Protein AF-A0A0G4KS49-F1 (afdb_monomer_lite)

Foldseek 3Di:
DDQDQLLVLLVVLLCVLVDDDDPPAAAEEEFEDLVQAQVRQVQQSVVQSCQCRPPVHVHRYHYEYNDDLVCLVVHVVNQVVQVVSVHGSVSHHYPVSHDPPDALSRHAYEYEQDQADDDPCVVRVNLVRHQYYAHLDDHPVSHDPHRDPYYHHHHVCPLDDDDPDDDDLDFADFLLVLLVVLLCVQQDDDDPPAAAAEEFEALLLALQRQLLLSLLQRLQCRQPVHNHHYRYERNDDLVLLVLQVLNQLLLVQLVHGSVSHHYPVSHDPPDALVRYAYEYFQDQADDDPCVVRVNLVRYQEYQHQDDHPVSHDPHNDPYYHHYHHALGSLLRSCVVSVVSVVVLVVPDDLSNLSRLLSSLSSSLSGLCQSCVLVVNPVHHDVSSVVSNVVSVCSNCVNVCVVVDDSNVSNVVSLVSNQDCLPPALLSQQPSRKDWDDQPNAIEIEREHAADPVCCCCRNVVVDPVSNVVSQVVNCVVVVHQKYKYKYWDQVVHNIWIKIKIKGDALLLQQLVVVLCVVCCVVQVWDFDPVFPFADCPPRMGIGMTTGPNRVQDCVRSVVSSSVSSNVGDDD

Secondary structure (DSSP, 8-state):
-PPPPHHHHHHHHHHHHHSPPPTT--EEEEE--TT--HHHHHHHHHHHHHHHT-TT--PPEEEEBSS-TTGGGG-HHHHHHHHHTT--GGGS-BGGGS-TT--GGGEEEEEES-SS--HHHHHTTGGGGEEEEEE-S---S-S-S--TTS-EEE-TTTT-----S----PPPPPHHHHHHHHHHHHHSPPPTT--EEEEE--TT--HHHHHHHHHHHHHHHT-TT--PPEEEEBSS-GGGGGG-HHHHHHHHHTT--GGGS-BGGGS-TT--GGGEEEEEES-SS--HHHHHTTGGGGEEEEEE-S---S-S-S--TTS-EEE---S-HHHHHHHHTHHHHHHHHTT--HHHHHHHHHHHHHHHHHHHHHTTTTT-TTT--HHHHHHHHHHHHHHIIIIITTT--HHHHHHHHHHHHH--TTS-HHHHHHHTEEEEESSS-EEEEEEESS-HHHIIIIISTT-HHHHHHHHHHHHHHHT-SEEEEEEEE-GGG--EEEEEEEE-SHHHHHHHHHHHHHHHHHHTEEESGGGTT-B--TT-EEEEEEES-TT--HHHHHHHHHHHHHHS---

InterPro domains:
  IPR001667 DDH domain [PF01368] (29-143)
  IPR001667 DDH domain [PF01368] (198-341)
  IPR004097 DHHA2 domain [PF02833] (412-564)
  IPR004097 DHHA2 domain [SM01131] (412-565)
  IPR038222 DHHA2 domain superfamily [G3DSA:3.10.310.20] (419-568)
  IPR038763 DHH phosphoesterase superfamily [SSF64182] (28-145)
  IPR038763 DHH phosphoesterase superfamily [SSF64182] (197-500)

pLDDT: mean 87.48, std 12.81, range [31.08, 98.62]

Sequence (571 aa):
MPRPSLAAFLAQARAALTAPRRPNTPLTLVVGNESADLDSLCSAVLYAYLRSTTPAQPTLHIPLSNLPRADLALRPELTAALARARLRPSDLLTLDDIADTLTPDSTRWVLVDHNALTGTLAARGFSSRVVGCVDHHADERSVPAQTGDEPRLIDTQLFHHQHPSGQTNMPRPSLAAFLAQARAALTAPRRPNTPLTLVVGNESADLDSLCSAVLYAYLRSTTPAQPTLHIPLSNLPRADLALRPELTAALARARLRPCDLLTLDDLADTLTPESTRWVLVDHNALTGTLAARGFGSSVVGCVDHHADERSVPAQTGDEPRLIDTCGSCASLVVEWCRPAWDDALQGGRSAQEAADAGAAWLGLAAVLVDTAGLKAADKTTPRDVRAVEFLERLVVGTGQEQAYGRDAYLGELSRVKEDLSGMALRDVWRKDYKQWDEGGRVLGVSAVPQGLRYLIDESANGDQDGLLKALNDWVDERGLDVGVVMTTLHPGGDFQRELLVWAFSEGAAQAVEAFVKTNERELGLETYDDGRFDDVSNGWWRRAWKQRNVAHSRKRVGPMLREALKQSPKL

Organism: Verticillium longisporum (NCBI:txid100787)

Radius of gyration: 29.63 Å; chains: 1; bounding box: 65×55×94 Å

Structure (mmCIF, N/CA/C/O backbone):
data_AF-A0A0G4KS49-F1
#
_entry.id   AF-A0A0G4KS49-F1
#
loop_
_atom_site.group_PDB
_atom_site.id
_atom_site.type_symbol
_atom_site.label_atom_id
_atom_site.label_alt_id
_atom_site.label_comp_id
_atom_site.label_asym_id
_atom_site.label_entity_id
_atom_site.label_seq_id
_atom_site.pdbx_PDB_ins_code
_atom_site.Cartn_x
_atom_site.Cartn_y
_atom_site.Cartn_z
_atom_site.occupancy
_atom_site.B_iso_or_equiv
_atom_site.auth_seq_id
_atom_site.auth_comp_id
_atom_site.auth_asym_id
_atom_site.auth_atom_id
_atom_site.pdbx_PDB_model_num
ATOM 1 N N . MET A 1 1 ? -6.553 0.104 44.919 1.00 53.19 1 MET A N 1
ATOM 2 C CA . MET A 1 1 ? -5.626 -1.045 45.018 1.00 53.19 1 MET A CA 1
ATOM 3 C C . MET A 1 1 ? -5.243 -1.486 43.611 1.00 53.19 1 MET A C 1
ATOM 5 O O . MET A 1 1 ? -6.084 -1.332 42.730 1.00 53.19 1 MET A O 1
ATOM 9 N N . PRO A 1 2 ? -4.016 -1.981 43.374 1.00 68.81 2 PRO A N 1
ATOM 10 C CA . PRO A 1 2 ? -3.650 -2.566 42.084 1.00 68.81 2 PRO A CA 1
ATOM 11 C C . PRO A 1 2 ? -4.569 -3.751 41.755 1.00 68.81 2 PRO A C 1
ATOM 13 O O . PRO A 1 2 ? -4.985 -4.479 42.659 1.00 68.81 2 PRO A O 1
ATOM 16 N N . ARG A 1 3 ? -4.917 -3.926 40.473 1.00 80.31 3 ARG A N 1
ATOM 17 C CA . ARG A 1 3 ? -5.729 -5.071 40.037 1.00 80.31 3 ARG A CA 1
ATOM 18 C C . ARG A 1 3 ? -4.946 -6.376 40.262 1.00 80.31 3 ARG A C 1
ATOM 20 O O . ARG A 1 3 ? -3.741 -6.390 39.997 1.00 80.31 3 ARG A O 1
ATOM 27 N N . PRO A 1 4 ? -5.590 -7.452 40.750 1.00 88.25 4 PRO A N 1
ATOM 28 C CA . PRO A 1 4 ? -4.933 -8.747 40.901 1.00 88.25 4 PRO A CA 1
ATOM 29 C C . PRO A 1 4 ? -4.508 -9.293 39.534 1.00 88.25 4 PRO A C 1
ATOM 31 O O . PRO A 1 4 ? -5.124 -8.979 38.521 1.00 88.25 4 PRO A O 1
ATOM 34 N N . SER A 1 5 ? -3.481 -10.144 39.488 1.00 91.94 5 SER A N 1
ATOM 35 C CA . SER A 1 5 ? -3.194 -10.895 38.262 1.00 91.94 5 SER A CA 1
ATOM 36 C C . SER A 1 5 ? -4.365 -11.820 37.920 1.00 91.94 5 SER A C 1
ATOM 38 O O . SER A 1 5 ? -5.108 -12.245 38.808 1.00 91.94 5 SER A O 1
ATOM 40 N N . LEU A 1 6 ? -4.513 -12.185 36.644 1.00 93.00 6 LEU A N 1
ATOM 41 C CA . LEU A 1 6 ? -5.588 -13.085 36.218 1.00 93.00 6 LEU A CA 1
ATOM 42 C C . LEU A 1 6 ? -5.513 -14.445 36.938 1.00 93.00 6 LEU A C 1
ATOM 44 O O . LEU A 1 6 ? -6.534 -14.977 37.361 1.00 93.00 6 LEU A O 1
ATOM 48 N N . ALA A 1 7 ? -4.301 -14.957 37.175 1.00 93.31 7 ALA A N 1
ATOM 49 C CA . ALA A 1 7 ? -4.078 -16.171 37.960 1.00 93.31 7 ALA A CA 1
ATOM 50 C C . ALA A 1 7 ? -4.530 -16.019 39.425 1.00 93.31 7 ALA A C 1
ATOM 52 O O . ALA A 1 7 ? -5.195 -16.904 39.961 1.00 93.31 7 ALA A O 1
ATOM 53 N N . ALA A 1 8 ? -4.216 -14.887 40.068 1.00 93.31 8 ALA A N 1
ATOM 54 C CA . ALA A 1 8 ? -4.654 -14.611 41.437 1.00 93.31 8 ALA A CA 1
ATOM 55 C C . ALA A 1 8 ? -6.180 -14.461 41.526 1.00 93.31 8 ALA A C 1
ATOM 57 O O . ALA A 1 8 ? -6.797 -14.966 42.462 1.00 93.31 8 ALA A O 1
ATOM 58 N N . PHE A 1 9 ? -6.794 -13.825 40.527 1.00 95.25 9 PHE A N 1
ATOM 59 C CA . PHE A 1 9 ? -8.244 -13.726 40.407 1.00 95.25 9 PHE A CA 1
ATOM 60 C C . PHE A 1 9 ? -8.909 -15.103 40.260 1.00 95.25 9 PHE A C 1
ATOM 62 O O . PHE A 1 9 ? -9.841 -15.403 40.998 1.00 95.25 9 PHE A O 1
ATOM 69 N N . LEU A 1 10 ? -8.419 -15.970 39.367 1.00 95.44 10 LEU A N 1
ATOM 70 C CA . LEU A 1 10 ? -8.979 -17.317 39.190 1.00 95.44 10 LEU A CA 1
ATOM 71 C C . LEU A 1 10 ? -8.811 -18.180 40.449 1.00 95.44 10 LEU A C 1
ATOM 73 O O . LEU A 1 10 ? -9.718 -18.929 40.813 1.00 95.44 10 LEU A O 1
ATOM 77 N N . ALA A 1 11 ? -7.693 -18.035 41.166 1.00 93.62 11 ALA A N 1
ATOM 78 C CA . ALA A 1 11 ? -7.499 -18.679 42.464 1.00 93.62 11 ALA A CA 1
ATOM 79 C C . ALA A 1 11 ? -8.512 -18.179 43.513 1.00 93.62 11 ALA A C 1
ATOM 81 O O . ALA A 1 11 ? -9.095 -18.985 44.240 1.00 93.62 11 ALA A O 1
ATOM 82 N N . GLN A 1 12 ? -8.777 -16.868 43.556 1.00 93.06 12 GLN A N 1
ATOM 83 C CA . GLN A 1 12 ? -9.806 -16.277 44.416 1.00 93.06 12 GLN A CA 1
ATOM 84 C C . GLN A 1 12 ? -11.213 -16.775 44.047 1.00 93.06 12 GLN A C 1
ATOM 86 O O . GLN A 1 12 ? -11.987 -17.137 44.933 1.00 93.06 12 GLN A O 1
ATOM 91 N N . ALA A 1 13 ? -11.533 -16.833 42.753 1.00 93.75 13 ALA A N 1
ATOM 92 C CA . ALA A 1 13 ? -12.805 -17.338 42.245 1.00 93.75 13 ALA A CA 1
ATOM 93 C C . ALA A 1 13 ? -13.025 -18.807 42.645 1.00 93.75 13 ALA A C 1
ATOM 95 O O . ALA A 1 13 ? -14.101 -19.171 43.119 1.00 93.75 13 ALA A O 1
ATOM 96 N N . ARG A 1 14 ? -11.976 -19.636 42.552 1.00 91.94 14 ARG A N 1
ATOM 97 C CA . ARG A 1 14 ? -12.012 -21.045 42.970 1.00 91.94 14 ARG A CA 1
ATOM 98 C C . ARG A 1 14 ? -12.253 -21.190 44.467 1.00 91.94 14 ARG A C 1
ATOM 100 O O . ARG A 1 14 ? -13.109 -21.971 44.871 1.00 91.94 14 ARG A O 1
ATOM 107 N N . ALA A 1 15 ? -11.551 -20.405 45.284 1.00 90.06 15 ALA A N 1
ATOM 108 C CA . ALA A 1 15 ? -11.759 -20.402 46.728 1.00 90.06 15 ALA A CA 1
ATOM 109 C C . ALA A 1 15 ? -13.207 -20.020 47.089 1.00 90.06 15 ALA A C 1
ATOM 111 O O . ALA A 1 15 ? -13.814 -20.658 47.950 1.00 90.06 15 ALA A O 1
ATOM 112 N N . ALA A 1 16 ? -13.783 -19.036 46.390 1.00 88.75 16 ALA A N 1
ATOM 113 C CA . ALA A 1 16 ? -15.157 -18.589 46.607 1.00 88.75 16 ALA A CA 1
ATOM 114 C C . ALA A 1 16 ? -16.214 -19.645 46.246 1.00 88.75 16 ALA A C 1
ATOM 116 O O . ALA A 1 16 ? -17.217 -19.743 46.954 1.00 88.75 16 ALA A O 1
ATOM 117 N N . LEU A 1 17 ? -15.994 -20.463 45.207 1.00 86.62 17 LEU A N 1
ATOM 118 C CA . LEU A 1 17 ? -16.891 -21.586 44.889 1.00 86.62 17 LEU A CA 1
ATOM 119 C C . LEU A 1 17 ? -16.966 -22.612 46.025 1.00 86.62 17 LEU A C 1
ATOM 121 O O . LEU A 1 17 ? -18.039 -23.146 46.295 1.00 86.62 17 LEU A O 1
ATOM 125 N N . THR A 1 18 ? -15.839 -22.865 46.694 1.00 82.31 18 THR A N 1
ATOM 126 C CA . THR A 1 18 ? -15.724 -23.881 47.755 1.00 82.31 18 THR A CA 1
ATOM 127 C C . THR A 1 18 ? -16.033 -23.365 49.164 1.00 82.31 18 THR A C 1
ATOM 129 O O . THR A 1 18 ? -16.106 -24.150 50.107 1.00 82.31 18 THR A O 1
ATOM 132 N N . ALA A 1 19 ? -16.190 -22.050 49.339 1.00 83.00 19 ALA A N 1
ATOM 133 C CA . ALA A 1 19 ? -16.369 -21.443 50.652 1.00 83.00 19 ALA A CA 1
ATOM 134 C C . ALA A 1 19 ? -17.779 -21.701 51.235 1.00 83.00 19 ALA A C 1
ATOM 136 O O . ALA A 1 19 ? -18.764 -21.713 50.487 1.00 83.00 19 ALA A O 1
ATOM 137 N N . PRO A 1 20 ? -17.922 -21.834 52.573 1.00 77.25 20 PRO A N 1
ATOM 138 C CA . PRO A 1 20 ? -19.227 -21.905 53.226 1.00 77.25 20 PRO A CA 1
ATOM 139 C C . PRO A 1 20 ? -20.074 -20.676 52.884 1.00 77.25 20 PRO A C 1
ATOM 141 O O . PRO A 1 20 ? -19.632 -19.534 53.043 1.00 77.25 20 PRO A O 1
ATOM 144 N N . ARG A 1 21 ? -21.303 -20.900 52.415 1.00 73.06 21 ARG A N 1
ATOM 145 C CA . ARG A 1 21 ? -22.159 -19.812 51.936 1.00 73.06 21 ARG A CA 1
ATOM 146 C C . ARG A 1 21 ? -22.834 -19.077 53.082 1.00 73.06 21 ARG A C 1
ATOM 148 O O . ARG A 1 21 ? -23.389 -19.684 53.995 1.00 73.06 21 ARG A O 1
ATOM 155 N N . ARG A 1 22 ? -22.831 -17.746 52.993 1.00 71.94 22 ARG A N 1
ATOM 156 C CA . ARG A 1 22 ? -23.669 -16.902 53.846 1.00 71.94 22 ARG A CA 1
ATOM 157 C C . ARG A 1 22 ? -25.116 -16.957 53.341 1.00 71.94 22 ARG A C 1
ATOM 159 O O . ARG A 1 22 ? -25.320 -16.903 52.125 1.00 71.94 22 ARG A O 1
ATOM 166 N N . PRO A 1 23 ? -26.116 -17.028 54.235 1.00 65.69 23 PRO A N 1
ATOM 167 C CA . PRO A 1 23 ? -27.513 -16.883 53.842 1.00 65.69 23 PRO A CA 1
ATOM 168 C C . PRO A 1 23 ? -27.721 -15.568 53.073 1.00 65.69 23 PRO A C 1
ATOM 170 O O . PRO A 1 23 ? -27.167 -14.538 53.455 1.00 65.69 23 PRO A O 1
ATOM 173 N N . ASN A 1 24 ? -28.519 -15.598 52.002 1.00 70.81 24 ASN A N 1
ATOM 174 C CA . ASN A 1 24 ? -28.919 -14.431 51.198 1.00 70.81 24 ASN A CA 1
ATOM 175 C C . ASN A 1 24 ? -27.804 -13.695 50.424 1.00 70.81 24 ASN A C 1
ATOM 177 O O . ASN A 1 24 ? -27.971 -12.529 50.076 1.00 70.81 24 ASN A O 1
ATOM 181 N N . THR A 1 25 ? -26.673 -14.336 50.111 1.00 81.75 25 THR A N 1
ATOM 182 C CA . THR A 1 25 ? -25.671 -13.771 49.182 1.00 81.75 25 THR A CA 1
ATOM 183 C C . THR A 1 25 ? -25.384 -14.764 48.052 1.00 81.75 25 THR A C 1
ATOM 185 O O . THR A 1 25 ? -24.559 -15.661 48.235 1.00 81.75 25 THR A O 1
ATOM 188 N N . PRO A 1 26 ? -26.083 -14.669 46.904 1.00 86.81 26 PRO A N 1
ATOM 189 C CA . PRO A 1 26 ? -25.872 -15.600 45.801 1.00 86.81 26 PRO A CA 1
ATOM 190 C C . PRO A 1 26 ? -24.511 -15.369 45.132 1.00 86.81 26 PRO A C 1
ATOM 192 O O . PRO A 1 26 ? -24.048 -14.231 45.039 1.00 86.81 26 PRO A O 1
ATOM 195 N N . LEU A 1 27 ? -23.885 -16.439 44.630 1.00 90.31 27 LEU A N 1
ATOM 196 C CA . LEU A 1 27 ? -22.702 -16.302 43.772 1.00 90.31 27 LEU A CA 1
ATOM 197 C C . LEU A 1 27 ? -23.122 -15.866 42.369 1.00 90.31 27 LEU A C 1
ATOM 199 O O . LEU A 1 27 ? -24.050 -16.447 41.804 1.00 90.31 27 LEU A O 1
ATOM 203 N N . THR A 1 28 ? -22.401 -14.899 41.803 1.00 92.81 28 THR A N 1
ATOM 204 C CA . THR A 1 28 ? -22.550 -14.516 40.398 1.00 92.81 28 THR A CA 1
ATOM 205 C C . THR A 1 28 ? -21.598 -15.346 39.545 1.00 92.81 28 THR A C 1
ATOM 207 O O . THR A 1 28 ? -20.377 -15.232 39.654 1.00 92.81 28 THR A O 1
ATOM 210 N N . LEU A 1 29 ? -22.172 -16.199 38.710 1.00 94.00 29 LEU A N 1
ATOM 211 C CA . LEU A 1 29 ? -21.481 -17.115 37.818 1.00 94.00 29 LEU A CA 1
ATOM 212 C C . LEU A 1 29 ? -21.579 -16.588 36.387 1.00 94.00 29 LEU A C 1
ATOM 214 O O . LEU A 1 29 ? -22.637 -16.119 35.975 1.00 94.00 29 LEU A O 1
ATOM 218 N N . VAL A 1 30 ? -20.481 -16.650 35.643 1.00 95.38 30 VAL A N 1
ATOM 219 C CA . VAL A 1 30 ? -20.402 -16.196 34.252 1.00 95.38 30 VAL A CA 1
ATOM 220 C C . VAL A 1 30 ? -20.069 -17.400 33.397 1.00 95.38 30 VAL A C 1
ATOM 222 O O . VAL A 1 30 ? -19.043 -18.037 33.627 1.00 95.38 30 VAL A O 1
ATOM 225 N N . VAL A 1 31 ? -20.926 -17.724 32.440 1.00 94.56 31 VAL A N 1
ATOM 226 C CA . VAL A 1 31 ? -20.774 -18.926 31.620 1.00 94.56 31 VAL A CA 1
ATOM 227 C C . VAL A 1 31 ? -20.933 -18.578 30.150 1.00 94.56 31 VAL A C 1
ATOM 229 O O . VAL A 1 31 ? -21.741 -17.721 29.793 1.00 94.56 31 VAL A O 1
ATOM 232 N N . GLY A 1 32 ? -20.115 -19.221 29.326 1.00 91.38 32 GLY A N 1
ATOM 233 C CA . GLY A 1 32 ? -20.196 -19.159 27.875 1.00 91.38 32 GLY A CA 1
ATOM 234 C C . GLY A 1 32 ? -21.153 -20.205 27.292 1.00 91.38 32 GLY A C 1
ATOM 235 O O . GLY A 1 32 ? -21.842 -20.901 28.038 1.00 91.38 32 GLY A O 1
ATOM 236 N N . ASN A 1 33 ? -21.202 -20.326 25.968 1.00 88.56 33 ASN A N 1
ATOM 237 C CA . ASN A 1 33 ? -21.980 -21.348 25.262 1.00 88.56 33 ASN A CA 1
ATOM 238 C C . ASN A 1 33 ? -21.594 -22.799 25.664 1.00 88.56 33 ASN A C 1
ATOM 240 O O . ASN A 1 33 ? -20.580 -23.050 26.325 1.00 88.56 33 ASN A O 1
ATOM 244 N N . GLU A 1 34 ? -22.420 -23.785 25.300 1.00 85.81 34 GLU A N 1
ATOM 245 C CA . GLU A 1 34 ? -22.229 -25.199 25.683 1.00 85.81 34 GLU A CA 1
ATOM 246 C C . GLU A 1 34 ? -21.013 -25.858 25.009 1.00 85.81 34 GLU A C 1
ATOM 248 O O . GLU A 1 34 ? -20.355 -26.700 25.619 1.00 85.81 34 GLU A O 1
ATOM 253 N N . SER A 1 35 ? -20.656 -25.437 23.789 1.00 84.94 35 SER A N 1
ATOM 254 C CA . SER A 1 35 ? -19.452 -25.905 23.081 1.00 84.94 35 SER A CA 1
ATOM 255 C C . SER A 1 35 ? -18.151 -25.496 23.776 1.00 84.94 35 SER A C 1
ATOM 257 O O . SER A 1 35 ? -17.117 -26.146 23.554 1.00 84.94 35 SER A O 1
ATOM 259 N N . ALA A 1 36 ? -18.220 -24.429 24.584 1.00 86.44 36 ALA A N 1
ATOM 260 C CA . ALA A 1 36 ? -17.108 -23.731 25.214 1.00 86.44 36 ALA A CA 1
ATOM 261 C C . ALA A 1 36 ? -15.917 -23.622 24.251 1.00 86.44 36 ALA A C 1
ATOM 263 O O . ALA A 1 36 ? -14.805 -24.095 24.511 1.00 86.44 36 ALA A O 1
ATOM 264 N N . ASP A 1 37 ? -16.191 -23.055 23.076 1.00 88.94 37 ASP A N 1
ATOM 265 C CA . ASP A 1 37 ? -15.134 -22.658 22.159 1.00 88.94 37 ASP A CA 1
ATOM 266 C C . ASP A 1 37 ? -14.257 -21.558 22.782 1.00 88.94 37 ASP A C 1
ATOM 268 O O . ASP A 1 37 ? -14.482 -21.070 23.898 1.00 88.94 37 ASP A O 1
ATOM 272 N N . LEU A 1 38 ? -13.192 -21.207 22.067 1.00 90.12 38 LEU A N 1
ATOM 273 C CA . LEU A 1 38 ? -12.214 -20.252 22.560 1.00 90.12 38 LEU A CA 1
ATOM 274 C C . LEU A 1 38 ? -12.833 -18.884 22.877 1.00 90.12 38 LEU A C 1
ATOM 276 O O . LEU A 1 38 ? -12.448 -18.280 23.879 1.00 90.12 38 LEU A O 1
ATOM 280 N N . ASP A 1 39 ? -13.758 -18.403 22.046 1.00 88.56 39 ASP A N 1
ATOM 281 C CA . ASP A 1 39 ? -14.348 -17.072 22.198 1.00 88.56 39 ASP A CA 1
ATOM 282 C C . ASP A 1 39 ? -15.233 -17.017 23.445 1.00 88.56 39 ASP A C 1
ATOM 284 O O . ASP A 1 39 ? -15.012 -16.208 24.349 1.00 88.56 39 ASP A O 1
ATOM 288 N N . SER A 1 40 ? -16.135 -17.986 23.561 1.00 90.81 40 SER A N 1
ATOM 289 C CA . SER A 1 40 ? -17.006 -18.223 24.708 1.00 90.81 40 SER A CA 1
ATOM 290 C C . SER A 1 40 ? -16.238 -18.301 26.040 1.00 90.81 40 SER A C 1
ATOM 292 O O . SER A 1 40 ? -16.554 -17.595 27.009 1.00 90.81 40 SER A O 1
ATOM 294 N N . LEU A 1 41 ? -15.158 -19.092 26.094 1.00 91.81 41 LEU A N 1
ATOM 295 C CA . LEU A 1 41 ? -14.332 -19.241 27.299 1.00 91.81 41 LEU A CA 1
ATOM 296 C C . LEU A 1 41 ? -13.555 -17.971 27.651 1.00 91.81 41 LEU A C 1
ATOM 298 O O . LEU A 1 41 ? -13.515 -17.565 28.818 1.00 91.81 41 LEU A O 1
ATOM 302 N N . CYS A 1 42 ? -12.924 -17.339 26.661 1.00 92.94 42 CYS A N 1
ATOM 303 C CA . CYS A 1 42 ? -12.191 -16.097 26.872 1.00 92.94 42 CYS A CA 1
ATOM 304 C C . CYS A 1 42 ? -13.125 -14.969 27.318 1.00 92.94 42 CYS A C 1
ATOM 306 O O . CYS A 1 42 ? -12.789 -14.240 28.256 1.00 92.94 42 CYS A O 1
ATOM 308 N N . SER A 1 43 ? -14.306 -14.870 26.710 1.00 93.44 43 SER A N 1
ATOM 309 C CA . SER A 1 43 ? -15.346 -13.908 27.063 1.00 93.44 43 SER A CA 1
ATOM 310 C C . SER A 1 43 ? -15.811 -14.090 28.505 1.00 93.44 43 SER A C 1
ATOM 312 O O . SER A 1 43 ? -15.871 -13.110 29.250 1.00 93.44 43 SER A O 1
ATOM 314 N N . ALA A 1 44 ? -16.037 -15.329 28.957 1.00 94.94 44 ALA A N 1
ATOM 315 C CA . ALA A 1 44 ? -16.468 -15.595 30.331 1.00 94.94 44 ALA A CA 1
ATOM 316 C C . ALA A 1 44 ? -15.398 -15.178 31.350 1.00 94.94 44 ALA A C 1
ATOM 318 O O . ALA A 1 44 ? -15.693 -14.468 32.317 1.00 94.94 44 ALA A O 1
ATOM 319 N N . VAL A 1 45 ? -14.138 -15.562 31.111 1.00 95.00 45 VAL A N 1
ATOM 320 C CA . VAL A 1 45 ? -12.996 -15.204 31.970 1.00 95.00 45 VAL A CA 1
ATOM 321 C C . VAL A 1 45 ? -12.794 -13.691 32.021 1.00 95.00 45 VAL A C 1
ATOM 323 O O . VAL A 1 45 ? -12.626 -13.129 33.107 1.00 95.00 45 VAL A O 1
ATOM 326 N N . LEU A 1 46 ? -12.825 -13.024 30.867 1.00 93.94 46 LEU A N 1
ATOM 327 C CA . LEU A 1 46 ? -12.582 -11.590 30.771 1.00 93.94 46 LEU A CA 1
ATOM 328 C C . LEU A 1 46 ? -13.712 -10.782 31.410 1.00 93.94 46 LEU A C 1
ATOM 330 O O . LEU A 1 46 ? -13.433 -9.876 32.199 1.00 93.94 46 LEU A O 1
ATOM 334 N N . TYR A 1 47 ? -14.968 -11.131 31.120 1.00 93.69 47 TYR A N 1
ATOM 335 C CA . TYR A 1 47 ? -16.135 -10.500 31.728 1.00 93.69 47 TYR A CA 1
ATOM 336 C C . TYR A 1 47 ? -16.059 -10.606 33.252 1.00 93.69 47 TYR A C 1
ATOM 338 O O . TYR A 1 47 ? -16.111 -9.594 33.955 1.00 93.69 47 TYR A O 1
ATOM 346 N N . ALA A 1 48 ? -15.839 -11.817 33.772 1.00 94.19 48 ALA A N 1
ATOM 347 C CA . ALA A 1 48 ? -15.766 -12.050 35.206 1.00 94.19 48 ALA A CA 1
ATOM 348 C C . ALA A 1 48 ? -14.621 -11.266 35.871 1.00 94.19 48 ALA A C 1
ATOM 350 O O . ALA A 1 48 ? -14.818 -10.636 36.914 1.00 94.19 48 ALA A O 1
ATOM 351 N N . TYR A 1 49 ? -13.437 -11.248 35.253 1.00 93.88 49 TYR A N 1
ATOM 352 C CA . TYR A 1 49 ? -12.281 -10.506 35.756 1.00 93.88 49 TYR A CA 1
ATOM 353 C C . TYR A 1 49 ? -12.532 -8.994 35.785 1.00 93.88 49 TYR A C 1
ATOM 355 O O . TYR A 1 49 ? -12.285 -8.338 36.801 1.00 93.88 49 TYR A O 1
ATOM 363 N N . LEU A 1 50 ? -13.047 -8.424 34.694 1.00 90.62 50 LEU A N 1
ATOM 364 C CA . LEU A 1 50 ? -13.292 -6.985 34.597 1.00 90.62 50 LEU A CA 1
ATOM 365 C C . LEU A 1 50 ? -14.374 -6.535 35.573 1.00 90.62 50 LEU A C 1
ATOM 367 O O . LEU A 1 50 ? -14.171 -5.552 36.286 1.00 90.62 50 LEU A O 1
ATOM 371 N N . ARG A 1 51 ? -15.486 -7.269 35.666 1.00 88.94 51 ARG A N 1
ATOM 372 C CA . ARG A 1 51 ? -16.566 -6.948 36.606 1.00 88.94 51 ARG A CA 1
ATOM 373 C C . ARG A 1 51 ? -16.085 -7.014 38.052 1.00 88.94 51 ARG A C 1
ATOM 375 O O . ARG A 1 51 ? -16.282 -6.060 38.792 1.00 88.94 51 ARG A O 1
ATOM 382 N N . SER A 1 52 ? -15.341 -8.058 38.418 1.00 89.62 52 SER A N 1
ATOM 383 C CA . SER A 1 52 ? -14.821 -8.238 39.785 1.00 89.62 52 SER A CA 1
ATOM 384 C C . SER A 1 52 ? -13.748 -7.226 40.193 1.00 89.62 52 SER A C 1
ATOM 386 O O . SER A 1 52 ? -13.482 -7.048 41.379 1.00 89.62 52 SER A O 1
ATOM 388 N N . THR A 1 53 ? -13.084 -6.591 39.224 1.00 85.69 53 THR A N 1
ATOM 389 C CA . THR A 1 53 ? -11.983 -5.641 39.466 1.00 85.69 53 THR A CA 1
ATOM 390 C C . THR A 1 53 ? -12.359 -4.193 39.148 1.00 85.69 53 THR A C 1
ATOM 392 O O . THR A 1 53 ? -11.503 -3.300 39.197 1.00 85.69 53 THR A O 1
ATOM 395 N N . THR A 1 54 ? -13.634 -3.937 38.835 1.00 79.31 54 THR A N 1
ATOM 396 C CA . THR A 1 54 ? -14.152 -2.590 38.591 1.00 79.31 54 THR A CA 1
ATOM 397 C C . THR A 1 54 ? -14.531 -1.927 39.921 1.00 79.31 54 THR A C 1
ATOM 399 O O . THR A 1 54 ? -15.378 -2.452 40.641 1.00 79.31 54 THR A O 1
ATOM 402 N N . PRO A 1 55 ? -13.959 -0.753 40.265 1.00 63.97 55 PRO A N 1
ATOM 403 C CA . PRO A 1 55 ? -14.142 -0.131 41.583 1.00 63.97 55 PRO A CA 1
ATOM 404 C C . PRO A 1 55 ? -15.598 0.165 41.968 1.00 63.97 55 PRO A C 1
ATOM 406 O O . PRO A 1 55 ? -15.917 0.202 43.151 1.00 63.97 55 PRO A O 1
ATOM 409 N N . ALA A 1 56 ? -16.470 0.387 40.981 1.00 61.19 56 ALA A N 1
ATOM 410 C CA . ALA A 1 56 ? -17.872 0.733 41.196 1.00 61.19 56 ALA A CA 1
ATOM 411 C C . ALA A 1 56 ? -18.761 -0.466 41.580 1.00 61.19 56 ALA A C 1
ATOM 413 O O . ALA A 1 56 ? -19.872 -0.258 42.059 1.00 61.19 56 ALA A O 1
ATOM 414 N N . GLN A 1 57 ? -18.306 -1.708 41.370 1.00 62.78 57 GLN A N 1
ATOM 415 C CA . GLN A 1 57 ? -19.102 -2.921 41.585 1.00 62.78 57 GLN A CA 1
ATOM 416 C C . GLN A 1 57 ? -18.222 -4.049 42.153 1.00 62.78 57 GLN A C 1
ATOM 418 O O . GLN A 1 57 ? -17.679 -4.852 41.401 1.00 62.78 57 GLN A O 1
ATOM 423 N N . PRO A 1 58 ? -18.069 -4.146 43.485 1.00 63.16 58 PRO A N 1
ATOM 424 C CA . PRO A 1 58 ? -17.123 -5.068 44.121 1.00 63.16 58 PRO A CA 1
ATOM 425 C C . PRO A 1 58 ? -17.607 -6.531 44.187 1.00 63.16 58 PRO A C 1
ATOM 427 O O . PRO A 1 58 ? -17.071 -7.326 44.961 1.00 63.16 58 PRO A O 1
ATOM 430 N N . THR A 1 59 ? -18.631 -6.909 43.419 1.00 81.88 59 THR A N 1
ATOM 431 C CA . THR A 1 59 ? -19.168 -8.273 43.428 1.00 81.88 59 THR A CA 1
ATOM 432 C C . THR A 1 59 ? -18.242 -9.205 42.658 1.00 81.88 59 THR A C 1
ATOM 434 O O . THR A 1 59 ? -17.968 -8.990 41.476 1.00 81.88 59 THR A O 1
ATOM 437 N N . LEU A 1 60 ? -17.784 -10.273 43.313 1.00 90.69 60 LEU A N 1
ATOM 438 C CA . LEU A 1 60 ? -16.986 -11.305 42.663 1.00 90.69 60 LEU A CA 1
ATOM 439 C C . LEU A 1 60 ? -17.845 -12.074 41.651 1.00 90.69 60 LEU A C 1
ATOM 441 O O . LEU A 1 60 ? -18.821 -12.728 42.016 1.00 90.69 60 LEU A O 1
ATOM 445 N N . HIS A 1 61 ? -17.446 -12.000 40.390 1.00 94.25 61 HIS A N 1
ATOM 446 C CA . HIS A 1 61 ? -17.962 -12.796 39.290 1.00 94.25 61 HIS A CA 1
ATOM 447 C C . HIS A 1 61 ? -17.020 -13.973 39.060 1.00 94.25 61 HIS A C 1
ATOM 449 O O . HIS A 1 61 ? -15.802 -13.800 39.016 1.00 94.25 61 HIS A O 1
ATOM 455 N N . ILE A 1 62 ? -17.573 -15.171 38.916 1.00 95.12 62 ILE A N 1
ATOM 456 C CA . ILE A 1 62 ? -16.799 -16.407 38.808 1.00 95.12 62 ILE A CA 1
ATOM 457 C C . ILE A 1 62 ? -16.991 -16.971 37.397 1.00 95.12 62 ILE A C 1
ATOM 459 O O . ILE A 1 62 ? -18.118 -17.340 37.062 1.00 95.12 62 ILE A O 1
ATOM 463 N N . PRO A 1 63 ? -15.934 -17.042 36.568 1.00 96.06 63 PRO A N 1
ATOM 464 C CA . PRO A 1 63 ? -16.047 -17.623 35.239 1.00 96.06 63 PRO A CA 1
ATOM 465 C C . PRO A 1 63 ? -16.135 -19.146 35.333 1.00 96.06 63 PRO A C 1
ATOM 467 O O . PRO A 1 63 ? -15.391 -19.759 36.098 1.00 96.06 63 PRO A O 1
ATOM 470 N N . LEU A 1 64 ? -17.017 -19.747 34.541 1.00 93.44 64 LEU A N 1
ATOM 471 C CA . LEU A 1 64 ? -17.209 -21.188 34.440 1.00 93.44 64 LEU A CA 1
ATOM 472 C C . LEU A 1 64 ? -17.191 -21.632 32.978 1.00 93.44 64 LEU A C 1
ATOM 474 O O . LEU A 1 64 ? -17.842 -21.047 32.117 1.00 93.44 64 LEU A O 1
ATOM 478 N N . SER A 1 65 ? -16.452 -22.706 32.729 1.00 91.12 65 SER A N 1
ATOM 479 C CA . SER A 1 65 ? -16.457 -23.459 31.480 1.00 91.12 65 SER A CA 1
ATOM 480 C C . SER A 1 65 ? -17.551 -24.523 31.510 1.00 91.12 65 SER A C 1
ATOM 482 O O . SER A 1 65 ? -17.631 -25.282 32.479 1.00 91.12 65 SER A O 1
ATOM 484 N N . ASN A 1 66 ? -18.322 -24.635 30.424 1.00 87.25 66 ASN A N 1
ATOM 485 C CA . ASN A 1 66 ? -19.241 -25.759 30.219 1.00 87.25 66 ASN A CA 1
ATOM 486 C C . ASN A 1 66 ? -18.519 -27.077 29.902 1.00 87.25 66 ASN A C 1
ATOM 488 O O . ASN A 1 66 ? -19.088 -28.144 30.118 1.00 87.25 66 ASN A O 1
ATOM 492 N N . LEU A 1 67 ? -17.261 -27.028 29.446 1.00 86.31 67 LEU A N 1
ATOM 493 C CA . LEU A 1 67 ? -16.473 -28.239 29.220 1.00 86.31 67 LEU A CA 1
ATOM 494 C C . LEU A 1 67 ? -16.053 -28.894 30.543 1.00 86.31 67 LEU A C 1
ATOM 496 O O . LEU A 1 67 ? -15.565 -28.180 31.432 1.00 86.31 67 LEU A O 1
ATOM 500 N N . PRO A 1 68 ? -16.147 -30.235 30.643 1.00 86.50 68 PRO A N 1
ATOM 501 C CA . PRO A 1 68 ? -15.503 -31.003 31.699 1.00 86.50 68 PRO A CA 1
ATOM 502 C C . PRO A 1 68 ? -13.997 -30.741 31.739 1.00 86.50 68 PRO A C 1
ATOM 504 O O . PRO A 1 68 ? -13.347 -30.505 30.716 1.00 86.50 68 PRO A O 1
ATOM 507 N N . ARG A 1 69 ? -13.400 -30.841 32.925 1.00 88.81 69 ARG A N 1
ATOM 508 C CA . ARG A 1 69 ? -11.969 -30.586 33.138 1.00 88.81 69 ARG A CA 1
ATOM 509 C C . ARG A 1 69 ? -11.078 -31.505 32.306 1.00 88.81 69 ARG A C 1
ATOM 511 O O . ARG A 1 69 ? -10.021 -31.066 31.852 1.00 88.81 69 ARG A O 1
ATOM 518 N N . ALA A 1 70 ? -11.501 -32.751 32.101 1.00 87.06 70 ALA A N 1
ATOM 519 C CA . ALA A 1 70 ? -10.794 -33.719 31.264 1.00 87.06 70 ALA A CA 1
ATOM 520 C C . ALA A 1 70 ? -10.732 -33.291 29.785 1.00 87.06 70 ALA A C 1
ATOM 522 O O . ALA A 1 70 ? -9.747 -33.579 29.105 1.00 87.06 70 ALA A O 1
ATOM 523 N N . ASP A 1 71 ? -11.728 -32.534 29.318 1.00 88.06 71 ASP A N 1
ATOM 524 C CA . ASP A 1 71 ? -11.893 -32.183 27.907 1.00 88.06 71 ASP A CA 1
ATOM 525 C C . ASP A 1 71 ? -11.215 -30.858 27.538 1.00 88.06 71 ASP A C 1
ATOM 527 O O . ASP A 1 71 ? -10.998 -30.581 26.359 1.00 88.06 71 ASP A O 1
ATOM 531 N N . LEU A 1 72 ? -10.788 -30.056 28.523 1.00 85.50 72 LEU A N 1
ATOM 532 C CA . LEU A 1 72 ? -10.034 -28.818 28.275 1.00 85.50 72 LEU A CA 1
ATOM 533 C C . LEU A 1 72 ? -8.737 -29.068 27.487 1.00 85.50 72 LEU A C 1
ATOM 535 O O . LEU A 1 72 ? -8.300 -28.210 26.721 1.00 85.50 72 LEU A O 1
ATOM 539 N N . ALA A 1 73 ? -8.123 -30.245 27.649 1.00 81.94 73 ALA A N 1
ATOM 540 C CA . ALA A 1 73 ? -6.920 -30.633 26.914 1.00 81.94 73 ALA A CA 1
ATOM 541 C C . ALA A 1 73 ? -7.180 -30.878 25.415 1.00 81.94 73 ALA A C 1
ATOM 543 O O . ALA A 1 73 ? -6.245 -30.820 24.618 1.00 81.94 73 ALA A O 1
ATOM 544 N N . LEU A 1 74 ? -8.437 -31.104 25.017 1.00 83.31 74 LEU A N 1
ATOM 545 C CA . LEU A 1 74 ? -8.846 -31.287 23.621 1.00 83.31 74 LEU A CA 1
ATOM 546 C C . LEU A 1 74 ? -8.948 -29.957 22.850 1.00 83.31 74 LEU A C 1
ATOM 548 O O . LEU A 1 74 ? -9.337 -29.961 21.685 1.00 83.31 74 LEU A O 1
ATOM 552 N N . ARG A 1 75 ? -8.628 -28.822 23.489 1.00 85.12 75 ARG A N 1
ATOM 553 C CA . ARG A 1 75 ? -8.654 -27.467 22.914 1.00 85.12 75 ARG A CA 1
ATOM 554 C C . ARG A 1 75 ? -7.224 -26.900 22.827 1.00 85.12 75 ARG A C 1
ATOM 556 O O . ARG A 1 75 ? -6.781 -26.172 23.729 1.00 85.12 75 ARG A O 1
ATOM 563 N N . PRO A 1 76 ? -6.436 -27.254 21.793 1.00 86.62 76 PRO A N 1
ATOM 564 C CA . PRO A 1 76 ? -5.054 -26.785 21.661 1.00 86.62 76 PRO A CA 1
ATOM 565 C C . PRO A 1 76 ? -4.960 -25.257 21.527 1.00 86.62 76 PRO A C 1
ATOM 567 O O . PRO A 1 76 ? -4.055 -24.640 22.094 1.00 86.62 76 PRO A O 1
ATOM 570 N N . GLU A 1 77 ? -5.922 -24.628 20.852 1.00 91.25 77 GLU A N 1
ATOM 571 C CA . GLU A 1 77 ? -6.047 -23.176 20.717 1.00 91.25 77 GLU A CA 1
ATOM 572 C C . GLU A 1 77 ? -6.254 -22.476 22.068 1.00 91.25 77 GLU A C 1
ATOM 574 O O . GLU A 1 77 ? -5.590 -21.475 22.351 1.00 91.25 77 GLU A O 1
ATOM 579 N N . LEU A 1 78 ? -7.080 -23.051 22.948 1.00 88.44 78 LEU A N 1
ATOM 580 C CA . LEU A 1 78 ? -7.267 -22.572 24.318 1.00 88.44 78 LEU A CA 1
ATOM 581 C C . LEU A 1 78 ? -5.973 -22.676 25.115 1.00 88.44 78 LEU A C 1
ATOM 583 O O . LEU A 1 78 ? -5.567 -21.718 25.772 1.00 88.44 78 LEU A O 1
ATOM 587 N N . THR A 1 79 ? -5.288 -23.814 25.027 1.00 88.44 79 THR A N 1
ATOM 588 C CA . THR A 1 79 ? -4.012 -24.019 25.724 1.00 88.44 79 THR A CA 1
ATOM 589 C C . THR A 1 79 ? -2.975 -22.978 25.292 1.00 88.44 79 THR A C 1
ATOM 591 O O . THR A 1 79 ? -2.295 -22.393 26.139 1.00 88.44 79 THR A O 1
ATOM 594 N N . ALA A 1 80 ? -2.898 -22.675 23.993 1.00 88.81 80 ALA A N 1
ATOM 595 C CA . ALA A 1 80 ? -2.011 -21.644 23.463 1.00 88.81 80 ALA A CA 1
ATOM 596 C C . ALA A 1 80 ? -2.391 -20.227 23.937 1.00 88.81 80 ALA A C 1
ATOM 598 O O . ALA A 1 80 ? -1.508 -19.434 24.283 1.00 88.81 80 ALA A O 1
ATOM 599 N N . ALA A 1 81 ? -3.687 -19.898 23.981 1.00 90.31 81 ALA A N 1
ATOM 600 C CA . ALA A 1 81 ? -4.175 -18.608 24.469 1.00 90.31 81 ALA A CA 1
ATOM 601 C C . ALA A 1 81 ? -3.880 -18.411 25.967 1.00 90.31 81 ALA A C 1
ATOM 603 O O . ALA A 1 81 ? -3.331 -17.379 26.365 1.00 90.31 81 ALA A O 1
ATOM 604 N N . LEU A 1 82 ? -4.155 -19.427 26.791 1.00 90.00 82 LEU A N 1
ATOM 605 C CA . LEU A 1 82 ? -3.873 -19.414 28.228 1.00 90.00 82 LEU A CA 1
ATOM 606 C C . LEU A 1 82 ? -2.376 -19.275 28.512 1.00 90.00 82 LEU A C 1
ATOM 608 O O . LEU A 1 82 ? -1.992 -18.457 29.348 1.00 90.00 82 LEU A O 1
ATOM 612 N N . ALA A 1 83 ? -1.518 -19.989 27.776 1.00 90.81 83 ALA A N 1
ATOM 613 C CA . ALA A 1 83 ? -0.069 -19.902 27.951 1.00 90.81 83 ALA A CA 1
ATOM 614 C C . ALA A 1 83 ? 0.457 -18.470 27.742 1.00 90.81 83 ALA A C 1
ATOM 616 O O . ALA A 1 83 ? 1.280 -17.991 28.527 1.00 90.81 83 ALA A O 1
ATOM 617 N N . ARG A 1 84 ? -0.071 -17.738 26.747 1.00 91.00 84 ARG A N 1
ATOM 618 C CA . ARG A 1 84 ? 0.258 -16.313 26.538 1.00 91.00 84 ARG A CA 1
ATOM 619 C C . ARG A 1 84 ? -0.197 -15.423 27.694 1.00 91.00 84 ARG A C 1
ATOM 621 O O . ARG A 1 84 ? 0.484 -14.451 28.013 1.00 91.00 84 ARG A O 1
ATOM 628 N N . ALA A 1 85 ? -1.298 -15.778 28.351 1.00 87.12 85 ALA A N 1
ATOM 629 C CA . ALA A 1 85 ? -1.786 -15.119 29.561 1.00 87.12 85 ALA A CA 1
ATOM 630 C C . ALA A 1 85 ? -1.094 -15.606 30.853 1.00 87.12 85 ALA A C 1
ATOM 632 O O . ALA A 1 85 ? -1.470 -15.172 31.943 1.00 87.12 85 ALA A O 1
ATOM 633 N N . ARG A 1 86 ? -0.076 -16.479 30.750 1.00 91.69 86 ARG A N 1
ATOM 634 C CA . ARG A 1 86 ? 0.597 -17.147 31.882 1.00 91.69 86 ARG A CA 1
ATOM 635 C C . ARG A 1 86 ? -0.367 -17.964 32.753 1.00 91.69 86 ARG A C 1
ATOM 637 O O . ARG A 1 86 ? -0.217 -18.018 33.971 1.00 91.69 86 ARG A O 1
ATOM 644 N N . LEU A 1 87 ? -1.348 -18.588 32.111 1.00 92.62 87 LEU A N 1
ATOM 645 C CA . LEU A 1 87 ? -2.313 -19.505 32.704 1.00 92.62 87 LEU A CA 1
ATOM 646 C C . LEU A 1 87 ? -2.131 -20.917 32.146 1.00 92.62 87 LEU A C 1
ATOM 648 O O . LEU A 1 87 ? -1.585 -21.123 31.062 1.00 92.62 87 LEU A O 1
ATOM 652 N N . ARG A 1 88 ? -2.643 -21.894 32.888 1.00 91.50 88 ARG A N 1
ATOM 653 C CA . ARG A 1 88 ? -2.772 -23.296 32.489 1.00 91.50 88 ARG A CA 1
ATOM 654 C C . ARG A 1 88 ? -4.255 -23.659 32.404 1.00 91.50 88 ARG A C 1
ATOM 656 O O . ARG A 1 88 ? -5.048 -23.098 33.160 1.00 91.50 88 ARG A O 1
ATOM 663 N N . PRO A 1 89 ? -4.643 -24.660 31.593 1.00 90.69 89 PRO A N 1
ATOM 664 C CA . PRO A 1 89 ? -6.017 -25.172 31.585 1.00 90.69 89 PRO A CA 1
ATOM 665 C C . PRO A 1 89 ? -6.537 -25.539 32.984 1.00 90.69 89 PRO A C 1
ATOM 667 O O . PRO A 1 89 ? -7.691 -25.281 33.306 1.00 90.69 89 PRO A O 1
ATOM 670 N N . SER A 1 90 ? -5.663 -26.046 33.864 1.00 90.12 90 SER A N 1
ATOM 671 C CA . SER A 1 90 ? -6.002 -26.369 35.256 1.00 90.12 90 SER A CA 1
ATOM 672 C C . SER A 1 90 ? -6.481 -25.175 36.082 1.00 90.12 90 SER A C 1
ATOM 674 O O . SER A 1 90 ? -7.177 -25.376 37.077 1.00 90.12 90 SER A O 1
ATOM 676 N N . ASP A 1 91 ? -6.094 -23.957 35.701 1.00 92.69 91 ASP A N 1
ATOM 677 C CA . ASP A 1 91 ? -6.443 -22.739 36.426 1.00 92.69 91 ASP A CA 1
ATOM 678 C C . ASP A 1 91 ? -7.907 -22.336 36.159 1.00 92.69 91 ASP A C 1
ATOM 680 O O . ASP A 1 91 ? -8.527 -21.715 37.024 1.00 92.69 91 ASP A O 1
ATOM 684 N N . LEU A 1 92 ? -8.494 -22.771 35.032 1.00 93.62 92 LEU A N 1
ATOM 685 C CA . LEU A 1 92 ? -9.905 -22.558 34.705 1.00 93.62 92 LEU A CA 1
ATOM 686 C C . LEU A 1 92 ? -10.841 -23.357 35.621 1.00 93.62 92 LEU A C 1
ATOM 688 O O . LEU A 1 92 ? -10.517 -24.450 36.110 1.00 93.62 92 LEU A O 1
ATOM 692 N N . LEU A 1 93 ? -12.019 -22.788 35.857 1.00 93.25 93 LEU A N 1
ATOM 693 C CA . LEU A 1 93 ? -13.103 -23.415 36.594 1.00 93.25 93 LEU A CA 1
ATOM 694 C C . LEU A 1 93 ? -14.114 -23.969 35.587 1.00 93.25 93 LEU A C 1
ATOM 696 O O . LEU A 1 93 ? -14.384 -23.358 34.556 1.00 93.25 93 LEU A O 1
ATOM 700 N N . THR A 1 94 ? -14.639 -25.142 35.884 1.00 91.62 94 THR A N 1
ATOM 701 C CA . THR A 1 94 ? -15.474 -25.983 35.024 1.00 91.62 94 THR A CA 1
ATOM 702 C C . THR A 1 94 ? -16.728 -26.393 35.782 1.00 91.62 94 THR A C 1
ATOM 704 O O . THR A 1 94 ? -16.811 -26.188 36.997 1.00 91.62 94 THR A O 1
ATOM 707 N N . LEU A 1 95 ? -17.688 -27.015 35.097 1.00 84.75 95 LEU A N 1
ATOM 708 C CA . LEU A 1 95 ? -18.857 -27.595 35.762 1.00 84.75 95 LEU A CA 1
ATOM 709 C C . LEU A 1 95 ? -18.479 -28.624 36.844 1.00 84.75 95 LEU A C 1
ATOM 711 O O . LEU A 1 95 ? -19.185 -28.714 37.846 1.00 84.75 95 LEU A O 1
ATOM 715 N N . ASP A 1 96 ? -17.336 -29.306 36.705 1.00 85.81 96 ASP A N 1
ATOM 716 C CA . ASP A 1 96 ? -16.818 -30.262 37.697 1.00 85.81 96 ASP A CA 1
ATOM 717 C C . ASP A 1 96 ? -16.431 -29.595 39.031 1.00 85.81 96 ASP A C 1
ATOM 719 O O . ASP A 1 96 ? -16.347 -30.256 40.064 1.00 85.81 96 ASP A O 1
ATOM 723 N N . ASP A 1 97 ? -16.179 -28.281 39.028 1.00 85.44 97 ASP A N 1
ATOM 724 C CA . ASP A 1 97 ? -15.843 -27.515 40.236 1.00 85.44 97 ASP A CA 1
ATOM 725 C C . ASP A 1 97 ? -17.088 -27.020 40.987 1.00 85.44 97 ASP A C 1
ATOM 727 O O . ASP A 1 97 ? -16.984 -26.436 42.071 1.00 85.44 97 ASP A O 1
ATOM 731 N N . ILE A 1 98 ? -18.275 -27.221 40.413 1.00 78.00 98 ILE A N 1
ATOM 732 C CA . ILE A 1 98 ? -19.536 -26.813 41.010 1.00 78.00 98 ILE A CA 1
ATOM 733 C C . ILE A 1 98 ? -20.009 -27.928 41.941 1.00 78.00 98 ILE A C 1
ATOM 735 O O . ILE A 1 98 ? -20.453 -28.977 41.487 1.00 78.00 98 ILE A O 1
ATOM 739 N N . ALA A 1 99 ? -19.973 -27.688 43.251 1.00 63.47 99 ALA A N 1
ATOM 740 C CA . ALA A 1 99 ? -20.527 -28.634 44.213 1.00 63.47 99 ALA A CA 1
ATOM 741 C C . ALA A 1 99 ? -22.028 -28.892 43.950 1.00 63.47 99 ALA A C 1
ATOM 743 O O . ALA A 1 99 ? -22.786 -27.971 43.616 1.00 63.47 99 ALA A O 1
ATOM 744 N N . ASP A 1 100 ? -22.487 -30.122 44.200 1.00 68.62 100 ASP A N 1
ATOM 745 C CA . ASP A 1 100 ? -23.915 -30.499 44.164 1.00 68.62 100 ASP A CA 1
ATOM 746 C C . ASP A 1 100 ? -24.787 -29.630 45.087 1.00 68.62 100 ASP A C 1
ATOM 748 O O . ASP A 1 100 ? -26.004 -29.554 44.942 1.00 68.62 100 ASP A O 1
ATOM 752 N N . THR A 1 101 ? -24.157 -28.916 46.019 1.00 65.56 101 THR A N 1
ATOM 753 C CA . THR A 1 101 ? -24.788 -27.990 46.958 1.00 65.56 101 THR A CA 1
ATOM 754 C C . THR A 1 101 ? -25.254 -26.674 46.326 1.00 65.56 101 THR A C 1
ATOM 756 O O . THR A 1 101 ? -25.948 -25.906 46.995 1.00 65.56 101 THR A O 1
ATOM 759 N N . LEU A 1 102 ? -24.910 -26.380 45.062 1.00 79.12 102 LEU A N 1
ATOM 760 C CA . LEU A 1 102 ? -25.432 -25.193 44.381 1.00 79.12 102 LEU A CA 1
ATOM 761 C C . LEU A 1 102 ? -26.890 -25.398 43.972 1.00 79.12 102 LEU A C 1
ATOM 763 O O . LEU A 1 102 ? -27.202 -26.222 43.111 1.00 79.12 102 LEU A O 1
ATOM 767 N N . THR A 1 103 ? -27.765 -24.583 44.555 1.00 85.00 103 THR A N 1
ATOM 768 C CA . THR A 1 103 ? -29.189 -24.493 44.214 1.00 85.00 103 THR A CA 1
ATOM 769 C C . THR A 1 103 ? -29.479 -23.204 43.444 1.00 85.00 103 THR A C 1
ATOM 771 O O . THR A 1 103 ? -28.740 -22.224 43.620 1.00 85.00 103 THR A O 1
ATOM 774 N N . PRO A 1 104 ? -30.559 -23.141 42.642 1.00 87.06 104 PRO A N 1
ATOM 775 C CA . PRO A 1 104 ? -30.955 -21.920 41.944 1.00 87.06 104 PRO A CA 1
ATOM 776 C C . PRO A 1 104 ? -30.977 -20.684 42.855 1.00 87.06 104 PRO A C 1
ATOM 778 O O . PRO A 1 104 ? -30.360 -19.673 42.533 1.00 87.06 104 PRO A O 1
ATOM 781 N N . ASP A 1 105 ? -31.573 -20.787 44.044 1.00 86.31 105 ASP A N 1
ATOM 782 C CA . ASP A 1 105 ? -31.715 -19.683 45.013 1.00 86.31 105 ASP A CA 1
ATOM 783 C C . ASP A 1 105 ? -30.386 -19.102 45.504 1.00 86.31 105 ASP A C 1
ATOM 785 O O . ASP A 1 105 ? -30.315 -17.979 45.997 1.00 86.31 105 ASP A O 1
ATOM 789 N N . SER A 1 106 ? -29.316 -19.874 45.362 1.00 86.75 106 SER A N 1
ATOM 790 C CA . SER A 1 106 ? -27.986 -19.524 45.831 1.00 86.75 106 SER A CA 1
ATOM 791 C C . SER A 1 106 ? -27.077 -19.007 44.703 1.00 86.75 106 SER A C 1
ATOM 793 O O . SER A 1 106 ? -25.889 -18.758 44.915 1.00 86.75 106 SER A O 1
ATOM 795 N N . THR A 1 107 ? -27.607 -18.837 43.491 1.00 90.31 107 THR A N 1
ATOM 796 C CA . THR A 1 107 ? -26.828 -18.451 42.306 1.00 90.31 107 THR A CA 1
ATOM 797 C C . THR A 1 107 ? -27.505 -17.355 41.495 1.00 90.31 107 THR A C 1
ATOM 799 O O . THR A 1 107 ? -28.723 -17.195 41.512 1.00 90.31 107 THR A O 1
ATOM 802 N N . ARG A 1 108 ? -26.682 -16.609 40.766 1.00 92.12 108 ARG A N 1
ATOM 803 C CA . ARG A 1 108 ? -27.059 -15.685 39.700 1.00 92.12 108 ARG A CA 1
ATOM 804 C C . ARG A 1 108 ? -26.169 -15.993 38.505 1.00 92.12 108 ARG A C 1
ATOM 806 O O . ARG A 1 108 ? -24.981 -16.232 38.700 1.00 92.12 108 ARG A O 1
ATOM 813 N N . TRP A 1 109 ? -26.723 -15.973 37.302 1.00 92.62 109 TRP A N 1
ATOM 814 C CA . TRP A 1 109 ? -25.993 -16.344 36.092 1.00 92.62 109 TRP A CA 1
ATOM 815 C C . TRP A 1 109 ? -25.932 -15.188 35.103 1.00 92.62 109 TRP A C 1
ATOM 817 O O . TRP A 1 109 ? -26.938 -14.527 34.852 1.00 92.62 109 TRP A O 1
ATOM 827 N N . VAL A 1 110 ? -24.752 -14.959 34.541 1.00 93.44 110 VAL A N 1
ATOM 828 C CA . VAL A 1 110 ? -24.534 -14.066 33.406 1.00 93.44 110 VAL A CA 1
ATOM 829 C C . VAL A 1 110 ? -24.069 -14.910 32.232 1.00 93.44 110 VAL A C 1
ATOM 831 O O . VAL A 1 110 ? -23.114 -15.679 32.361 1.00 93.44 110 VAL A O 1
ATOM 834 N N . LEU A 1 111 ? -24.758 -14.774 31.107 1.00 93.75 111 LEU A N 1
ATOM 835 C CA . LEU A 1 111 ? -24.424 -15.479 29.878 1.00 93.75 111 LEU A CA 1
ATOM 836 C C . LEU A 1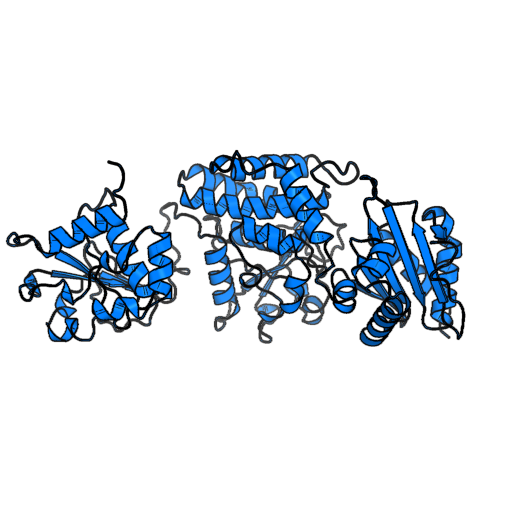 111 ? -23.510 -14.617 29.013 1.00 93.75 111 LEU A C 1
ATOM 838 O O . LEU A 1 111 ? -23.713 -13.407 28.910 1.00 93.75 111 LEU A O 1
ATOM 842 N N . VAL A 1 112 ? -22.515 -15.230 28.390 1.00 91.88 112 VAL A N 1
ATOM 843 C CA . VAL A 1 112 ? -21.705 -14.586 27.355 1.00 91.88 112 VAL A CA 1
ATOM 844 C C . VAL A 1 112 ? -21.671 -15.464 26.114 1.00 91.88 112 VAL A C 1
ATOM 846 O O . VAL A 1 112 ? -21.665 -16.687 26.238 1.00 91.88 112 VAL A O 1
ATOM 849 N N . ASP A 1 113 ? -21.675 -14.852 24.932 1.00 88.00 113 ASP A N 1
ATOM 850 C CA . ASP A 1 113 ? -21.619 -15.563 23.641 1.00 88.00 113 ASP A CA 1
ATOM 851 C C . ASP A 1 113 ? -22.780 -16.559 23.407 1.00 88.00 113 ASP A C 1
ATOM 853 O O . ASP A 1 113 ? -22.715 -17.479 22.598 1.00 88.00 113 ASP A O 1
ATOM 857 N N . HIS A 1 114 ? -23.853 -16.403 24.181 1.00 88.06 114 HIS A N 1
ATOM 858 C CA . HIS A 1 114 ? -25.144 -17.049 23.991 1.00 88.06 114 HIS A CA 1
ATOM 859 C C . HIS A 1 114 ? -26.186 -16.352 24.872 1.00 88.06 114 HIS A C 1
ATOM 861 O O . HIS A 1 114 ? -25.851 -15.699 25.867 1.00 88.06 114 HIS A O 1
ATOM 867 N N . ASN A 1 115 ? -27.465 -16.528 24.544 1.00 88.19 115 ASN A N 1
ATOM 868 C CA . ASN A 1 115 ? -28.567 -15.892 25.267 1.00 88.19 115 ASN A CA 1
ATOM 869 C C . ASN A 1 115 ? -29.602 -16.869 25.848 1.00 88.19 115 ASN A C 1
ATOM 871 O O . ASN A 1 115 ? -30.618 -16.433 26.391 1.00 88.19 115 ASN A O 1
ATOM 875 N N . ALA A 1 116 ? -29.317 -18.174 25.824 1.00 88.00 116 ALA A N 1
ATOM 876 C CA . ALA A 1 116 ? -30.150 -19.201 26.439 1.00 88.00 116 ALA A CA 1
ATOM 877 C C . ALA A 1 116 ? -29.311 -20.278 27.129 1.00 88.00 116 ALA A C 1
ATOM 879 O O . ALA A 1 116 ? -28.539 -20.995 26.509 1.00 88.00 116 ALA A O 1
ATOM 880 N N . LEU A 1 117 ? -29.485 -20.412 28.438 1.00 86.50 117 LEU A N 1
ATOM 881 C CA . LEU A 1 117 ? -28.766 -21.397 29.235 1.00 86.50 117 LEU A CA 1
ATOM 882 C C . LEU A 1 117 ? -29.305 -22.807 28.903 1.00 86.50 117 LEU A C 1
ATOM 884 O O . LEU A 1 117 ? -30.488 -23.067 29.137 1.00 86.50 117 LEU A O 1
ATOM 888 N N . THR A 1 118 ? -28.457 -23.687 28.353 1.00 82.69 118 THR A N 1
ATOM 889 C CA . THR A 1 118 ? -28.801 -25.043 27.865 1.00 82.69 118 THR A CA 1
ATOM 890 C C . THR A 1 118 ? -28.165 -26.167 28.705 1.00 82.69 118 THR A C 1
ATOM 892 O O . THR A 1 118 ? -27.551 -25.932 29.753 1.00 82.69 118 THR A O 1
ATOM 895 N N . GLY A 1 119 ? -28.378 -27.421 28.285 1.00 83.25 119 GLY A N 1
ATOM 896 C CA . GLY A 1 119 ? -27.680 -28.598 28.805 1.00 83.25 119 GLY A CA 1
ATOM 897 C C . GLY A 1 119 ? -27.877 -28.861 30.302 1.00 83.25 119 GLY A C 1
ATOM 898 O O . GLY A 1 119 ? -28.967 -28.701 30.863 1.00 83.25 119 GLY A O 1
ATOM 899 N N . THR A 1 120 ? -26.795 -29.280 30.965 1.00 82.69 120 THR A N 1
ATOM 900 C CA . THR A 1 120 ? -26.776 -29.673 32.386 1.00 82.69 120 THR A CA 1
ATOM 901 C C . THR A 1 120 ? -27.239 -28.556 33.320 1.00 82.69 120 THR A C 1
ATOM 903 O O . THR A 1 120 ? -27.919 -28.815 34.316 1.00 82.69 120 THR A O 1
ATOM 906 N N . LEU A 1 121 ? -26.896 -27.301 33.018 1.00 87.50 121 LEU A N 1
ATOM 907 C CA . LEU A 1 121 ? -27.283 -26.169 33.856 1.00 87.50 121 LEU A CA 1
ATOM 908 C C . LEU A 1 121 ? -28.789 -25.873 33.740 1.00 87.50 121 LEU A C 1
ATOM 910 O O . LEU A 1 121 ? -29.441 -25.594 34.751 1.00 87.50 121 LEU A O 1
ATOM 914 N N . ALA A 1 122 ? -29.362 -26.010 32.541 1.00 86.56 122 ALA A N 1
ATOM 915 C CA . ALA A 1 122 ? -30.799 -25.860 32.326 1.00 86.56 122 ALA A CA 1
ATOM 916 C C . ALA A 1 122 ? -31.587 -26.960 33.049 1.00 86.56 122 ALA A C 1
ATOM 918 O O . ALA A 1 122 ? -32.547 -26.671 33.765 1.00 86.56 122 ALA A O 1
ATOM 919 N N . ALA A 1 123 ? -31.123 -28.212 32.947 1.00 86.12 123 ALA A N 1
ATOM 920 C CA . ALA A 1 123 ? -31.728 -29.365 33.617 1.00 86.12 123 ALA A CA 1
ATOM 921 C C . ALA A 1 123 ? -31.747 -29.235 35.154 1.00 86.12 123 ALA A C 1
ATOM 923 O O . ALA A 1 123 ? -32.642 -29.764 35.812 1.00 86.12 123 ALA A O 1
ATOM 924 N N . ARG A 1 124 ? -30.797 -28.488 35.736 1.00 87.00 124 ARG A N 1
ATOM 925 C CA . ARG A 1 124 ? -30.737 -28.172 37.176 1.00 87.00 124 ARG A CA 1
ATOM 926 C C . ARG A 1 124 ? -31.603 -26.970 37.593 1.00 87.00 124 ARG A C 1
ATOM 928 O O . ARG A 1 124 ? -31.596 -26.594 38.764 1.00 87.00 124 ARG A O 1
ATOM 935 N N . GLY A 1 125 ? -32.350 -26.363 36.667 1.00 88.06 125 GLY A N 1
ATOM 936 C CA . GLY A 1 125 ? -33.287 -25.268 36.943 1.00 88.06 125 GLY A CA 1
ATOM 937 C C . GLY A 1 125 ? -32.652 -23.876 37.050 1.00 88.06 125 GLY A C 1
ATOM 938 O O . GLY A 1 125 ? -33.305 -22.935 37.512 1.00 88.06 125 GLY A O 1
ATOM 939 N N . PHE A 1 126 ? -31.395 -23.711 36.622 1.00 90.88 126 PHE A N 1
ATOM 940 C CA . PHE A 1 126 ? -30.676 -22.438 36.745 1.00 90.88 126 PHE A CA 1
ATOM 941 C C . PHE A 1 126 ? -31.124 -21.358 35.757 1.00 90.88 126 PHE A C 1
ATOM 943 O O . PHE A 1 126 ? -30.868 -20.182 36.010 1.00 90.88 126 PHE A O 1
ATOM 950 N N . SER A 1 127 ? -31.843 -21.704 34.685 1.00 89.25 127 SER A N 1
ATOM 951 C CA . SER A 1 127 ? -32.308 -20.733 33.680 1.00 89.25 127 SER A CA 1
ATOM 952 C C . SER A 1 127 ? -33.151 -19.603 34.295 1.00 89.25 127 SER A C 1
ATOM 954 O O . SER A 1 127 ? -33.041 -18.452 33.889 1.00 89.25 127 SER A O 1
ATOM 956 N N . SER A 1 128 ? -33.913 -19.895 35.358 1.00 88.12 128 SER A N 1
ATOM 957 C CA . SER A 1 128 ? -34.710 -18.905 36.111 1.00 88.12 128 SER A CA 1
ATOM 958 C C . SER A 1 128 ? -33.880 -17.879 36.902 1.00 88.12 128 SER A C 1
ATOM 960 O O . SER A 1 128 ? -34.419 -16.924 37.462 1.00 88.12 128 SER A O 1
ATOM 962 N N . ARG A 1 129 ? -32.562 -18.085 36.979 1.00 91.31 129 ARG A N 1
ATOM 963 C CA . ARG A 1 129 ? -31.600 -17.278 37.739 1.00 91.31 129 ARG A CA 1
ATOM 964 C C . ARG A 1 129 ? -30.608 -16.554 36.833 1.00 91.31 129 ARG A C 1
ATOM 966 O O . ARG A 1 129 ? -29.625 -16.000 37.330 1.00 91.31 129 ARG A O 1
ATOM 973 N N . VAL A 1 130 ? -30.860 -16.546 35.525 1.00 90.81 130 VAL A N 1
ATOM 974 C CA . VAL A 1 130 ? -30.118 -15.721 34.574 1.00 90.81 130 VAL A CA 1
ATOM 975 C C . VAL A 1 130 ? -30.504 -14.264 34.790 1.00 90.81 130 VAL A C 1
ATOM 977 O O . VAL A 1 130 ? -31.669 -13.885 34.700 1.00 90.81 130 VAL A O 1
ATOM 980 N N . VAL A 1 131 ? -29.506 -13.455 35.122 1.00 90.25 131 VAL A N 1
ATOM 981 C CA . VAL A 1 131 ? -29.658 -12.041 35.464 1.00 90.25 131 VAL A CA 1
ATOM 982 C C . VAL A 1 131 ? -28.944 -11.125 34.489 1.00 90.25 131 VAL A C 1
ATOM 984 O O . VAL A 1 131 ? -29.078 -9.930 34.651 1.00 90.25 131 VAL A O 1
ATOM 987 N N . GLY A 1 132 ? -28.188 -11.636 33.519 1.00 89.31 132 GLY A N 1
ATOM 988 C CA . GLY A 1 132 ? -27.456 -10.824 32.550 1.00 89.31 132 GLY A CA 1
ATOM 989 C C . GLY A 1 132 ? -27.060 -11.638 31.328 1.00 89.31 132 GLY A C 1
ATOM 990 O O . GLY A 1 132 ? -26.981 -12.866 31.394 1.00 89.31 132 GLY A O 1
ATOM 991 N N . CYS A 1 133 ? -26.824 -10.958 30.214 1.00 89.69 133 CYS A N 1
ATOM 992 C CA . CYS A 1 133 ? -26.381 -11.579 28.975 1.00 89.69 133 CYS A CA 1
ATOM 993 C C . CYS A 1 133 ? -25.594 -10.578 28.123 1.00 89.69 133 CYS A C 1
ATOM 995 O O . CYS A 1 133 ? -26.000 -9.420 28.010 1.00 89.69 133 CYS A O 1
ATOM 997 N N . VAL A 1 134 ? -24.485 -11.027 27.537 1.00 87.81 134 VAL A N 1
ATOM 998 C CA . VAL A 1 134 ? -23.729 -10.315 26.502 1.00 87.81 134 VAL A CA 1
ATOM 999 C C . VAL A 1 134 ? -23.543 -11.262 25.325 1.00 87.81 134 VAL A C 1
ATOM 1001 O O . VAL A 1 134 ? -22.748 -12.194 25.399 1.00 87.81 134 VAL A O 1
ATOM 1004 N N . ASP A 1 135 ? -24.287 -11.042 24.253 1.00 83.44 135 ASP A N 1
ATOM 1005 C CA . ASP A 1 135 ? -24.380 -11.979 23.145 1.00 83.44 135 ASP A CA 1
ATOM 1006 C C . ASP A 1 135 ? -24.607 -11.264 21.806 1.00 83.44 135 ASP A C 1
ATOM 1008 O O . ASP A 1 135 ? -25.279 -10.231 21.733 1.00 83.44 135 ASP A O 1
ATOM 1012 N N . HIS A 1 136 ? -24.030 -11.826 20.746 1.00 77.69 136 HIS A N 1
ATOM 1013 C CA . HIS A 1 136 ? -24.160 -11.333 19.376 1.00 77.69 136 HIS A CA 1
ATOM 1014 C C . HIS A 1 136 ? -25.097 -12.198 18.515 1.00 77.69 136 HIS A C 1
ATOM 1016 O O . HIS A 1 136 ? -25.350 -11.849 17.360 1.00 77.69 136 HIS A O 1
ATOM 1022 N N . HIS A 1 137 ? -25.609 -13.315 19.043 1.00 76.44 137 HIS A N 1
ATOM 1023 C CA . HIS A 1 137 ? -26.558 -14.182 18.347 1.00 76.44 137 HIS A CA 1
ATOM 1024 C C . HIS A 1 137 ? -27.992 -13.622 18.374 1.00 76.44 137 HIS A C 1
ATOM 1026 O O . HIS A 1 137 ? -28.304 -12.619 19.022 1.00 76.44 137 HIS A O 1
ATOM 1032 N N . ALA A 1 138 ? -28.891 -14.267 17.627 1.00 75.25 138 ALA A N 1
ATOM 1033 C CA . ALA A 1 138 ? -30.307 -13.914 17.620 1.00 75.25 138 ALA A CA 1
ATOM 1034 C C . ALA A 1 138 ? -30.942 -14.162 19.001 1.00 75.25 138 ALA A C 1
ATOM 1036 O O . ALA A 1 138 ? -30.786 -15.242 19.563 1.00 75.25 138 ALA A O 1
ATOM 1037 N N . ASP A 1 139 ? -31.678 -13.176 19.522 1.00 80.56 139 ASP A N 1
ATOM 1038 C CA . ASP A 1 139 ? -32.301 -13.226 20.852 1.00 80.56 139 ASP A CA 1
ATOM 1039 C C . ASP A 1 139 ? -33.362 -14.340 20.953 1.00 80.56 139 ASP A C 1
ATOM 1041 O O . ASP A 1 139 ? -34.457 -14.214 20.395 1.00 80.56 139 ASP A O 1
ATOM 1045 N N . GLU A 1 140 ? -33.075 -15.403 21.713 1.00 80.81 140 GLU A N 1
ATOM 1046 C CA . GLU A 1 140 ? -34.025 -16.487 22.007 1.00 80.81 140 GLU A CA 1
ATOM 1047 C C . GLU A 1 140 ? -35.096 -16.079 23.032 1.00 80.81 140 GLU A C 1
ATOM 1049 O O . GLU A 1 140 ? -36.015 -16.844 23.323 1.00 80.81 140 GLU A O 1
ATOM 1054 N N . ARG A 1 141 ? -35.014 -14.856 23.576 1.00 79.44 141 ARG A N 1
ATOM 1055 C CA . ARG A 1 141 ? -35.926 -14.299 24.590 1.00 79.44 141 ARG A CA 1
ATOM 1056 C C . ARG A 1 141 ? -35.929 -15.078 25.907 1.00 79.44 141 ARG A C 1
ATOM 1058 O O . ARG A 1 141 ? -36.873 -14.972 26.689 1.00 79.44 141 ARG A O 1
ATOM 1065 N N . SER A 1 142 ? -34.843 -15.801 26.174 1.00 79.50 142 SER A N 1
ATOM 1066 C CA . SER A 1 142 ? -34.631 -16.585 27.395 1.00 79.50 142 SER A CA 1
ATOM 1067 C C . SER A 1 142 ? -34.082 -15.748 28.561 1.00 79.50 142 SER A C 1
ATOM 1069 O O . SER A 1 142 ? -34.190 -16.155 29.717 1.00 79.50 142 SER A O 1
ATOM 1071 N N . VAL A 1 143 ? -33.530 -14.558 28.286 1.00 79.12 143 VAL A N 1
ATOM 1072 C CA . VAL A 1 143 ? -33.001 -13.624 29.299 1.00 79.12 143 VAL A CA 1
ATOM 1073 C C . VAL A 1 143 ? -34.025 -12.515 29.593 1.00 79.12 143 VAL A C 1
ATOM 1075 O O . VAL A 1 143 ? -34.453 -11.834 28.648 1.00 79.12 143 VAL A O 1
ATOM 1078 N N . PRO A 1 144 ? -34.385 -12.263 30.872 1.00 76.12 144 PRO A N 1
ATOM 1079 C CA . PRO A 1 144 ? -35.335 -11.217 31.260 1.00 76.12 144 PRO A CA 1
ATOM 1080 C C . PRO A 1 144 ? -34.968 -9.831 30.721 1.00 76.12 144 PRO A C 1
ATOM 1082 O O . PRO A 1 144 ? -33.797 -9.474 30.670 1.00 76.12 144 PRO A O 1
ATOM 1085 N N . ALA A 1 145 ? -35.970 -9.017 30.371 1.00 64.38 145 ALA A N 1
ATOM 1086 C CA . ALA A 1 145 ? -35.760 -7.662 29.844 1.00 64.38 145 ALA A CA 1
ATOM 1087 C C . ALA A 1 145 ? -35.177 -6.673 30.876 1.00 64.38 145 ALA A C 1
ATOM 1089 O O . ALA A 1 145 ? -34.557 -5.684 30.496 1.00 64.38 145 ALA A O 1
ATOM 1090 N N . GLN A 1 146 ? -35.375 -6.931 32.173 1.00 64.62 146 GLN A N 1
ATOM 1091 C CA . GLN A 1 146 ? -34.797 -6.156 33.273 1.00 64.62 146 GLN A CA 1
ATOM 1092 C C . GLN A 1 146 ? -33.785 -7.025 34.023 1.00 64.62 146 GLN A C 1
ATOM 1094 O O . GLN A 1 146 ? -34.160 -7.998 34.674 1.00 64.62 146 GLN A O 1
ATOM 1099 N N . THR A 1 147 ? -32.508 -6.662 33.940 1.00 65.62 147 THR A N 1
ATOM 1100 C CA . THR A 1 147 ? -31.371 -7.441 34.462 1.00 65.62 147 THR A CA 1
ATOM 1101 C C . THR A 1 147 ? -30.749 -6.866 35.746 1.00 65.62 147 THR A C 1
ATOM 1103 O O . THR A 1 147 ? -29.729 -7.349 36.241 1.00 65.62 147 THR A O 1
ATOM 1106 N N . GLY A 1 148 ? -31.389 -5.868 36.365 1.00 72.62 148 GLY A N 1
ATOM 1107 C CA . GLY A 1 148 ? -30.848 -5.193 37.551 1.00 72.62 148 GLY A CA 1
ATOM 1108 C C . GLY A 1 148 ? -29.499 -4.534 37.242 1.00 72.62 148 GLY A C 1
ATOM 1109 O O . GLY A 1 148 ? -29.406 -3.752 36.302 1.00 72.62 148 GLY A O 1
ATOM 1110 N N . ASP A 1 149 ? -28.460 -4.866 38.017 1.00 75.12 149 ASP A N 1
ATOM 1111 C CA . ASP A 1 149 ? -27.103 -4.298 37.879 1.00 75.12 149 ASP A CA 1
ATOM 1112 C C . ASP A 1 149 ? -26.251 -4.950 36.770 1.00 75.12 149 ASP A C 1
ATOM 1114 O O . ASP A 1 149 ? -25.124 -4.510 36.500 1.00 75.12 149 ASP A O 1
ATOM 1118 N N . GLU A 1 150 ? -26.755 -6.030 36.168 1.00 83.31 150 GLU A N 1
ATOM 1119 C CA . GLU A 1 150 ? -26.096 -6.739 35.076 1.00 83.31 150 GLU A CA 1
ATOM 1120 C C . GLU A 1 150 ? -26.653 -6.279 33.718 1.00 83.31 150 GLU A C 1
ATOM 1122 O O . GLU A 1 150 ? -27.828 -5.923 33.611 1.00 83.31 150 GLU A O 1
ATOM 1127 N N . PRO A 1 151 ? -25.831 -6.255 32.661 1.00 77.31 151 PRO A N 1
ATOM 1128 C CA . PRO A 1 151 ? -26.268 -5.862 31.331 1.00 77.31 151 PRO A CA 1
ATOM 1129 C C . PRO A 1 151 ? -27.125 -6.947 30.657 1.00 77.31 151 PRO A C 1
ATOM 1131 O O . PRO A 1 151 ? -26.868 -8.142 30.804 1.00 77.31 151 PRO A O 1
ATOM 1134 N N . ARG A 1 152 ? -28.106 -6.516 29.854 1.00 81.56 152 ARG A N 1
ATOM 1135 C CA . ARG A 1 152 ? -28.737 -7.318 28.794 1.00 81.56 152 ARG A CA 1
ATOM 1136 C C . ARG A 1 152 ? -28.351 -6.718 27.448 1.00 81.56 152 ARG A C 1
ATOM 1138 O O . ARG A 1 152 ? -29.015 -5.810 26.956 1.00 81.56 152 ARG A O 1
ATOM 1145 N N . LEU A 1 153 ? -27.259 -7.202 26.881 1.00 74.75 153 LEU A N 1
ATOM 1146 C CA . LEU A 1 153 ? -26.744 -6.797 25.581 1.00 74.75 153 LEU A CA 1
ATOM 1147 C C . LEU A 1 153 ? -26.879 -7.990 24.645 1.00 74.75 153 LEU A C 1
ATOM 1149 O O . LEU A 1 153 ? -25.996 -8.834 24.593 1.00 74.75 153 LEU A O 1
ATOM 1153 N N . ILE A 1 154 ? -28.018 -8.082 23.965 1.00 66.75 154 ILE A N 1
ATOM 1154 C CA . ILE A 1 154 ? -28.273 -9.109 22.955 1.00 66.75 154 ILE A CA 1
ATOM 1155 C C . ILE A 1 154 ? -28.553 -8.355 21.670 1.00 66.75 154 ILE A C 1
ATOM 1157 O O . ILE A 1 154 ? -29.663 -7.859 21.469 1.00 66.75 154 ILE A O 1
ATOM 1161 N N . ASP A 1 155 ? -27.514 -8.158 20.870 1.00 57.38 155 ASP A N 1
ATOM 1162 C CA . ASP A 1 155 ? -27.638 -7.380 19.647 1.00 57.38 155 ASP A CA 1
ATOM 1163 C C . ASP A 1 155 ? -26.573 -7.778 18.619 1.00 57.38 155 ASP A C 1
ATOM 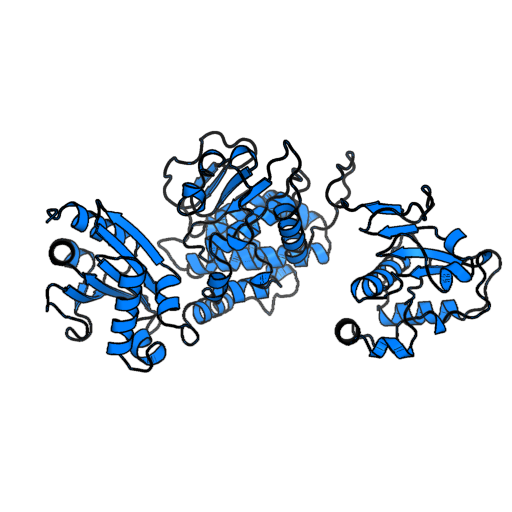1165 O O . ASP A 1 155 ? -25.373 -7.601 18.825 1.00 57.38 155 ASP A O 1
ATOM 1169 N N . THR A 1 156 ? -27.042 -8.225 17.452 1.00 47.16 156 THR A N 1
ATOM 1170 C CA . THR A 1 156 ? -26.247 -8.375 16.217 1.00 47.16 156 THR A CA 1
ATOM 1171 C C . THR A 1 156 ? -25.627 -7.051 15.722 1.00 47.16 156 THR A C 1
ATOM 1173 O O . THR A 1 156 ? -24.860 -7.047 14.761 1.00 47.16 156 THR A O 1
ATOM 1176 N N . GLN A 1 157 ? -25.985 -5.913 16.332 1.00 41.34 157 GLN A N 1
ATOM 1177 C CA . GLN A 1 157 ? -25.701 -4.546 15.885 1.00 41.34 157 GLN A CA 1
ATOM 1178 C C . GLN A 1 157 ? -25.068 -3.655 16.961 1.00 41.34 157 GLN A C 1
ATOM 1180 O O . GLN A 1 157 ? -25.168 -2.433 16.854 1.00 41.34 157 GLN A O 1
ATOM 1185 N N . LEU A 1 158 ? -24.340 -4.210 17.938 1.00 40.97 158 LEU A N 1
ATOM 1186 C CA . LEU A 1 158 ? -23.652 -3.455 19.010 1.00 40.97 158 LEU A CA 1
ATOM 1187 C C . LEU A 1 158 ? -22.667 -2.351 18.548 1.00 40.97 158 LEU A C 1
ATOM 1189 O O . LEU A 1 158 ? -22.078 -1.664 19.378 1.00 40.97 158 LEU A O 1
ATOM 1193 N N . PHE A 1 159 ? -22.531 -2.111 17.243 1.00 37.38 159 PHE A N 1
ATOM 1194 C CA . PHE A 1 159 ? -21.832 -0.965 16.665 1.00 37.38 159 PHE A CA 1
ATOM 1195 C C . PHE A 1 159 ? -22.735 0.084 15.983 1.00 37.38 159 PHE A C 1
ATOM 1197 O O . PHE A 1 159 ? -22.203 0.977 15.327 1.00 37.38 159 PHE A O 1
ATOM 1204 N N . HIS A 1 160 ? -24.069 0.004 16.061 1.00 32.06 160 HIS A N 1
ATOM 1205 C CA . HIS A 1 160 ? -24.982 0.883 15.302 1.00 32.06 160 HIS A CA 1
ATOM 1206 C C . HIS A 1 160 ? -26.024 1.658 16.123 1.00 32.06 160 HIS A C 1
ATOM 1208 O O . HIS A 1 160 ? -26.836 2.375 15.534 1.00 32.06 160 HIS A O 1
ATOM 1214 N N . HIS A 1 161 ? -25.988 1.628 17.456 1.00 31.08 161 HIS A N 1
ATOM 1215 C CA . HIS A 1 161 ? -26.870 2.497 18.236 1.00 31.08 161 HIS A CA 1
ATOM 1216 C C . HIS A 1 161 ? -26.269 3.886 18.492 1.00 31.08 161 HIS A C 1
ATOM 1218 O O . HIS A 1 161 ? -25.286 4.060 19.209 1.00 31.08 161 HIS A O 1
ATOM 1224 N N . GLN A 1 162 ? -26.929 4.886 17.898 1.00 34.56 162 GLN A N 1
ATOM 1225 C CA . GLN A 1 162 ? -26.855 6.297 18.266 1.00 34.56 162 GLN A CA 1
ATOM 1226 C C . GLN A 1 162 ? -27.059 6.440 19.780 1.00 34.56 162 GLN A C 1
ATOM 1228 O O . GLN A 1 162 ? -28.145 6.170 20.295 1.00 34.56 162 GLN A O 1
ATOM 1233 N N . HIS A 1 163 ? -26.019 6.865 20.496 1.00 31.31 163 HIS A N 1
ATOM 1234 C CA . HIS A 1 163 ? -26.138 7.203 21.908 1.00 31.31 163 HIS A CA 1
ATOM 1235 C C . HIS A 1 163 ? -26.665 8.637 22.076 1.00 31.31 163 HIS A C 1
ATOM 1237 O O . HIS A 1 163 ? -26.180 9.550 21.401 1.00 31.31 163 HIS A O 1
ATOM 1243 N N . PRO A 1 164 ? -27.630 8.865 22.988 1.00 31.09 164 PRO A N 1
ATOM 1244 C CA . PRO A 1 164 ? -28.038 10.204 23.376 1.00 31.09 164 PRO A CA 1
ATOM 1245 C C . PRO A 1 164 ? -26.866 10.923 24.050 1.00 31.09 164 PRO A C 1
ATOM 1247 O O . PRO A 1 164 ? -26.061 10.318 24.756 1.00 31.09 164 PRO A O 1
ATOM 1250 N N . SER A 1 165 ? -26.794 12.228 23.806 1.00 32.22 165 SER A N 1
ATOM 1251 C CA . SER A 1 165 ? -25.809 13.187 24.307 1.00 32.22 165 SER A CA 1
ATOM 1252 C C . SER A 1 165 ? -25.421 12.969 25.776 1.00 32.22 165 SER A C 1
ATOM 1254 O O . SER A 1 165 ? -26.062 13.476 26.695 1.00 32.22 165 SER A O 1
ATOM 1256 N N . GLY A 1 166 ? -24.332 12.236 25.978 1.00 32.56 166 GLY A N 1
ATOM 1257 C CA . GLY A 1 166 ? -23.651 12.050 27.249 1.00 32.56 166 GLY A CA 1
ATOM 1258 C C . GLY A 1 166 ? -22.252 11.539 26.944 1.00 32.56 166 GLY A C 1
ATOM 1259 O O . GLY A 1 166 ? -22.087 10.378 26.581 1.00 32.56 166 GLY A O 1
ATOM 1260 N N . GLN A 1 167 ? -21.257 12.426 27.018 1.00 39.00 167 GLN A N 1
ATOM 1261 C CA . GLN A 1 167 ? -19.849 12.119 26.765 1.00 39.00 167 GLN A CA 1
ATOM 1262 C C . GLN A 1 167 ? -19.374 10.996 27.697 1.00 39.00 167 GLN A C 1
ATOM 1264 O O . GLN A 1 167 ? -18.963 11.229 28.831 1.00 39.00 167 GLN A O 1
ATOM 1269 N N . THR A 1 168 ? -19.420 9.759 27.210 1.00 38.28 168 THR A N 1
ATOM 1270 C CA . THR A 1 168 ? -18.664 8.645 27.772 1.00 38.28 168 THR A CA 1
ATOM 1271 C C . THR A 1 168 ? -17.586 8.304 26.755 1.00 38.28 168 THR A C 1
ATOM 1273 O O . THR A 1 168 ? -17.864 7.842 25.654 1.00 38.28 168 THR A O 1
ATOM 1276 N N . ASN A 1 169 ? -16.340 8.637 27.095 1.00 49.25 169 ASN A N 1
ATOM 1277 C CA . ASN A 1 169 ? -15.177 8.423 26.239 1.00 49.25 169 ASN A CA 1
ATOM 1278 C C . ASN A 1 169 ? -14.872 6.908 26.208 1.00 49.25 169 ASN A C 1
ATOM 1280 O O . ASN A 1 169 ? -14.153 6.374 27.065 1.00 49.25 169 ASN A O 1
ATOM 1284 N N . MET A 1 170 ? -15.543 6.186 25.307 1.00 52.81 170 MET A N 1
ATOM 1285 C CA . MET A 1 170 ? -15.263 4.779 25.015 1.00 52.81 170 MET A CA 1
ATOM 1286 C C . MET A 1 170 ? -13.878 4.688 24.360 1.00 52.81 170 MET A C 1
ATOM 1288 O O . MET A 1 170 ? -13.568 5.504 23.492 1.00 52.81 170 MET A O 1
ATOM 1292 N N . PRO A 1 171 ? -13.020 3.742 24.781 1.00 63.03 171 PRO A N 1
ATOM 1293 C CA . PRO A 1 171 ? -11.710 3.585 24.169 1.00 63.03 171 PRO A CA 1
ATOM 1294 C C . PRO A 1 171 ? -11.866 3.188 22.699 1.00 63.03 171 PRO A C 1
ATOM 1296 O O . PRO A 1 171 ? -12.749 2.397 22.356 1.00 63.03 171 PRO A O 1
ATOM 1299 N N . ARG A 1 172 ? -11.003 3.729 21.837 1.00 74.56 172 ARG A N 1
ATOM 1300 C CA . ARG A 1 172 ? -10.968 3.361 20.422 1.00 74.56 172 ARG A CA 1
ATOM 1301 C C . ARG A 1 172 ? -10.733 1.859 20.257 1.00 74.56 172 ARG A C 1
ATOM 1303 O O . ARG A 1 172 ? -9.956 1.280 21.024 1.00 74.56 172 ARG A O 1
ATOM 1310 N N . PRO A 1 173 ? -11.363 1.225 19.253 1.00 85.12 173 PRO A N 1
ATOM 1311 C CA . PRO A 1 173 ? -11.048 -0.151 18.900 1.00 85.12 173 PRO A CA 1
ATOM 1312 C C . PRO A 1 173 ? -9.586 -0.262 18.453 1.00 85.12 173 PRO A C 1
ATOM 1314 O O . PRO A 1 173 ? -9.006 0.693 17.949 1.00 85.12 173 PRO A O 1
ATOM 1317 N N . SER A 1 174 ? -8.987 -1.445 18.585 1.00 88.50 174 SER A N 1
ATOM 1318 C CA . SER A 1 174 ? -7.703 -1.705 17.927 1.00 88.50 174 SER A CA 1
ATOM 1319 C C . SER A 1 174 ? -7.859 -1.641 16.403 1.00 88.50 174 SER A C 1
ATOM 1321 O O . SER A 1 174 ? -8.947 -1.885 15.879 1.00 88.50 174 SER A O 1
ATOM 1323 N N . LEU A 1 175 ? -6.762 -1.400 15.675 1.00 92.31 175 LEU A N 1
ATOM 1324 C CA . LEU A 1 175 ? -6.771 -1.452 14.208 1.00 92.31 175 LEU A CA 1
ATOM 1325 C C . LEU A 1 175 ? -7.324 -2.782 13.673 1.00 92.31 175 LEU A C 1
ATOM 1327 O O . LEU A 1 175 ? -8.104 -2.784 12.728 1.00 92.31 175 LEU A O 1
ATOM 1331 N N . ALA A 1 176 ? -6.969 -3.909 14.297 1.00 93.06 176 ALA A N 1
ATOM 1332 C CA . ALA A 1 176 ? -7.463 -5.225 13.892 1.00 93.06 176 ALA A CA 1
ATOM 1333 C C . ALA A 1 176 ? -8.985 -5.354 14.076 1.00 93.06 176 ALA A C 1
ATOM 1335 O O . ALA A 1 176 ? -9.674 -5.837 13.179 1.00 93.06 176 ALA A O 1
ATOM 1336 N N . ALA A 1 177 ? -9.519 -4.887 15.211 1.00 92.12 177 ALA A N 1
ATOM 1337 C CA . ALA A 1 177 ? -10.959 -4.894 15.463 1.00 92.12 177 ALA A CA 1
ATOM 1338 C C . ALA A 1 177 ? -11.704 -3.964 14.493 1.00 92.12 177 ALA A C 1
ATOM 1340 O O . ALA A 1 177 ? -12.741 -4.340 13.952 1.00 92.12 177 ALA A O 1
ATOM 1341 N N . PHE A 1 178 ? -11.141 -2.787 14.216 1.00 94.44 178 PHE A N 1
ATOM 1342 C CA . PHE A 1 178 ? -11.668 -1.859 13.220 1.00 94.44 178 PHE A CA 1
ATOM 1343 C C . PHE A 1 178 ? -11.701 -2.475 11.811 1.00 94.44 178 PHE A C 1
ATOM 1345 O O . PHE A 1 178 ? -12.728 -2.416 11.143 1.00 94.44 178 PHE A O 1
ATOM 1352 N N . LEU A 1 179 ? -10.616 -3.112 11.361 1.00 96.44 179 LEU A N 1
ATOM 1353 C CA . LEU A 1 179 ? -10.567 -3.753 10.042 1.00 96.44 179 LEU A CA 1
ATOM 1354 C C . LEU A 1 179 ? -11.536 -4.940 9.940 1.00 96.44 179 LEU A C 1
ATOM 1356 O O . LEU A 1 179 ? -12.163 -5.133 8.898 1.00 96.44 179 LEU A O 1
ATOM 1360 N N . ALA A 1 180 ? -11.716 -5.702 11.023 1.00 94.94 180 ALA A N 1
ATOM 1361 C CA . ALA A 1 180 ? -12.732 -6.750 11.089 1.00 94.94 180 ALA A CA 1
ATOM 1362 C C . ALA A 1 180 ? -14.152 -6.170 10.960 1.00 94.94 180 ALA A C 1
ATOM 1364 O O . ALA A 1 180 ? -14.956 -6.683 10.180 1.00 94.94 180 ALA A O 1
ATOM 1365 N N . GLN A 1 181 ? -14.439 -5.062 11.650 1.00 94.00 181 GLN A N 1
ATOM 1366 C CA . GLN A 1 181 ? -15.708 -4.340 11.530 1.00 94.00 181 GLN A CA 1
ATOM 1367 C C . GLN A 1 181 ? -15.924 -3.802 10.107 1.00 94.00 181 GLN A C 1
ATOM 1369 O O . GLN A 1 181 ? -17.008 -3.959 9.547 1.00 94.00 181 GLN A O 1
ATOM 1374 N N . AL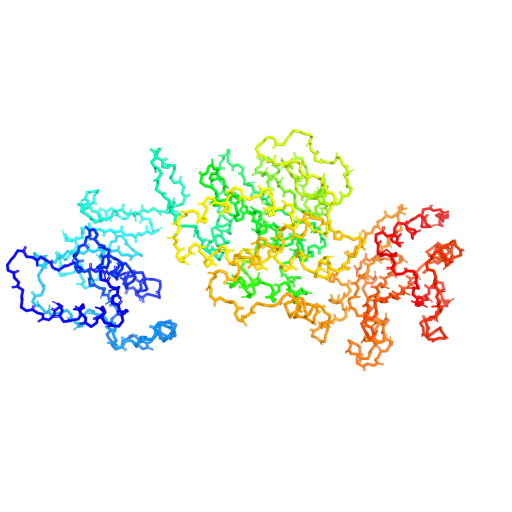A A 1 182 ? -14.894 -3.211 9.497 1.00 95.56 182 ALA A N 1
ATOM 1375 C CA . ALA A 1 182 ? -14.940 -2.710 8.128 1.00 95.56 182 ALA A CA 1
ATOM 1376 C C . ALA A 1 182 ? -15.232 -3.836 7.121 1.00 95.56 182 ALA A C 1
ATOM 1378 O O . ALA A 1 182 ? -16.066 -3.670 6.232 1.00 95.56 182 ALA A O 1
ATOM 1379 N N . ARG A 1 183 ? -14.615 -5.013 7.299 1.00 95.25 183 ARG A N 1
ATOM 1380 C CA . ARG A 1 183 ? -14.875 -6.207 6.478 1.00 95.25 183 ARG A CA 1
ATOM 1381 C C . ARG A 1 183 ? -16.302 -6.715 6.637 1.00 95.25 183 ARG A C 1
ATOM 1383 O O . ARG A 1 183 ? -16.957 -7.001 5.635 1.00 95.25 183 ARG A O 1
ATOM 1390 N N . ALA A 1 184 ? -16.794 -6.804 7.870 1.00 93.25 184 ALA A N 1
ATOM 1391 C CA . ALA A 1 184 ? -18.172 -7.204 8.135 1.00 93.25 184 ALA A CA 1
ATOM 1392 C C . ALA A 1 184 ? -19.165 -6.238 7.469 1.00 93.25 184 ALA A C 1
ATOM 1394 O O . ALA A 1 184 ? -20.105 -6.679 6.817 1.00 93.25 184 ALA A O 1
ATOM 1395 N N . ALA A 1 185 ? -18.920 -4.928 7.547 1.00 91.88 185 ALA A N 1
ATOM 1396 C CA . ALA A 1 185 ? -19.765 -3.925 6.903 1.00 91.88 185 ALA A CA 1
ATOM 1397 C C . ALA A 1 185 ? -19.722 -3.993 5.368 1.00 91.88 185 ALA A C 1
ATOM 1399 O O . ALA A 1 185 ? -20.761 -3.841 4.728 1.00 91.88 185 ALA A O 1
ATOM 1400 N N . LEU A 1 186 ? -18.547 -4.243 4.776 1.00 92.00 186 LEU A N 1
ATOM 1401 C CA . LEU A 1 186 ? -18.399 -4.367 3.323 1.00 92.00 186 LEU A CA 1
ATOM 1402 C C . LEU A 1 186 ? -19.134 -5.596 2.763 1.00 92.00 186 LEU A C 1
ATOM 1404 O O . LEU A 1 186 ? -19.656 -5.549 1.652 1.00 92.00 186 LEU A O 1
ATOM 1408 N N . THR A 1 187 ? -19.173 -6.684 3.536 1.00 87.69 187 THR A N 1
ATOM 1409 C CA . THR A 1 187 ? -19.727 -7.985 3.117 1.00 87.69 187 THR A CA 1
ATOM 1410 C C . THR A 1 187 ? -21.178 -8.210 3.554 1.00 87.69 187 THR A C 1
ATOM 1412 O O . THR A 1 187 ? -21.829 -9.136 3.069 1.00 87.69 187 THR A O 1
ATOM 1415 N N . ALA A 1 188 ? -21.712 -7.372 4.445 1.00 86.56 188 ALA A N 1
ATOM 1416 C CA . ALA A 1 188 ? -23.081 -7.488 4.929 1.00 86.56 188 ALA A CA 1
ATOM 1417 C C . ALA A 1 188 ? -24.129 -7.198 3.832 1.00 86.56 188 ALA A C 1
ATOM 1419 O O . ALA A 1 188 ? -23.906 -6.363 2.948 1.00 86.56 188 ALA A O 1
ATOM 1420 N N . PRO A 1 189 ? -25.327 -7.813 3.916 1.00 82.00 189 PRO A N 1
ATOM 1421 C CA . PRO A 1 189 ? -26.450 -7.465 3.056 1.00 82.00 189 PRO A CA 1
ATOM 1422 C C . PRO A 1 189 ? -26.777 -5.974 3.136 1.00 82.00 189 PRO A C 1
ATOM 1424 O O . PRO A 1 189 ? -26.907 -5.392 4.217 1.00 82.00 189 PRO A O 1
ATOM 1427 N N . ARG A 1 190 ? -26.938 -5.347 1.973 1.00 80.00 190 ARG A N 1
ATOM 1428 C CA . ARG A 1 190 ? -27.113 -3.900 1.895 1.00 80.00 190 ARG A CA 1
ATOM 1429 C C . ARG A 1 190 ? -28.494 -3.454 2.342 1.00 80.00 190 ARG A C 1
ATOM 1431 O O . ARG A 1 190 ? -29.512 -3.918 1.834 1.00 80.00 190 ARG A O 1
ATOM 1438 N N . ARG A 1 191 ? -28.517 -2.459 3.230 1.00 71.88 191 ARG A N 1
ATOM 1439 C CA . ARG A 1 191 ? -29.728 -1.693 3.528 1.00 71.88 191 ARG A CA 1
ATOM 1440 C C . ARG A 1 191 ? -29.972 -0.659 2.419 1.00 71.88 191 ARG A C 1
ATOM 1442 O O . ARG A 1 191 ? -29.015 -0.006 1.990 1.00 71.88 191 ARG A O 1
ATOM 1449 N N . PRO A 1 192 ? -31.223 -0.474 1.965 1.00 68.69 192 PRO A N 1
ATOM 1450 C CA . PRO A 1 192 ? -31.575 0.634 1.084 1.00 68.69 192 PRO A CA 1
ATOM 1451 C C . PRO A 1 192 ? -31.210 1.982 1.728 1.00 68.69 192 PRO A C 1
ATOM 1453 O O . PRO A 1 192 ? -31.388 2.155 2.932 1.00 68.69 192 PRO A O 1
ATOM 1456 N N . ASN A 1 193 ? -30.741 2.944 0.929 1.00 72.38 193 ASN A N 1
ATOM 1457 C CA . ASN A 1 193 ? -30.502 4.345 1.322 1.00 72.38 193 ASN A CA 1
ATOM 1458 C C . ASN A 1 193 ? -29.395 4.619 2.362 1.00 72.38 193 ASN A C 1
ATOM 1460 O O . ASN A 1 193 ? -29.369 5.698 2.948 1.00 72.38 193 ASN A O 1
ATOM 1464 N N . THR A 1 194 ? -28.454 3.703 2.596 1.00 84.50 194 THR A N 1
ATOM 1465 C CA . THR A 1 194 ? -27.258 3.997 3.411 1.00 84.50 194 THR A CA 1
ATOM 1466 C C . THR A 1 194 ? -26.005 3.655 2.612 1.00 84.50 194 THR A C 1
ATOM 1468 O O . THR A 1 194 ? -25.674 2.469 2.511 1.00 84.50 194 THR A O 1
ATOM 1471 N N . PRO A 1 195 ? -25.346 4.641 1.970 1.00 90.75 195 PRO A N 1
ATOM 1472 C CA . PRO A 1 195 ? -24.154 4.382 1.179 1.00 90.75 195 PRO A CA 1
ATOM 1473 C C . PRO A 1 195 ? -22.978 3.951 2.064 1.00 90.75 195 PRO A C 1
ATOM 1475 O O . PRO A 1 195 ? -22.844 4.421 3.190 1.00 90.75 195 PRO A O 1
ATOM 1478 N N . LEU A 1 196 ? -22.123 3.065 1.547 1.00 94.38 196 LEU A N 1
ATOM 1479 C CA . LEU A 1 196 ? -20.851 2.734 2.195 1.00 94.38 196 LEU A CA 1
ATOM 1480 C C . LEU A 1 196 ? -19.826 3.810 1.843 1.00 94.38 196 LEU A C 1
ATOM 1482 O O . LEU A 1 196 ? -19.713 4.158 0.668 1.00 94.38 196 LEU A O 1
ATOM 1486 N N . THR A 1 197 ? -19.065 4.294 2.822 1.00 96.25 197 THR A N 1
ATOM 1487 C CA . THR A 1 197 ? -17.938 5.202 2.578 1.00 96.25 197 THR A CA 1
ATOM 1488 C C . THR A 1 197 ? -16.651 4.391 2.498 1.00 96.25 197 THR A C 1
ATOM 1490 O O . THR A 1 197 ? -16.217 3.811 3.491 1.00 96.25 197 THR A O 1
ATOM 1493 N N . LEU A 1 198 ? -16.047 4.336 1.314 1.00 97.94 198 LEU A N 1
ATOM 1494 C CA . LEU A 1 198 ? -14.782 3.658 1.059 1.00 97.94 198 LEU A CA 1
ATOM 1495 C C . LEU A 1 198 ? -13.649 4.678 0.952 1.00 97.94 198 LEU A C 1
ATOM 1497 O O . LEU A 1 198 ? -13.828 5.762 0.398 1.00 97.94 198 LEU A O 1
ATOM 1501 N N . VAL A 1 199 ? -12.480 4.315 1.466 1.00 98.50 199 VAL A N 1
ATOM 1502 C CA . VAL A 1 199 ? -11.254 5.115 1.402 1.00 98.50 199 VAL A CA 1
ATOM 1503 C C . VAL A 1 199 ? -10.229 4.313 0.628 1.00 98.50 199 VAL A C 1
ATOM 1505 O O . VAL A 1 199 ? -9.904 3.197 1.029 1.00 98.50 199 VAL A O 1
ATOM 1508 N N . VAL A 1 200 ? -9.735 4.849 -0.481 1.00 98.50 200 VAL A N 1
ATOM 1509 C CA . VAL A 1 200 ? -8.900 4.083 -1.409 1.00 98.50 200 VAL A CA 1
ATOM 1510 C C . VAL A 1 200 ? -7.666 4.872 -1.819 1.00 98.50 200 VAL A C 1
ATOM 1512 O O . VAL A 1 200 ? -7.746 6.071 -2.082 1.00 98.50 200 VAL A O 1
ATOM 1515 N N . GLY A 1 201 ? -6.528 4.180 -1.841 1.00 97.19 201 GLY A N 1
ATOM 1516 C CA . GLY A 1 201 ? -5.264 4.671 -2.385 1.00 97.19 201 GLY A CA 1
ATOM 1517 C C . GLY A 1 201 ? -5.192 4.567 -3.911 1.00 97.19 201 GLY A C 1
ATOM 1518 O O . GLY A 1 201 ? -6.108 4.058 -4.564 1.00 97.19 201 GLY A O 1
ATOM 1519 N N . ASN A 1 202 ? -4.093 5.026 -4.502 1.00 90.56 202 ASN A N 1
ATOM 1520 C CA . ASN A 1 202 ? -3.893 4.930 -5.947 1.00 90.56 202 ASN A CA 1
ATOM 1521 C C . ASN A 1 202 ? -3.673 3.472 -6.409 1.00 90.56 202 ASN A C 1
ATOM 1523 O O . ASN A 1 202 ? -3.455 2.566 -5.606 1.00 90.56 202 ASN A O 1
ATOM 1527 N N . GLU A 1 203 ? -3.729 3.232 -7.721 1.00 86.94 203 GLU A N 1
ATOM 1528 C CA . GLU A 1 203 ? -3.594 1.891 -8.326 1.00 86.94 203 GLU A CA 1
ATOM 1529 C C . GLU A 1 203 ? -2.191 1.271 -8.207 1.00 86.94 203 GLU A C 1
ATOM 1531 O O . GLU A 1 203 ? -2.049 0.057 -8.328 1.00 86.94 203 GLU A O 1
ATOM 1536 N N . SER A 1 204 ? -1.145 2.078 -7.968 1.00 83.56 204 SER A N 1
ATOM 1537 C CA . SER A 1 204 ? 0.177 1.521 -7.640 1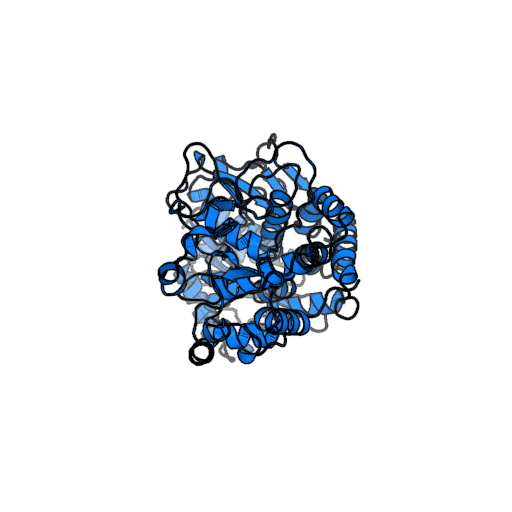.00 83.56 204 SER A CA 1
ATOM 1538 C C . SER A 1 204 ? 0.163 0.847 -6.274 1.00 83.56 204 SER A C 1
ATOM 1540 O O . SER A 1 204 ? 0.984 -0.044 -6.040 1.00 83.56 204 SER A O 1
ATOM 1542 N N . ALA A 1 205 ? -0.774 1.247 -5.400 1.00 91.44 205 ALA A N 1
ATOM 1543 C CA . ALA A 1 205 ? -0.958 0.696 -4.068 1.00 91.44 205 ALA A CA 1
ATOM 1544 C C . ALA A 1 205 ? 0.392 0.560 -3.351 1.00 91.44 205 ALA A C 1
ATOM 1546 O O . ALA A 1 205 ? 0.745 -0.506 -2.842 1.00 91.44 205 ALA A O 1
ATOM 1547 N N . ASP A 1 206 ? 1.196 1.619 -3.419 1.00 91.75 206 ASP A N 1
ATOM 1548 C CA . ASP A 1 206 ? 2.458 1.698 -2.702 1.00 91.75 206 ASP A CA 1
ATOM 1549 C C . ASP A 1 206 ? 2.206 1.848 -1.195 1.00 91.75 206 ASP A C 1
ATOM 1551 O O . ASP A 1 206 ? 1.069 1.826 -0.706 1.00 91.75 206 ASP A O 1
ATOM 1555 N N . LEU A 1 207 ? 3.294 1.922 -0.430 1.00 95.38 207 LEU A N 1
ATOM 1556 C CA . LEU A 1 207 ? 3.202 1.961 1.021 1.00 95.38 207 LEU A CA 1
ATOM 1557 C C . LEU A 1 207 ? 2.424 3.188 1.515 1.00 95.38 207 LEU A C 1
ATOM 1559 O O . LEU A 1 207 ? 1.680 3.058 2.486 1.00 95.38 207 LEU A O 1
ATOM 1563 N N . ASP A 1 208 ? 2.556 4.341 0.852 1.00 97.00 208 ASP A N 1
ATOM 1564 C CA . ASP A 1 208 ? 1.839 5.555 1.237 1.00 97.00 208 ASP A CA 1
ATOM 1565 C C . ASP A 1 208 ? 0.340 5.409 0.997 1.00 97.00 208 ASP A C 1
ATOM 1567 O O . ASP A 1 208 ? -0.441 5.518 1.942 1.00 97.00 208 ASP A O 1
ATOM 1571 N N . SER A 1 209 ? -0.068 5.022 -0.212 1.00 96.94 209 SER A N 1
ATOM 1572 C CA . SER A 1 209 ? -1.467 4.744 -0.542 1.00 96.94 209 SER A CA 1
ATOM 1573 C C . SER A 1 209 ? -2.135 3.762 0.430 1.00 96.94 209 SER A C 1
ATOM 1575 O O . SER A 1 209 ? -3.241 4.012 0.921 1.00 96.94 209 SER A O 1
ATOM 1577 N N . LEU A 1 210 ? -1.471 2.642 0.736 1.00 98.12 210 LEU A N 1
ATOM 1578 C CA . LEU A 1 210 ? -2.024 1.597 1.601 1.00 98.12 210 LEU A CA 1
ATOM 1579 C C . LEU A 1 210 ? -2.112 2.037 3.068 1.00 98.12 210 LEU A C 1
ATOM 1581 O O . LEU A 1 210 ? -3.149 1.844 3.711 1.00 98.12 210 LEU A O 1
ATOM 1585 N N . CYS A 1 211 ? -1.052 2.647 3.604 1.00 98.38 211 CYS A N 1
ATOM 1586 C CA . CYS A 1 211 ? -1.040 3.138 4.980 1.00 98.38 211 CYS A CA 1
ATOM 1587 C C . CYS A 1 211 ? -1.993 4.324 5.162 1.00 98.38 211 CYS A C 1
ATOM 1589 O O . CYS A 1 211 ? -2.751 4.340 6.131 1.00 98.38 211 CYS A O 1
ATOM 1591 N N . SER A 1 212 ? -2.004 5.278 4.228 1.00 98.62 212 SER A N 1
ATOM 1592 C CA . SER A 1 212 ? -2.888 6.447 4.248 1.00 98.62 212 SER A CA 1
ATOM 1593 C C . SER A 1 212 ? -4.361 6.045 4.244 1.00 98.62 212 SER A C 1
ATOM 1595 O O . SER A 1 212 ? -5.141 6.617 5.006 1.00 98.62 212 SER A O 1
ATOM 1597 N N . ALA A 1 213 ? -4.747 5.022 3.470 1.00 98.62 213 ALA A N 1
ATOM 1598 C CA . ALA A 1 213 ? -6.131 4.550 3.431 1.00 98.62 213 ALA A CA 1
ATOM 1599 C C . ALA A 1 213 ? -6.571 3.983 4.787 1.00 98.62 213 ALA A C 1
ATOM 1601 O O . ALA A 1 213 ? -7.616 4.375 5.313 1.00 98.62 213 ALA A O 1
ATOM 1602 N N . VAL A 1 214 ? -5.754 3.108 5.388 1.00 98.19 214 VAL A N 1
ATOM 1603 C CA . VAL A 1 214 ? -6.022 2.536 6.720 1.00 98.19 214 VAL A CA 1
ATOM 1604 C C . VAL A 1 214 ? -6.061 3.629 7.783 1.00 98.19 214 VAL A C 1
ATOM 1606 O O . VAL A 1 214 ? -6.986 3.660 8.594 1.00 98.19 214 VAL A O 1
ATOM 1609 N N . LEU A 1 215 ? -5.085 4.537 7.765 1.00 96.44 215 LEU A N 1
ATOM 1610 C CA . LEU A 1 215 ? -4.942 5.606 8.745 1.00 96.44 215 LEU A CA 1
ATOM 1611 C C . LEU A 1 215 ? -6.139 6.557 8.718 1.00 96.44 215 LEU A C 1
ATOM 1613 O O . LEU A 1 215 ? -6.759 6.802 9.753 1.00 96.44 215 LEU A O 1
ATOM 1617 N N . TYR A 1 216 ? -6.487 7.050 7.530 1.00 96.81 216 TYR A N 1
ATOM 1618 C CA . TYR A 1 216 ? -7.615 7.949 7.336 1.00 96.81 216 TYR A CA 1
ATOM 1619 C C . TYR A 1 216 ? -8.920 7.277 7.768 1.00 96.81 216 TYR A C 1
ATOM 1621 O O . TYR A 1 216 ? -9.659 7.820 8.589 1.00 96.81 216 TYR A O 1
ATOM 1629 N N . ALA A 1 217 ? -9.179 6.060 7.280 1.00 96.50 217 ALA A N 1
ATOM 1630 C CA . ALA A 1 217 ? -10.414 5.349 7.576 1.00 96.50 217 ALA A CA 1
ATOM 1631 C C . ALA A 1 217 ? -10.571 5.055 9.076 1.00 96.50 217 ALA A C 1
ATOM 1633 O O . ALA A 1 217 ? -11.646 5.266 9.643 1.00 96.50 217 ALA A O 1
ATOM 1634 N N . TYR A 1 218 ? -9.494 4.621 9.734 1.00 94.50 218 TYR A N 1
ATOM 1635 C CA . TYR A 1 218 ? -9.486 4.345 11.166 1.00 94.50 218 TYR A CA 1
ATOM 1636 C C . TYR A 1 218 ? -9.770 5.607 11.983 1.00 94.50 218 TYR A C 1
ATOM 1638 O O . TYR A 1 218 ? -10.674 5.612 12.820 1.00 94.50 218 TYR A O 1
ATOM 1646 N N . LEU A 1 219 ? -9.048 6.700 11.728 1.00 91.12 219 LEU A N 1
ATOM 1647 C CA . LEU A 1 219 ? -9.186 7.930 12.510 1.00 91.12 219 LEU A CA 1
ATOM 1648 C C . LEU A 1 219 ? -10.557 8.574 12.318 1.00 91.12 219 LEU A C 1
ATOM 1650 O O . LEU A 1 219 ? -11.179 8.992 13.294 1.00 91.12 219 LEU A O 1
ATOM 1654 N N . ARG A 1 220 ? -11.072 8.594 11.087 1.00 90.12 220 ARG A N 1
ATOM 1655 C CA . ARG A 1 220 ? -12.408 9.126 10.796 1.00 90.12 220 ARG A CA 1
ATOM 1656 C C . ARG A 1 220 ? -13.503 8.314 11.478 1.00 90.12 220 ARG A C 1
ATOM 1658 O O . ARG A 1 220 ? -14.333 8.893 12.168 1.00 90.12 220 ARG A O 1
ATOM 1665 N N . SER A 1 221 ? -13.444 6.986 11.382 1.00 90.06 221 SER A N 1
ATOM 1666 C CA . SER A 1 221 ? -14.444 6.092 11.991 1.00 90.06 221 SER A CA 1
ATOM 1667 C C . SER A 1 221 ? -14.428 6.104 13.518 1.00 90.06 221 SER A C 1
ATOM 1669 O O . SER A 1 221 ? -15.416 5.753 14.156 1.00 90.06 221 SER A O 1
ATOM 1671 N N . THR A 1 222 ? -13.295 6.471 14.115 1.00 82.56 222 THR A N 1
ATOM 1672 C CA . THR A 1 222 ? -13.090 6.456 15.568 1.00 82.56 222 THR A CA 1
ATOM 1673 C C . THR A 1 222 ? -13.087 7.853 16.193 1.00 82.56 222 THR A C 1
ATOM 1675 O O . THR A 1 222 ? -12.739 8.011 17.368 1.00 82.56 222 THR A O 1
ATOM 1678 N N . THR A 1 223 ? -13.493 8.871 15.428 1.00 77.12 223 THR A N 1
ATOM 1679 C CA . THR A 1 223 ? -13.712 10.232 15.924 1.00 77.12 223 THR A CA 1
ATOM 1680 C C . THR A 1 223 ? -15.145 10.360 16.456 1.00 77.12 223 THR A C 1
ATOM 1682 O O . THR A 1 223 ? -16.089 10.257 15.670 1.00 77.12 223 THR A O 1
ATOM 1685 N N . PRO A 1 224 ? -15.356 10.642 17.759 1.00 64.19 224 PRO A N 1
ATOM 1686 C CA . PRO A 1 224 ? -16.697 10.679 18.357 1.00 64.19 224 PRO A CA 1
ATOM 1687 C C . PRO A 1 224 ? -17.655 11.687 17.709 1.00 64.19 224 PRO A C 1
ATOM 1689 O O . PRO A 1 224 ? -18.867 11.490 17.729 1.00 64.19 224 PRO A O 1
ATOM 1692 N N . ALA A 1 225 ? -17.119 12.767 17.133 1.00 60.31 225 ALA A N 1
ATOM 1693 C CA . ALA A 1 225 ? -17.910 13.824 16.514 1.00 60.31 225 ALA A CA 1
ATOM 1694 C C . ALA A 1 225 ? -18.616 13.396 15.211 1.00 60.31 225 ALA A C 1
ATOM 1696 O O . ALA A 1 225 ? -19.584 14.047 14.820 1.00 60.31 225 ALA A O 1
ATOM 1697 N N . GLN A 1 226 ? -18.147 12.341 14.527 1.00 59.44 226 GLN A N 1
ATOM 1698 C CA . GLN A 1 226 ? -18.674 11.903 13.227 1.00 59.44 226 GLN A CA 1
ATOM 1699 C C . GLN A 1 226 ? -18.581 10.369 13.075 1.00 59.44 226 GLN A C 1
ATOM 1701 O O . GLN A 1 226 ? -17.628 9.870 12.483 1.00 59.44 226 GLN A O 1
ATOM 1706 N N . PRO A 1 227 ? -19.560 9.596 13.583 1.00 62.50 227 PRO A N 1
ATOM 1707 C CA . PRO A 1 227 ? -19.470 8.134 13.708 1.00 62.50 227 PRO A CA 1
ATOM 1708 C C . PRO A 1 227 ? -19.702 7.355 12.396 1.00 62.50 227 PRO A C 1
ATOM 1710 O O . PRO A 1 227 ? -20.165 6.214 12.420 1.00 62.50 227 PRO A O 1
ATOM 1713 N N . THR A 1 228 ? -19.418 7.944 11.233 1.00 82.75 228 THR A N 1
ATOM 1714 C CA . THR A 1 228 ? -19.565 7.246 9.948 1.00 82.75 228 THR A CA 1
ATOM 1715 C C . THR A 1 228 ? -18.409 6.268 9.765 1.00 82.75 228 THR A C 1
ATOM 1717 O O . THR A 1 228 ? -17.242 6.664 9.780 1.00 82.75 228 THR A O 1
ATOM 1720 N N . LEU A 1 229 ? -18.722 4.988 9.552 1.00 92.38 229 LEU A N 1
ATOM 1721 C CA . LEU A 1 229 ? -17.713 3.980 9.246 1.00 92.38 229 LEU A CA 1
ATOM 1722 C C . LEU A 1 229 ? -17.111 4.239 7.860 1.00 92.38 229 LEU A C 1
ATOM 1724 O O . LEU A 1 229 ? -17.806 4.203 6.846 1.00 92.38 229 LEU A O 1
ATOM 1728 N N . HIS A 1 230 ? -15.805 4.459 7.842 1.00 96.19 230 HIS A N 1
ATOM 1729 C CA . HIS A 1 230 ? -14.975 4.533 6.653 1.00 96.19 230 HIS A CA 1
ATOM 1730 C C . HIS A 1 230 ? -14.269 3.190 6.471 1.00 96.19 230 HIS A C 1
ATOM 1732 O O . HIS A 1 230 ? -13.639 2.682 7.397 1.00 96.19 230 HIS A O 1
ATOM 1738 N N . ILE A 1 231 ? -14.373 2.607 5.282 1.00 97.94 231 ILE A N 1
ATOM 1739 C CA . ILE A 1 231 ? -13.838 1.281 4.967 1.00 97.94 231 ILE A CA 1
ATOM 1740 C C . ILE A 1 231 ? -12.563 1.464 4.135 1.00 97.94 231 ILE A C 1
ATOM 1742 O O . ILE A 1 231 ? -12.665 1.921 2.995 1.00 97.94 231 ILE A O 1
ATOM 1746 N N . PRO A 1 232 ? -11.365 1.135 4.656 1.00 98.44 232 PRO A N 1
ATOM 1747 C CA . PRO A 1 232 ? -10.144 1.223 3.867 1.00 98.44 232 PRO A CA 1
ATOM 1748 C C . PRO A 1 232 ? -10.118 0.107 2.821 1.00 98.44 232 PRO A C 1
ATOM 1750 O O . PRO A 1 232 ? -10.369 -1.052 3.148 1.00 98.44 232 PRO A O 1
ATOM 1753 N N . LEU A 1 233 ? -9.785 0.447 1.579 1.00 98.25 233 LEU A N 1
ATOM 1754 C CA . LEU A 1 233 ? -9.670 -0.483 0.461 1.00 98.25 233 LEU A CA 1
ATOM 1755 C C . LEU A 1 233 ? -8.274 -0.389 -0.160 1.00 98.25 233 LEU A C 1
ATOM 1757 O O . LEU A 1 233 ? -7.840 0.675 -0.598 1.00 98.25 233 LEU A O 1
ATOM 1761 N N . SER A 1 234 ? -7.589 -1.526 -0.245 1.00 97.75 234 SER A N 1
ATOM 1762 C CA . SER A 1 234 ? -6.340 -1.655 -0.999 1.00 97.75 234 SER A CA 1
ATOM 1763 C C . SER A 1 234 ? -6.671 -1.784 -2.484 1.00 97.75 234 SER A C 1
ATOM 1765 O O . SER A 1 234 ? -7.361 -2.728 -2.876 1.00 97.75 234 SER A O 1
ATOM 1767 N N . ASN A 1 235 ? -6.173 -0.868 -3.315 1.00 95.50 235 ASN A N 1
ATOM 1768 C CA . ASN A 1 235 ? -6.438 -0.845 -4.757 1.00 95.50 235 ASN A CA 1
ATOM 1769 C C . ASN A 1 235 ? -5.555 -1.847 -5.530 1.00 95.50 235 ASN A C 1
ATOM 1771 O O . ASN A 1 235 ? -4.797 -1.482 -6.421 1.00 95.50 235 ASN A O 1
ATOM 1775 N N . LEU A 1 236 ? -5.613 -3.116 -5.127 1.00 93.31 236 LEU A N 1
ATOM 1776 C CA . LEU A 1 236 ? -4.935 -4.247 -5.759 1.00 93.31 236 LEU A CA 1
ATOM 1777 C C . LEU A 1 236 ? -5.698 -5.559 -5.484 1.00 93.31 236 LEU A C 1
ATOM 1779 O O . LEU A 1 236 ? -6.530 -5.599 -4.570 1.00 93.31 236 LEU A O 1
ATOM 1783 N N . PRO A 1 237 ? -5.432 -6.640 -6.236 1.00 94.00 237 PRO A N 1
ATOM 1784 C CA . PRO A 1 237 ? -5.878 -7.989 -5.886 1.00 94.00 237 PRO A CA 1
ATOM 1785 C C . PRO A 1 237 ? -5.177 -8.504 -4.623 1.00 94.00 237 PRO A C 1
ATOM 1787 O O . PRO A 1 237 ? -4.017 -8.188 -4.366 1.00 94.00 237 PRO A O 1
ATOM 1790 N N . ARG A 1 238 ? -5.826 -9.374 -3.846 1.00 94.69 238 ARG A N 1
ATOM 1791 C CA . ARG A 1 238 ? -5.285 -9.916 -2.584 1.00 94.69 238 ARG A CA 1
ATOM 1792 C C . ARG A 1 238 ? -3.949 -10.629 -2.761 1.00 94.69 238 ARG A C 1
ATOM 1794 O O . ARG A 1 238 ? -3.087 -10.521 -1.889 1.00 94.69 238 ARG A O 1
ATOM 1801 N N . ALA A 1 239 ? -3.773 -11.326 -3.881 1.00 91.06 239 ALA A N 1
ATOM 1802 C CA . ALA A 1 239 ? -2.531 -12.019 -4.213 1.00 91.06 239 ALA A CA 1
ATOM 1803 C C . ALA A 1 239 ? -1.317 -11.072 -4.301 1.00 91.06 239 ALA A C 1
ATOM 1805 O O . ALA A 1 239 ? -0.188 -11.502 -4.071 1.00 91.06 239 ALA A O 1
ATOM 1806 N N . ASP A 1 240 ? -1.542 -9.781 -4.564 1.00 91.94 240 ASP A N 1
ATOM 1807 C CA . ASP A 1 240 ? -0.477 -8.812 -4.834 1.00 91.94 240 ASP A CA 1
ATOM 1808 C C . ASP A 1 240 ? -0.004 -8.071 -3.573 1.00 91.94 240 ASP A C 1
ATOM 1810 O O . ASP A 1 240 ? 1.017 -7.377 -3.600 1.00 91.94 240 ASP A O 1
ATOM 1814 N N . LEU A 1 241 ? -0.685 -8.269 -2.436 1.00 92.88 241 LEU A N 1
ATOM 1815 C CA . LEU A 1 241 ? -0.220 -7.788 -1.130 1.00 92.88 241 LEU A CA 1
ATOM 1816 C C . LEU A 1 241 ? 1.131 -8.406 -0.747 1.00 92.88 241 LEU A C 1
ATOM 1818 O O . LEU A 1 241 ? 1.984 -7.724 -0.184 1.00 92.88 241 LEU A O 1
ATOM 1822 N N . ALA A 1 242 ? 1.344 -9.684 -1.075 1.00 90.00 242 ALA A N 1
ATOM 1823 C CA . ALA A 1 242 ? 2.588 -10.392 -0.768 1.00 90.00 242 ALA A CA 1
ATOM 1824 C C . ALA A 1 242 ? 3.802 -9.822 -1.524 1.00 90.00 242 ALA A C 1
ATOM 1826 O O . ALA A 1 242 ? 4.935 -9.983 -1.080 1.00 90.00 242 ALA A O 1
ATOM 1827 N N . LEU A 1 243 ? 3.569 -9.100 -2.625 1.00 90.44 243 LEU A N 1
ATOM 1828 C CA . LEU A 1 243 ? 4.620 -8.445 -3.408 1.00 90.44 243 LEU A CA 1
ATOM 1829 C C . LEU A 1 243 ? 5.178 -7.190 -2.727 1.00 90.44 243 LEU A C 1
ATOM 1831 O O . LEU A 1 243 ? 6.130 -6.593 -3.223 1.00 90.44 243 LEU A O 1
ATOM 1835 N N . ARG A 1 244 ? 4.592 -6.775 -1.599 1.00 92.00 244 ARG A N 1
ATOM 1836 C CA . ARG A 1 244 ? 4.972 -5.594 -0.815 1.00 92.00 244 ARG A CA 1
ATOM 1837 C C . ARG A 1 244 ? 5.473 -6.040 0.565 1.00 92.00 244 ARG A C 1
ATOM 1839 O O . ARG A 1 244 ? 4.773 -5.884 1.569 1.00 92.00 244 ARG A O 1
ATOM 1846 N N . PRO A 1 245 ? 6.662 -6.654 0.658 1.00 92.62 245 PRO A N 1
ATOM 1847 C CA . PRO A 1 245 ? 7.228 -7.092 1.935 1.00 92.62 245 PRO A CA 1
ATOM 1848 C C . PRO A 1 245 ? 7.413 -5.931 2.927 1.00 92.62 245 PRO A C 1
ATOM 1850 O O . PRO A 1 245 ? 7.232 -6.118 4.130 1.00 92.62 245 PRO A O 1
ATOM 1853 N N . GLU A 1 246 ? 7.668 -4.716 2.439 1.00 94.75 246 GLU A N 1
ATOM 1854 C CA . GLU A 1 246 ? 7.723 -3.494 3.244 1.00 94.75 246 GLU A CA 1
ATOM 1855 C C . GLU A 1 246 ? 6.393 -3.161 3.925 1.00 94.75 246 GLU A C 1
ATOM 1857 O O . GLU A 1 246 ? 6.380 -2.771 5.092 1.00 94.75 246 GLU A O 1
ATOM 1862 N N . LEU A 1 247 ? 5.264 -3.410 3.252 1.00 96.12 247 LEU A N 1
ATOM 1863 C CA . LEU A 1 247 ? 3.943 -3.304 3.865 1.00 96.12 247 LEU A CA 1
ATOM 1864 C C . LEU A 1 247 ? 3.791 -4.342 4.975 1.00 96.12 247 LEU A C 1
ATOM 1866 O O . LEU A 1 247 ? 3.307 -4.019 6.053 1.00 96.12 247 LEU A O 1
ATOM 1870 N N . THR A 1 248 ? 4.222 -5.583 4.740 1.00 95.56 248 THR A N 1
ATOM 1871 C CA . THR A 1 248 ? 4.139 -6.646 5.755 1.00 95.56 248 THR A CA 1
ATOM 1872 C C . THR A 1 248 ? 4.936 -6.282 7.011 1.00 95.56 248 THR A C 1
ATOM 1874 O O . THR A 1 248 ? 4.436 -6.458 8.123 1.00 95.56 248 THR A O 1
ATOM 1877 N N . ALA A 1 249 ? 6.136 -5.717 6.848 1.00 95.50 249 ALA A N 1
ATOM 1878 C CA . ALA A 1 249 ? 6.949 -5.227 7.959 1.00 95.50 249 ALA A CA 1
ATOM 1879 C C . ALA A 1 249 ? 6.277 -4.053 8.701 1.00 95.50 249 ALA A C 1
ATOM 1881 O O . ALA A 1 249 ? 6.204 -4.066 9.933 1.00 95.50 249 ALA A O 1
ATOM 1882 N N . ALA A 1 250 ? 5.712 -3.084 7.973 1.00 96.31 250 ALA A N 1
ATOM 1883 C CA . ALA A 1 250 ? 4.976 -1.964 8.564 1.00 96.31 250 ALA A CA 1
ATOM 1884 C C . ALA A 1 250 ? 3.731 -2.429 9.347 1.00 96.31 250 ALA A C 1
ATOM 1886 O O . ALA A 1 250 ? 3.522 -2.036 10.498 1.00 96.31 250 ALA A O 1
ATOM 1887 N N . LEU A 1 251 ? 2.931 -3.327 8.762 1.00 96.19 251 LEU A N 1
ATOM 1888 C CA . LEU A 1 251 ? 1.750 -3.918 9.397 1.00 96.19 251 LEU A CA 1
ATOM 1889 C C . LEU A 1 251 ? 2.119 -4.681 10.673 1.00 96.19 251 LEU A C 1
ATOM 1891 O O . LEU A 1 251 ? 1.418 -4.557 11.678 1.00 96.19 251 LEU A O 1
ATOM 1895 N N . ALA A 1 252 ? 3.237 -5.411 10.682 1.00 94.38 252 ALA A N 1
ATOM 1896 C CA . ALA A 1 252 ? 3.678 -6.159 11.855 1.00 94.38 252 ALA A CA 1
ATOM 1897 C C . ALA A 1 252 ? 3.934 -5.247 13.070 1.00 94.38 252 ALA A C 1
ATOM 1899 O O . ALA A 1 252 ? 3.541 -5.595 14.188 1.00 94.38 252 ALA A O 1
ATOM 1900 N N . ARG A 1 253 ? 4.508 -4.048 12.864 1.00 91.81 253 ARG A N 1
ATOM 1901 C CA . ARG A 1 253 ? 4.664 -3.032 13.926 1.00 91.81 253 ARG A CA 1
ATOM 1902 C C . ARG A 1 253 ? 3.315 -2.546 14.465 1.00 91.81 253 ARG A C 1
ATOM 1904 O O . ARG A 1 253 ? 3.178 -2.324 15.666 1.00 91.81 253 ARG A O 1
ATOM 1911 N N . ALA A 1 254 ? 2.303 -2.482 13.601 1.00 91.06 254 ALA A N 1
ATOM 1912 C CA . ALA A 1 254 ? 0.918 -2.171 13.953 1.00 91.06 254 ALA A CA 1
ATOM 1913 C C . ALA A 1 254 ? 0.106 -3.377 14.474 1.00 91.06 254 ALA A C 1
ATOM 1915 O O . ALA A 1 254 ? -1.090 -3.244 14.734 1.00 91.06 254 ALA A O 1
ATOM 1916 N N . ARG A 1 255 ? 0.740 -4.549 14.661 1.00 91.38 255 ARG A N 1
ATOM 1917 C CA . ARG A 1 255 ? 0.094 -5.824 15.038 1.00 91.38 255 ARG A CA 1
ATOM 1918 C C . ARG A 1 255 ? -0.989 -6.275 14.052 1.00 91.38 255 ARG A C 1
ATOM 1920 O O . ARG A 1 255 ? -1.985 -6.878 14.450 1.00 91.38 255 ARG A O 1
ATOM 1927 N N . LEU A 1 256 ? -0.768 -5.991 12.777 1.00 94.75 256 LEU A N 1
ATOM 1928 C CA . LEU A 1 256 ? -1.594 -6.403 11.653 1.00 94.75 256 LEU A CA 1
ATOM 1929 C C . LEU A 1 256 ? -0.836 -7.389 10.762 1.00 94.75 256 LEU A C 1
ATOM 1931 O O . LEU A 1 256 ? 0.391 -7.496 10.795 1.00 94.75 256 LEU A O 1
ATOM 1935 N N . ARG A 1 257 ? -1.591 -8.094 9.930 1.00 95.69 257 ARG A N 1
ATOM 1936 C CA . ARG A 1 257 ? -1.116 -8.969 8.860 1.00 95.69 257 ARG A CA 1
ATOM 1937 C C . ARG A 1 257 ? -1.734 -8.518 7.538 1.00 95.69 257 ARG A C 1
ATOM 1939 O O . ARG A 1 257 ? -2.831 -7.961 7.545 1.00 95.69 257 ARG A O 1
ATOM 1946 N N . PRO A 1 258 ? -1.118 -8.842 6.388 1.00 95.69 258 PRO A N 1
ATOM 1947 C CA . PRO A 1 258 ? -1.704 -8.534 5.084 1.00 95.69 258 PRO A CA 1
ATOM 1948 C C . PRO A 1 258 ? -3.139 -9.053 4.914 1.00 95.69 258 PRO A C 1
ATOM 1950 O O . PRO A 1 258 ? -3.974 -8.382 4.318 1.00 95.69 258 PRO A O 1
ATOM 1953 N N . CYS A 1 259 ? -3.467 -10.219 5.485 1.00 95.19 259 CYS A N 1
ATOM 1954 C CA . CYS A 1 259 ? -4.819 -10.773 5.405 1.00 95.19 259 CYS A CA 1
ATOM 1955 C C . CYS A 1 259 ? -5.882 -9.936 6.133 1.00 95.19 259 CYS A C 1
ATOM 1957 O O . CYS A 1 259 ? -7.056 -10.045 5.782 1.00 95.19 259 CYS A O 1
ATOM 1959 N N . ASP A 1 260 ? -5.486 -9.085 7.082 1.00 96.44 260 ASP A N 1
ATOM 1960 C CA . ASP A 1 260 ? -6.410 -8.215 7.803 1.00 96.44 260 ASP A CA 1
ATOM 1961 C C . ASP A 1 260 ? -6.896 -7.053 6.906 1.00 96.44 260 ASP A C 1
ATOM 1963 O O . ASP A 1 260 ? -8.008 -6.560 7.105 1.00 96.44 260 ASP A O 1
ATOM 1967 N N . LEU A 1 261 ? -6.139 -6.675 5.862 1.00 98.00 261 LEU A N 1
ATOM 1968 C CA . LEU A 1 261 ? -6.523 -5.632 4.902 1.00 98.00 261 LEU A CA 1
ATOM 1969 C C . LEU A 1 261 ? -7.645 -6.079 3.955 1.00 98.00 261 LEU A C 1
ATOM 1971 O O . LEU A 1 261 ? -7.757 -7.257 3.579 1.00 98.00 261 LEU A O 1
ATOM 1975 N N . LEU A 1 262 ? -8.476 -5.117 3.554 1.00 98.12 262 LEU A N 1
ATOM 1976 C CA . LEU A 1 262 ? -9.475 -5.295 2.508 1.00 98.12 262 LEU A CA 1
ATOM 1977 C C . LEU A 1 262 ? -8.868 -4.919 1.153 1.00 98.12 262 LEU A C 1
ATOM 1979 O O . LEU A 1 262 ? -8.093 -3.964 1.067 1.00 98.12 262 LEU A O 1
ATOM 1983 N N . THR A 1 263 ? -9.201 -5.666 0.110 1.00 97.81 263 THR A N 1
ATOM 1984 C CA . THR A 1 263 ? -8.657 -5.521 -1.247 1.00 97.81 263 THR A CA 1
ATOM 1985 C C . THR A 1 263 ? -9.779 -5.497 -2.280 1.00 97.81 263 THR A C 1
ATOM 1987 O O . THR A 1 263 ? -10.949 -5.667 -1.932 1.00 97.81 263 THR A O 1
ATOM 1990 N N . LEU A 1 264 ? -9.440 -5.310 -3.559 1.00 95.69 264 LEU A N 1
ATOM 1991 C CA . LEU A 1 264 ? -10.432 -5.349 -4.639 1.00 95.69 264 LEU A CA 1
ATOM 1992 C C . LEU A 1 264 ? -11.216 -6.673 -4.683 1.00 95.69 264 LEU A C 1
ATOM 1994 O O . LEU A 1 264 ? -12.376 -6.665 -5.078 1.00 95.69 264 LEU A O 1
ATOM 1998 N N . ASP A 1 265 ? -10.623 -7.773 -4.211 1.00 95.50 265 ASP A N 1
ATOM 1999 C CA . ASP A 1 265 ? -11.268 -9.093 -4.169 1.00 95.50 265 ASP A CA 1
ATOM 2000 C C . ASP A 1 265 ? -12.383 -9.184 -3.112 1.00 95.50 265 ASP A C 1
ATOM 2002 O O . ASP A 1 265 ? -13.229 -10.071 -3.185 1.00 95.50 265 ASP A O 1
ATOM 2006 N N . ASP A 1 266 ? -12.402 -8.284 -2.121 1.00 94.88 266 ASP A N 1
ATOM 2007 C CA . ASP A 1 266 ? -13.481 -8.212 -1.125 1.00 94.88 266 ASP A CA 1
ATOM 2008 C C . ASP A 1 266 ? -14.663 -7.347 -1.602 1.00 94.88 266 ASP A C 1
ATOM 2010 O O . ASP A 1 266 ? -15.699 -7.277 -0.936 1.00 94.88 266 ASP A O 1
ATOM 2014 N N . LEU A 1 267 ? -14.510 -6.641 -2.728 1.00 92.50 267 LEU A N 1
ATOM 2015 C CA . LEU A 1 267 ? -15.491 -5.684 -3.218 1.00 92.50 267 LEU A CA 1
ATOM 2016 C C . LEU A 1 267 ? -16.613 -6.410 -3.967 1.00 92.50 267 LEU A C 1
ATOM 2018 O O . LEU A 1 267 ? -16.424 -6.867 -5.090 1.00 92.50 267 LEU A O 1
ATOM 2022 N N . ALA A 1 268 ? -17.812 -6.455 -3.384 1.00 87.81 268 ALA A N 1
ATOM 2023 C CA . ALA A 1 268 ? -18.950 -7.112 -4.022 1.00 87.81 268 ALA A CA 1
ATOM 2024 C C . ALA A 1 268 ? -19.276 -6.510 -5.407 1.00 87.81 268 ALA A C 1
ATOM 2026 O O . ALA A 1 268 ? -19.360 -5.286 -5.587 1.00 87.81 268 ALA A O 1
ATOM 2027 N N . ASP A 1 269 ? -19.541 -7.379 -6.385 1.00 86.25 269 ASP A N 1
ATOM 2028 C CA . ASP A 1 269 ? -19.937 -6.980 -7.744 1.00 86.25 269 ASP A CA 1
ATOM 2029 C C . ASP A 1 269 ? -21.261 -6.207 -7.766 1.00 86.25 269 ASP A C 1
ATOM 2031 O O . ASP A 1 269 ? -21.500 -5.382 -8.643 1.00 86.25 269 ASP A O 1
ATOM 2035 N N . THR A 1 270 ? -22.103 -6.408 -6.750 1.00 87.56 270 THR A N 1
ATOM 2036 C CA . THR A 1 270 ? -23.396 -5.732 -6.591 1.00 87.56 270 THR A CA 1
ATOM 2037 C C . THR A 1 270 ? -23.285 -4.270 -6.151 1.00 87.56 270 THR A C 1
ATOM 2039 O O . THR A 1 270 ? -24.306 -3.592 -6.049 1.00 87.56 270 THR A O 1
ATOM 2042 N N . LEU A 1 271 ? -22.087 -3.772 -5.820 1.00 90.38 271 LEU A N 1
ATOM 2043 C CA . LEU A 1 271 ? -21.899 -2.370 -5.448 1.00 90.38 271 LEU A CA 1
ATOM 2044 C C . LEU A 1 271 ? -22.025 -1.467 -6.675 1.00 90.38 271 LEU A C 1
ATOM 2046 O O . LEU A 1 271 ? -21.280 -1.618 -7.644 1.00 90.38 271 LEU A O 1
ATOM 2050 N N . THR A 1 272 ? -22.940 -0.502 -6.587 1.00 92.31 272 THR A N 1
ATOM 2051 C CA . THR A 1 272 ? -23.176 0.531 -7.606 1.00 92.31 272 THR A CA 1
ATOM 2052 C C . THR A 1 272 ? -22.696 1.899 -7.118 1.00 92.31 272 THR A C 1
ATOM 2054 O O . THR A 1 272 ? -22.609 2.099 -5.896 1.00 92.31 272 THR A O 1
ATOM 2057 N N . PRO A 1 273 ? -22.420 2.858 -8.021 1.00 93.94 273 PRO A N 1
ATOM 2058 C CA . PRO A 1 273 ? -22.043 4.216 -7.641 1.00 93.94 273 PRO A CA 1
ATOM 2059 C C . PRO A 1 273 ? -22.987 4.844 -6.609 1.00 93.94 273 PRO A C 1
ATOM 2061 O O . PRO A 1 273 ? -22.519 5.310 -5.573 1.00 93.94 273 PRO A O 1
ATOM 2064 N N . GLU A 1 274 ? -24.303 4.752 -6.796 1.00 92.12 274 GLU A N 1
ATOM 2065 C CA . GLU A 1 274 ? -25.331 5.357 -5.925 1.00 92.12 274 GLU A CA 1
ATOM 2066 C C . GLU A 1 274 ? -25.324 4.771 -4.509 1.00 92.12 274 GLU A C 1
ATOM 2068 O O . GLU A 1 274 ? -25.776 5.385 -3.543 1.00 92.12 274 GLU A O 1
ATOM 2073 N N . SER A 1 275 ? -24.806 3.553 -4.384 1.00 92.25 275 SER A N 1
ATOM 2074 C CA . SER A 1 275 ? -24.695 2.835 -3.127 1.00 92.25 275 SER A CA 1
ATOM 2075 C C . SER A 1 275 ? -23.373 3.138 -2.400 1.00 92.25 275 SER A C 1
ATOM 2077 O O . SER A 1 275 ? -23.154 2.674 -1.282 1.00 92.25 275 SER A O 1
ATOM 2079 N N . THR A 1 276 ? -22.461 3.906 -2.985 1.00 94.44 276 THR A N 1
ATOM 2080 C CA . THR A 1 276 ? -21.113 4.113 -2.439 1.00 94.44 276 THR A CA 1
ATOM 2081 C C . THR A 1 276 ? -20.742 5.586 -2.384 1.00 94.44 276 THR A C 1
ATOM 2083 O O . THR A 1 276 ? -21.278 6.412 -3.113 1.00 94.44 276 THR A O 1
ATOM 2086 N N . ARG A 1 277 ? -19.810 5.907 -1.497 1.00 95.88 277 ARG A N 1
ATOM 2087 C CA . ARG A 1 277 ? -19.099 7.179 -1.410 1.00 95.88 277 ARG A CA 1
ATOM 2088 C C . ARG A 1 277 ? -17.614 6.856 -1.383 1.00 95.88 277 ARG A C 1
ATOM 2090 O O . ARG A 1 277 ? -17.221 5.928 -0.679 1.00 95.88 277 ARG A O 1
ATOM 2097 N N . TRP A 1 278 ? -16.807 7.607 -2.117 1.00 97.50 278 TRP A N 1
ATOM 2098 C CA . TRP A 1 278 ? -15.375 7.341 -2.234 1.00 97.50 278 TRP A CA 1
ATOM 2099 C C . TRP A 1 278 ? -14.553 8.540 -1.777 1.00 97.50 278 TRP A C 1
ATOM 2101 O O . TRP A 1 278 ? -14.745 9.652 -2.267 1.00 97.50 278 TRP A O 1
ATOM 2111 N N . VAL A 1 279 ? -13.628 8.302 -0.854 1.00 98.12 279 VAL A N 1
ATOM 2112 C CA . VAL A 1 279 ? -12.582 9.250 -0.469 1.00 98.12 279 VAL A CA 1
ATOM 2113 C C . VAL A 1 279 ? -11.263 8.748 -1.035 1.00 98.12 279 VAL A C 1
ATOM 2115 O O . VAL A 1 279 ? -10.872 7.604 -0.794 1.00 98.12 279 VAL A O 1
ATOM 2118 N N . LEU A 1 280 ? -10.590 9.597 -1.802 1.00 98.56 280 LEU A N 1
ATOM 2119 C CA . LEU A 1 280 ? -9.313 9.259 -2.420 1.00 98.56 280 LEU A CA 1
ATOM 2120 C C . LEU A 1 280 ? -8.169 9.693 -1.505 1.00 98.56 280 LEU A C 1
ATOM 2122 O O . LEU A 1 280 ? -8.172 10.810 -0.990 1.00 98.56 280 LEU A O 1
ATOM 2126 N N . VAL A 1 281 ? -7.188 8.827 -1.299 1.00 98.50 281 VAL A N 1
ATOM 2127 C CA . VAL A 1 281 ? -5.926 9.197 -0.654 1.00 98.50 281 VAL A CA 1
ATOM 2128 C C . VAL A 1 281 ? -4.778 8.945 -1.619 1.00 98.50 281 VAL A C 1
ATOM 2130 O O . VAL A 1 281 ? -4.821 7.987 -2.390 1.00 98.50 281 VAL A O 1
ATOM 2133 N N . ASP A 1 282 ? -3.772 9.816 -1.613 1.00 97.12 282 ASP A N 1
ATOM 2134 C CA . ASP A 1 282 ? -2.566 9.689 -2.448 1.00 97.12 282 ASP A CA 1
ATOM 2135 C C . ASP A 1 282 ? -2.843 9.685 -3.975 1.00 97.12 282 ASP A C 1
ATOM 2137 O O . ASP A 1 282 ? -2.068 9.194 -4.801 1.00 97.12 282 ASP A O 1
ATOM 2141 N N . HIS A 1 283 ? -4.012 10.209 -4.351 1.00 94.62 283 HIS A N 1
ATOM 2142 C CA . HIS A 1 283 ? -4.397 10.599 -5.703 1.00 94.62 283 HIS A CA 1
ATOM 2143 C C . HIS A 1 283 ? -5.674 11.450 -5.666 1.00 94.62 283 HIS A C 1
ATOM 2145 O O . HIS A 1 283 ? -6.435 11.431 -4.696 1.00 94.62 283 HIS A O 1
ATOM 2151 N N . ASN A 1 284 ? -5.944 12.163 -6.758 1.00 95.50 284 ASN A N 1
ATOM 2152 C CA . ASN A 1 284 ? -7.136 12.999 -6.909 1.00 95.50 284 ASN A CA 1
ATOM 2153 C C . ASN A 1 284 ? -7.922 12.713 -8.208 1.00 95.50 284 ASN A C 1
ATOM 2155 O O . ASN A 1 284 ? -8.792 13.488 -8.604 1.00 95.50 284 ASN A O 1
ATOM 2159 N N . ALA A 1 285 ? -7.665 11.570 -8.847 1.00 91.75 285 ALA A N 1
ATOM 2160 C CA . ALA A 1 285 ? -8.435 11.066 -9.980 1.00 91.75 285 ALA A CA 1
ATOM 2161 C C . ALA A 1 285 ? -8.531 9.539 -9.927 1.00 91.75 285 ALA A C 1
ATOM 2163 O O . ALA A 1 285 ? -7.518 8.846 -9.949 1.00 91.75 285 ALA A O 1
ATOM 2164 N N . LEU A 1 286 ? -9.750 9.005 -9.843 1.00 91.25 286 LEU A N 1
ATOM 2165 C CA . LEU A 1 286 ? -9.956 7.560 -9.798 1.00 91.25 286 LEU A CA 1
ATOM 2166 C C . LEU A 1 286 ? -9.604 6.940 -11.160 1.00 91.25 286 LEU A C 1
ATOM 2168 O O . LEU A 1 286 ? -10.140 7.363 -12.185 1.00 91.25 286 LEU A O 1
ATOM 2172 N N . THR A 1 287 ? -8.747 5.917 -11.166 1.00 85.00 287 THR A N 1
ATOM 2173 C CA . THR A 1 287 ? -8.301 5.199 -12.373 1.00 85.00 287 THR A CA 1
ATOM 2174 C C . THR A 1 287 ? -8.585 3.692 -12.283 1.00 85.00 287 THR A C 1
ATOM 2176 O O . THR A 1 287 ? -9.184 3.201 -11.318 1.00 85.00 287 THR A O 1
ATOM 2179 N N . GLY A 1 288 ? -8.204 2.948 -13.326 1.00 85.56 288 GLY A N 1
ATOM 2180 C CA . GLY A 1 288 ? -8.232 1.486 -13.340 1.00 85.56 288 GLY A CA 1
ATOM 2181 C C . GLY A 1 288 ? -9.628 0.870 -13.192 1.00 85.56 288 GLY A C 1
ATOM 2182 O O . GLY A 1 288 ? -10.631 1.410 -13.667 1.00 85.56 288 GLY A O 1
ATOM 2183 N N . THR A 1 289 ? -9.693 -0.287 -12.527 1.00 89.62 289 THR A N 1
ATOM 2184 C CA . THR A 1 289 ? -10.915 -1.097 -12.372 1.00 89.62 289 THR A CA 1
ATOM 2185 C C . THR A 1 289 ? -12.059 -0.330 -11.709 1.00 89.62 289 THR A C 1
ATOM 2187 O O . THR A 1 289 ? -13.215 -0.476 -12.105 1.00 89.62 289 THR A O 1
ATOM 2190 N N . LEU A 1 290 ? -11.761 0.513 -10.717 1.00 94.12 290 LEU A N 1
ATOM 2191 C CA . LEU A 1 290 ? -12.786 1.282 -10.008 1.00 94.12 290 LEU A CA 1
ATOM 2192 C C . LEU A 1 290 ? -13.383 2.384 -10.894 1.00 94.12 290 LEU A C 1
ATOM 2194 O O . LEU A 1 290 ? -14.600 2.581 -10.893 1.00 94.12 290 LEU A O 1
ATOM 2198 N N . ALA A 1 291 ? -12.554 3.049 -11.704 1.00 91.88 291 ALA A N 1
ATOM 2199 C CA . ALA A 1 291 ? -13.025 4.007 -12.700 1.00 91.88 291 ALA A CA 1
ATOM 2200 C C . ALA A 1 291 ? -13.862 3.329 -13.794 1.00 91.88 291 ALA A C 1
ATOM 2202 O O . ALA A 1 291 ? -14.941 3.818 -14.126 1.00 91.88 291 ALA A O 1
ATOM 2203 N N . ALA A 1 292 ? -13.422 2.165 -14.288 1.00 91.56 292 ALA A N 1
ATOM 2204 C CA . ALA A 1 292 ? -14.155 1.377 -15.282 1.00 91.56 292 ALA A CA 1
ATOM 2205 C C . ALA A 1 292 ? -15.538 0.915 -14.782 1.00 91.56 292 ALA A C 1
ATOM 2207 O O . ALA A 1 292 ? -16.476 0.805 -15.569 1.00 91.56 292 ALA A O 1
ATOM 2208 N N . ARG A 1 293 ? -15.693 0.707 -13.467 1.00 93.69 293 ARG A N 1
ATOM 2209 C CA . ARG A 1 293 ? -16.982 0.418 -12.809 1.00 93.69 293 ARG A CA 1
ATOM 2210 C C . ARG A 1 293 ? -17.869 1.655 -12.589 1.00 93.69 293 ARG A C 1
ATOM 2212 O O . ARG A 1 293 ? -18.965 1.521 -12.054 1.00 93.69 293 ARG A O 1
ATOM 2219 N N . GLY A 1 294 ? -17.429 2.852 -12.983 1.00 94.94 294 GLY A N 1
ATOM 2220 C CA . GLY A 1 294 ? -18.216 4.089 -12.900 1.00 94.94 294 GLY A CA 1
ATOM 2221 C C . GLY A 1 294 ? -18.210 4.780 -11.531 1.00 94.94 294 GLY A C 1
ATOM 2222 O O . GLY A 1 294 ? -18.904 5.784 -11.348 1.00 94.94 294 GLY A O 1
ATOM 2223 N N . PHE A 1 295 ? -17.405 4.304 -10.574 1.00 96.19 295 PHE A N 1
ATOM 2224 C CA . PHE A 1 295 ? -17.372 4.847 -9.209 1.00 96.19 295 PHE A CA 1
ATOM 2225 C C . PHE A 1 295 ? -16.809 6.269 -9.104 1.00 96.19 295 PHE A C 1
ATOM 2227 O O . PHE A 1 295 ? -17.016 6.925 -8.085 1.00 96.19 295 PHE A O 1
ATOM 2234 N N . GLY A 1 296 ? -16.159 6.782 -10.156 1.00 94.94 296 GLY A N 1
ATOM 2235 C CA . GLY A 1 296 ? -15.633 8.151 -10.186 1.00 94.94 296 GLY A CA 1
ATOM 2236 C C . GLY A 1 296 ? -16.705 9.219 -9.931 1.00 94.94 296 GLY A C 1
ATOM 2237 O O . GLY A 1 296 ? -16.424 10.241 -9.316 1.00 94.94 296 GLY A O 1
ATOM 2238 N N . SER A 1 297 ? -17.955 8.953 -10.328 1.00 93.88 297 SER A N 1
ATOM 2239 C CA . SER A 1 297 ? -19.102 9.844 -10.086 1.00 93.88 297 SER A CA 1
ATOM 2240 C C . SER A 1 297 ? -19.530 9.944 -8.613 1.00 93.88 297 SER A C 1
ATOM 2242 O O . SER A 1 297 ? -20.220 10.890 -8.240 1.00 93.88 297 SER A O 1
ATOM 2244 N N . SER A 1 298 ? -19.084 9.006 -7.776 1.00 95.25 298 SER A N 1
ATOM 2245 C CA . SER A 1 298 ? -19.385 8.926 -6.343 1.00 95.25 298 SER A CA 1
ATOM 2246 C C . SER A 1 298 ? -18.203 9.328 -5.459 1.00 95.25 298 SER A C 1
ATOM 2248 O O . SER A 1 298 ? -18.191 9.034 -4.259 1.00 95.25 298 SER A O 1
ATOM 2250 N N . VAL A 1 299 ? -17.188 9.976 -6.036 1.00 96.94 299 VAL A N 1
ATOM 2251 C CA . VAL A 1 299 ? -16.070 10.541 -5.277 1.00 96.94 299 VAL A CA 1
ATOM 2252 C C . VAL A 1 299 ? -16.552 11.775 -4.524 1.00 96.94 299 VAL A C 1
ATOM 2254 O O . VAL A 1 299 ? -17.046 12.732 -5.117 1.00 96.94 299 VAL A O 1
ATOM 2257 N N . VAL A 1 300 ? -16.397 11.742 -3.204 1.00 96.12 300 VAL A N 1
ATOM 2258 C CA . VAL A 1 300 ? -16.880 12.780 -2.287 1.00 96.12 300 VAL A CA 1
ATOM 2259 C C . VAL A 1 300 ? -15.760 13.542 -1.596 1.00 96.12 300 VAL A C 1
ATOM 2261 O O . VAL A 1 300 ? -16.063 14.516 -0.932 1.00 96.12 300 VAL A O 1
ATOM 2264 N N . GLY A 1 301 ? -14.493 13.149 -1.738 1.00 97.06 301 GLY A N 1
ATOM 2265 C CA . GLY A 1 301 ? -13.370 13.844 -1.108 1.00 97.06 301 GLY A CA 1
ATOM 2266 C C . GLY A 1 301 ? -12.014 13.294 -1.530 1.00 97.06 301 GLY A C 1
ATOM 2267 O O . GLY A 1 301 ? -11.927 12.209 -2.109 1.00 97.06 301 GLY A O 1
ATOM 2268 N N . CYS A 1 302 ? -10.953 14.040 -1.233 1.00 98.12 302 CYS A N 1
ATOM 2269 C CA . CYS A 1 302 ? -9.583 13.571 -1.384 1.00 98.12 302 CYS A CA 1
ATOM 2270 C C . CYS A 1 302 ? -8.594 14.206 -0.400 1.00 98.12 302 CYS A C 1
ATOM 2272 O O . CYS A 1 302 ? -8.764 15.347 0.038 1.00 98.12 302 CYS A O 1
ATOM 2274 N N . VAL A 1 303 ? -7.522 13.466 -0.121 1.00 98.19 303 VAL A N 1
ATOM 2275 C CA . VAL A 1 303 ? -6.294 13.939 0.524 1.00 98.19 303 VAL A CA 1
ATOM 2276 C C . VAL A 1 303 ? -5.120 13.494 -0.344 1.00 98.19 303 VAL A C 1
ATOM 2278 O O . VAL A 1 303 ? -4.891 12.299 -0.485 1.00 98.19 303 VAL A O 1
ATOM 2281 N N . ASP A 1 304 ? -4.402 14.421 -0.966 1.00 97.06 304 ASP A N 1
ATOM 2282 C CA . ASP A 1 304 ? -3.380 14.082 -1.957 1.00 97.06 304 ASP A CA 1
ATOM 2283 C C . ASP A 1 304 ? -2.250 15.118 -2.009 1.00 97.06 304 ASP A C 1
ATOM 2285 O O . ASP A 1 304 ? -2.447 16.298 -1.722 1.00 97.06 304 ASP A O 1
ATOM 2289 N N . HIS A 1 305 ? -1.061 14.667 -2.397 1.00 93.75 305 HIS A N 1
ATOM 2290 C CA . HIS A 1 305 ? 0.135 15.489 -2.564 1.00 93.75 305 HIS A CA 1
ATOM 2291 C C . HIS A 1 305 ? 0.616 15.619 -4.020 1.00 93.75 305 HIS A C 1
ATOM 2293 O O . HIS A 1 305 ? 1.604 16.308 -4.296 1.00 93.75 305 HIS A O 1
ATOM 2299 N N . HIS A 1 306 ? -0.084 14.984 -4.964 1.00 89.81 306 HIS A N 1
ATOM 2300 C CA . HIS A 1 306 ? 0.169 15.108 -6.396 1.00 89.81 306 HIS A CA 1
ATOM 2301 C C . HIS A 1 306 ? -0.423 16.394 -6.998 1.00 89.81 306 HIS A C 1
ATOM 2303 O O . HIS A 1 306 ? -1.098 17.186 -6.341 1.00 89.81 306 HIS A O 1
ATOM 2309 N N . ALA A 1 307 ? -0.144 16.621 -8.285 1.00 86.44 307 ALA A N 1
ATOM 2310 C CA . ALA A 1 307 ? -0.752 17.715 -9.031 1.00 86.44 307 ALA A CA 1
ATOM 2311 C C . ALA A 1 307 ? -2.272 17.514 -9.150 1.00 86.44 307 ALA A C 1
ATOM 2313 O O . ALA A 1 307 ? -2.737 16.407 -9.414 1.00 86.44 307 ALA A O 1
ATOM 2314 N N . ASP A 1 308 ? -3.031 18.599 -8.998 1.00 90.50 308 ASP A N 1
ATOM 2315 C CA . ASP A 1 308 ? -4.492 18.582 -9.096 1.00 90.50 308 ASP A CA 1
ATOM 2316 C C . ASP A 1 308 ? -4.945 18.309 -10.545 1.00 90.50 308 ASP A C 1
ATOM 2318 O O . ASP A 1 308 ? -4.811 19.159 -11.431 1.00 90.50 308 ASP A O 1
ATOM 2322 N N . GLU A 1 309 ? -5.507 17.124 -10.775 1.00 90.00 309 GLU A N 1
ATOM 2323 C CA . GLU A 1 309 ? -6.117 16.671 -12.028 1.00 90.00 309 GLU A CA 1
ATOM 2324 C C . GLU A 1 309 ? -7.540 17.213 -12.216 1.00 90.00 309 GLU A C 1
ATOM 2326 O O . GLU A 1 309 ? -8.158 16.997 -13.257 1.00 90.00 309 GLU A O 1
ATOM 2331 N N . ARG A 1 310 ? -8.074 17.939 -11.223 1.00 92.19 310 ARG A N 1
ATOM 2332 C CA . ARG A 1 310 ? -9.399 18.580 -11.240 1.00 92.19 310 ARG A CA 1
ATOM 2333 C C . ARG A 1 310 ? -10.559 17.599 -11.427 1.00 92.19 310 ARG A C 1
ATOM 2335 O O . ARG A 1 310 ? -11.634 18.001 -11.869 1.00 92.19 310 ARG A O 1
ATOM 2342 N N . SER A 1 311 ? -10.349 16.335 -11.057 1.00 91.62 311 SER A N 1
ATOM 2343 C CA . SER A 1 311 ? -11.370 15.284 -11.136 1.00 91.62 311 SER A CA 1
ATOM 2344 C C . SER A 1 311 ? -12.256 15.224 -9.887 1.00 91.62 311 SER A C 1
ATOM 2346 O O . SER A 1 311 ? -13.424 14.856 -9.986 1.00 91.62 311 SER A O 1
ATOM 2348 N N . VAL A 1 312 ? -11.745 15.631 -8.716 1.00 94.00 312 VAL A N 1
ATOM 2349 C CA . VAL A 1 312 ? -12.550 15.729 -7.483 1.00 94.00 312 VAL A CA 1
ATOM 2350 C C . VAL A 1 312 ? -13.343 17.043 -7.449 1.00 94.00 312 VAL A C 1
ATOM 2352 O O . VAL A 1 312 ? -12.734 18.111 -7.622 1.00 94.00 312 VAL A O 1
ATOM 2355 N N . PRO A 1 313 ? -14.664 17.005 -7.166 1.00 89.88 313 PRO A N 1
ATOM 2356 C CA . PRO A 1 313 ? -15.501 18.198 -7.045 1.00 89.88 313 PRO A CA 1
ATOM 2357 C C . PRO A 1 313 ? -14.935 19.236 -6.072 1.00 89.88 313 PRO A C 1
ATOM 2359 O O . PRO A 1 313 ? -14.347 18.891 -5.054 1.00 89.88 313 PRO A O 1
ATOM 2362 N N . ALA A 1 314 ? -15.163 20.524 -6.345 1.00 89.38 314 ALA A N 1
ATOM 2363 C CA . ALA A 1 314 ? -14.734 21.604 -5.449 1.00 89.38 314 ALA A CA 1
ATOM 2364 C C . ALA A 1 314 ? -15.495 21.620 -4.107 1.00 89.38 314 ALA A C 1
ATOM 2366 O O . ALA A 1 314 ? -14.993 22.157 -3.126 1.00 89.38 314 ALA A O 1
ATOM 2367 N N . GLN A 1 315 ? -16.708 21.062 -4.079 1.00 89.56 315 GLN A N 1
ATOM 2368 C CA . GLN A 1 315 ? -17.553 20.953 -2.891 1.00 89.56 315 GLN A CA 1
ATOM 2369 C C . GLN A 1 315 ? -17.689 19.477 -2.515 1.00 89.56 315 GLN A C 1
ATOM 2371 O O . GLN A 1 315 ? -18.353 18.719 -3.218 1.00 89.56 315 GLN A O 1
ATOM 2376 N N . THR A 1 316 ? -17.052 19.089 -1.414 1.00 90.00 316 THR A N 1
ATOM 2377 C CA . THR A 1 316 ? -16.906 17.699 -0.940 1.00 90.00 316 THR A CA 1
ATOM 2378 C C . THR A 1 316 ? -17.743 17.396 0.307 1.00 90.00 316 THR A C 1
ATOM 2380 O O . THR A 1 316 ? -17.638 16.335 0.915 1.00 90.00 316 THR A O 1
ATOM 2383 N N . GLY A 1 317 ? -18.634 18.320 0.681 1.00 87.62 317 GLY A N 1
ATOM 2384 C CA . GLY A 1 317 ? -19.527 18.147 1.823 1.00 87.62 317 GLY A CA 1
ATOM 2385 C C . GLY A 1 317 ? -18.756 18.044 3.139 1.00 87.62 317 GLY A C 1
ATOM 2386 O O . GLY A 1 317 ? -18.090 18.993 3.544 1.00 87.62 317 GLY A O 1
ATOM 2387 N N . ASP A 1 318 ? -18.899 16.907 3.815 1.00 87.12 318 ASP A N 1
ATOM 2388 C CA . ASP A 1 318 ? -18.261 16.575 5.090 1.00 87.12 318 ASP A CA 1
ATOM 2389 C C . ASP A 1 318 ? -16.844 15.996 4.957 1.00 87.12 318 ASP A C 1
ATOM 2391 O O . ASP A 1 318 ? -16.121 15.939 5.953 1.00 87.12 318 ASP A O 1
ATOM 2395 N N . GLU A 1 319 ? -16.429 15.621 3.746 1.00 92.81 319 GLU A N 1
ATOM 2396 C CA . GLU A 1 319 ? -15.076 15.138 3.468 1.00 92.81 319 GLU A CA 1
ATOM 2397 C C . GLU A 1 319 ? -14.175 16.256 2.914 1.00 92.81 319 GLU A C 1
ATOM 2399 O O . GLU A 1 319 ? -14.661 17.220 2.313 1.00 92.81 319 GLU A O 1
ATOM 2404 N N . PRO A 1 320 ? -12.846 16.183 3.110 1.00 93.81 320 PRO A N 1
ATOM 2405 C CA . PRO A 1 320 ? -11.932 17.210 2.629 1.00 93.81 320 PRO A CA 1
ATOM 2406 C C . PRO A 1 320 ? -11.712 17.131 1.116 1.00 93.81 320 PRO A C 1
ATOM 2408 O O . PRO A 1 320 ? -11.765 16.062 0.512 1.00 93.81 320 PRO A O 1
ATOM 2411 N N . ARG A 1 321 ? -11.338 18.272 0.532 1.00 96.06 321 ARG A N 1
ATOM 2412 C CA . ARG A 1 321 ? -10.576 18.353 -0.719 1.00 96.06 321 ARG A CA 1
ATOM 2413 C C . ARG A 1 321 ? -9.212 18.970 -0.417 1.00 96.06 321 ARG A C 1
ATOM 2415 O O . ARG A 1 321 ? -9.003 20.163 -0.630 1.00 96.06 321 ARG A O 1
ATOM 2422 N N . LEU A 1 322 ? -8.311 18.174 0.147 1.00 95.31 322 LEU A N 1
ATOM 2423 C CA . LEU A 1 322 ? -6.973 18.606 0.545 1.00 95.31 322 LEU A CA 1
ATOM 2424 C C . LEU A 1 322 ? -5.960 18.146 -0.503 1.00 95.31 322 LEU A C 1
ATOM 2426 O O . LEU A 1 322 ? -5.617 16.971 -0.548 1.00 95.31 322 LEU A O 1
ATOM 2430 N N . ILE A 1 323 ? -5.499 19.072 -1.343 1.00 94.38 323 ILE A N 1
ATOM 2431 C CA . ILE A 1 323 ? -4.446 18.819 -2.331 1.00 94.38 323 ILE A CA 1
ATOM 2432 C C . ILE A 1 323 ? -3.324 19.821 -2.073 1.00 94.38 323 ILE A C 1
ATOM 2434 O O . ILE A 1 323 ? -3.503 21.014 -2.321 1.00 94.38 323 ILE A O 1
ATOM 2438 N N . ASP A 1 324 ? -2.206 19.358 -1.520 1.00 91.38 324 ASP A N 1
ATOM 2439 C CA . ASP A 1 324 ? -1.066 20.212 -1.167 1.00 91.38 324 ASP A CA 1
ATOM 2440 C C . ASP A 1 324 ? 0.247 19.434 -1.279 1.00 91.38 324 ASP A C 1
ATOM 2442 O O . ASP A 1 324 ? 0.334 18.277 -0.880 1.00 91.38 324 ASP A O 1
ATOM 2446 N N . THR A 1 325 ? 1.288 20.058 -1.822 1.00 90.00 325 THR A N 1
ATOM 2447 C CA . THR A 1 325 ? 2.555 19.370 -2.086 1.00 90.00 325 THR A CA 1
ATOM 2448 C C . THR A 1 325 ? 3.313 19.093 -0.786 1.00 90.00 325 THR A C 1
ATOM 2450 O O . THR A 1 325 ? 3.653 20.010 -0.038 1.00 90.00 325 THR A O 1
ATOM 2453 N N . CYS A 1 326 ? 3.646 17.826 -0.547 1.00 93.06 326 CYS A N 1
ATOM 2454 C CA . CYS A 1 326 ? 4.533 17.385 0.530 1.00 93.06 326 CYS A CA 1
ATOM 2455 C C . CYS A 1 326 ? 5.234 16.071 0.174 1.00 93.06 326 CYS A C 1
ATOM 2457 O O . CYS A 1 326 ? 4.995 15.501 -0.891 1.00 93.06 326 CYS A O 1
ATOM 2459 N N . GLY A 1 327 ? 6.113 15.592 1.052 1.00 89.94 327 GLY A N 1
ATOM 2460 C CA . GLY A 1 327 ? 6.882 14.376 0.821 1.00 89.94 327 GLY A CA 1
ATOM 2461 C C . GLY A 1 327 ? 6.019 13.117 0.756 1.00 89.94 327 GLY A C 1
ATOM 2462 O O . GLY A 1 327 ? 6.285 12.273 -0.089 1.00 89.94 327 GLY A O 1
ATOM 2463 N N . SER A 1 328 ? 4.977 13.030 1.589 1.00 97.19 328 SER A N 1
ATOM 2464 C CA . SER A 1 328 ? 4.045 11.893 1.652 1.00 97.19 328 SER A CA 1
ATOM 2465 C C . SER A 1 328 ? 2.607 12.352 1.910 1.00 97.19 328 SER A C 1
ATOM 2467 O O . SER A 1 328 ? 2.379 13.257 2.719 1.00 97.19 328 SER A O 1
ATOM 2469 N N . CYS A 1 329 ? 1.630 11.709 1.274 1.00 97.88 329 CYS A N 1
ATOM 2470 C CA . CYS A 1 329 ? 0.205 11.867 1.547 1.00 97.88 329 CYS A CA 1
ATOM 2471 C C . CYS A 1 329 ? -0.138 11.551 3.014 1.00 97.88 329 CYS A C 1
ATOM 2473 O O . CYS A 1 329 ? -0.954 12.254 3.622 1.00 97.88 329 CYS A O 1
ATOM 2475 N N . ALA A 1 330 ? 0.523 10.569 3.636 1.00 98.06 330 ALA A N 1
ATOM 2476 C CA . ALA A 1 330 ? 0.321 10.258 5.049 1.00 98.06 330 ALA A CA 1
ATOM 2477 C C . ALA A 1 330 ? 0.561 11.476 5.962 1.00 98.06 330 ALA A C 1
ATOM 2479 O O . ALA A 1 330 ? -0.148 11.640 6.957 1.00 98.06 330 ALA A O 1
ATOM 2480 N N . SER A 1 331 ? 1.472 12.392 5.605 1.00 97.38 331 SER A N 1
ATOM 2481 C CA . SER A 1 331 ? 1.673 13.654 6.334 1.00 97.38 331 SER A CA 1
ATOM 2482 C C . SER A 1 331 ? 0.415 14.533 6.339 1.00 97.38 331 SER A C 1
ATOM 2484 O O . SER A 1 331 ? 0.080 15.131 7.365 1.00 97.38 331 SER A O 1
ATOM 2486 N N . LEU A 1 332 ? -0.311 14.596 5.217 1.00 96.06 332 LEU A N 1
ATOM 2487 C CA . LEU A 1 332 ? -1.578 15.327 5.107 1.00 96.06 332 LEU A CA 1
ATOM 2488 C C . LEU A 1 332 ? -2.685 14.642 5.906 1.00 96.06 332 LEU A C 1
ATOM 2490 O O . LEU A 1 332 ? -3.431 15.318 6.612 1.00 96.06 332 LEU A O 1
ATOM 2494 N N . VAL A 1 333 ? -2.770 13.309 5.840 1.00 97.12 333 VAL A N 1
ATOM 2495 C CA . VAL A 1 333 ? -3.749 12.526 6.611 1.00 97.12 333 VAL A CA 1
ATOM 2496 C C . VAL A 1 333 ? -3.558 12.745 8.113 1.00 97.12 333 VAL A C 1
ATOM 2498 O O . VAL A 1 333 ? -4.535 12.974 8.829 1.00 97.12 333 VAL A O 1
ATOM 2501 N N . VAL A 1 334 ? -2.309 12.718 8.588 1.00 94.25 334 VAL A N 1
ATOM 2502 C CA . VAL A 1 334 ? -1.957 12.956 9.997 1.00 94.25 334 VAL A CA 1
ATOM 2503 C C . VAL A 1 334 ? -2.369 14.350 10.448 1.00 94.25 334 VAL A C 1
ATOM 2505 O O . VAL A 1 334 ? -2.942 14.492 11.528 1.00 94.25 334 VAL A O 1
ATOM 2508 N N . GLU A 1 335 ? -2.096 15.375 9.640 1.00 90.69 335 GLU A N 1
ATOM 2509 C CA . GLU A 1 335 ? -2.466 16.748 9.982 1.00 90.69 335 GLU A CA 1
ATOM 2510 C C . GLU A 1 335 ? -3.984 16.953 9.958 1.00 90.69 335 GLU A C 1
ATOM 2512 O O . GLU A 1 335 ? -4.540 17.501 10.909 1.00 90.69 335 GLU A O 1
ATOM 2517 N N . TRP A 1 336 ? -4.669 16.457 8.925 1.00 90.25 336 TRP A N 1
ATOM 2518 C CA . TRP A 1 336 ? -6.124 16.558 8.805 1.00 90.25 336 TRP A CA 1
ATOM 2519 C C . TRP A 1 336 ? -6.844 15.868 9.966 1.00 90.25 336 TRP A C 1
ATOM 2521 O O . TRP A 1 336 ? -7.764 16.421 10.565 1.00 90.25 336 TRP A O 1
ATOM 2531 N N . CYS A 1 337 ? -6.393 14.668 10.330 1.00 89.88 337 CYS A N 1
ATOM 2532 C CA . CYS A 1 337 ? -6.988 13.894 11.413 1.00 89.88 337 CYS A CA 1
ATOM 2533 C C . CYS A 1 337 ? -6.437 14.275 12.796 1.00 89.88 337 CYS A C 1
ATOM 2535 O O . CYS A 1 337 ? -6.740 13.593 13.776 1.00 89.88 337 CYS A O 1
ATOM 2537 N N . ARG A 1 338 ? -5.636 15.345 12.915 1.00 85.50 338 ARG A N 1
ATOM 2538 C CA . ARG A 1 338 ? -5.022 15.755 14.185 1.00 85.50 338 ARG A CA 1
ATOM 2539 C C . ARG A 1 338 ? -6.022 15.936 15.336 1.00 85.50 338 ARG A C 1
ATOM 2541 O O . ARG A 1 338 ? -5.728 15.416 16.412 1.00 85.50 338 ARG A O 1
ATOM 2548 N N . PRO A 1 339 ? -7.203 16.555 15.132 1.00 82.44 339 PRO A N 1
ATOM 2549 C CA . PRO A 1 339 ? -8.203 16.675 16.192 1.00 82.44 339 PRO A CA 1
ATOM 2550 C C . PRO A 1 339 ? -8.629 15.322 16.763 1.00 82.44 339 PRO A C 1
ATOM 2552 O O . PRO A 1 339 ? -8.747 15.180 17.976 1.00 82.44 339 PRO A O 1
ATOM 2555 N N . ALA A 1 340 ? -8.766 14.300 15.907 1.00 79.69 340 ALA A N 1
ATOM 2556 C CA . ALA A 1 340 ? -9.068 12.952 16.360 1.00 79.69 340 ALA A CA 1
ATOM 2557 C C . ALA A 1 340 ? -7.984 12.483 17.336 1.00 79.69 340 ALA A C 1
ATOM 2559 O O . ALA A 1 340 ? -8.283 12.038 18.442 1.00 79.69 340 ALA A O 1
ATOM 2560 N N . TRP A 1 341 ? -6.712 12.577 16.963 1.00 78.94 341 TRP A N 1
ATOM 2561 C CA . TRP A 1 341 ? -5.631 12.162 17.851 1.00 78.94 341 TRP A CA 1
ATOM 2562 C C . TRP A 1 341 ? -5.598 12.923 19.178 1.00 78.94 341 TRP A C 1
ATOM 2564 O O . TRP A 1 341 ? -5.419 12.304 20.224 1.00 78.94 341 TRP A O 1
ATOM 2574 N N . ASP A 1 342 ? -5.784 14.241 19.151 1.00 75.88 342 ASP A N 1
ATOM 2575 C CA . ASP A 1 342 ? -5.721 15.058 20.362 1.00 75.88 342 ASP A CA 1
ATOM 2576 C C . ASP A 1 342 ? -6.861 14.701 21.342 1.00 75.88 342 ASP A C 1
ATOM 2578 O O . ASP A 1 342 ? -6.607 14.563 22.542 1.00 75.88 342 ASP A O 1
ATOM 2582 N N . ASP A 1 343 ? -8.076 14.438 20.844 1.00 67.69 343 ASP A N 1
ATOM 2583 C CA . ASP A 1 343 ? -9.210 13.960 21.655 1.00 67.69 343 ASP A CA 1
ATOM 2584 C C . ASP A 1 343 ? -8.908 12.616 22.343 1.00 67.69 343 ASP A C 1
ATOM 2586 O O . ASP A 1 343 ? -9.282 12.380 23.497 1.00 67.69 343 ASP A O 1
ATOM 2590 N N . ALA A 1 344 ? -8.201 11.725 21.644 1.00 63.66 344 ALA A N 1
ATOM 2591 C CA . ALA A 1 344 ? -7.799 10.426 22.173 1.00 63.66 344 ALA A CA 1
ATOM 2592 C C . ALA A 1 344 ? -6.738 10.541 23.276 1.00 63.66 344 ALA A C 1
ATOM 2594 O O . ALA A 1 344 ? -6.843 9.866 24.305 1.00 63.66 344 ALA A O 1
ATOM 2595 N N . LEU A 1 345 ? -5.752 11.423 23.094 1.00 65.69 345 LEU A N 1
ATOM 2596 C CA . LEU A 1 345 ? -4.652 11.629 24.040 1.00 65.69 345 LEU A CA 1
ATOM 2597 C C . LEU A 1 345 ? -5.106 12.266 25.359 1.00 65.69 345 LEU A C 1
ATOM 2599 O O . LEU A 1 345 ? -4.528 11.989 26.409 1.00 65.69 345 LEU A O 1
ATOM 2603 N N . GLN A 1 346 ? -6.172 13.069 25.341 1.00 63.06 346 GLN A N 1
ATOM 2604 C CA . GLN A 1 346 ? -6.755 13.648 26.557 1.00 63.06 346 GLN A CA 1
ATOM 2605 C C . GLN A 1 346 ? -7.484 12.608 27.436 1.00 63.06 346 GLN A C 1
ATOM 2607 O O . GLN A 1 346 ? -7.768 12.878 28.604 1.00 63.06 346 GLN A O 1
ATOM 2612 N N . GLY A 1 347 ? -7.775 11.410 26.907 1.00 55.28 347 GLY A N 1
ATOM 2613 C CA . GLY A 1 347 ? -8.556 10.363 27.575 1.00 55.28 347 GLY A CA 1
ATOM 2614 C C . GLY A 1 347 ? -7.791 9.429 28.524 1.00 55.28 347 GLY A C 1
ATOM 2615 O O . GLY A 1 347 ? -8.443 8.647 29.217 1.00 55.28 347 GLY A O 1
ATOM 2616 N N . GLY A 1 348 ? -6.450 9.490 28.568 1.00 51.62 348 GLY A N 1
ATOM 2617 C CA . GLY A 1 348 ? -5.582 8.800 29.539 1.00 51.62 348 GLY A CA 1
ATOM 2618 C C . GLY A 1 348 ? -5.914 7.322 29.803 1.00 51.62 348 GLY A C 1
ATOM 2619 O O . GLY A 1 348 ? -6.384 6.982 30.892 1.00 51.62 348 GLY A O 1
ATOM 2620 N N . ARG A 1 349 ? -5.691 6.426 28.827 1.00 53.69 349 ARG A N 1
ATOM 2621 C CA . ARG A 1 349 ? -5.890 4.967 28.978 1.00 53.69 349 ARG A CA 1
ATOM 2622 C C . ARG A 1 349 ? -4.894 4.162 28.134 1.00 53.69 349 ARG A C 1
ATOM 2624 O O . ARG A 1 349 ? -4.798 4.368 26.932 1.00 53.69 349 ARG A O 1
ATOM 2631 N N . SER A 1 350 ? -4.281 3.135 28.727 1.00 55.12 350 SER A N 1
ATOM 2632 C CA . SER A 1 350 ? -3.255 2.289 28.086 1.00 55.12 350 SER A CA 1
ATOM 2633 C C . SER A 1 350 ? -3.697 1.507 26.840 1.00 55.12 350 SER A C 1
ATOM 2635 O O . SER A 1 350 ? -2.878 1.177 25.987 1.00 55.12 350 SER A O 1
ATOM 2637 N N . ALA A 1 351 ? -4.992 1.200 26.699 1.00 51.16 351 ALA A N 1
ATOM 2638 C CA . ALA A 1 351 ? -5.527 0.561 25.491 1.00 51.16 351 ALA A CA 1
ATOM 2639 C C . ALA A 1 351 ? -5.635 1.539 24.304 1.00 51.16 351 ALA A C 1
ATOM 2641 O O . ALA A 1 351 ? -5.442 1.129 23.162 1.00 51.16 351 ALA A O 1
ATOM 2642 N N . GLN A 1 352 ? -5.893 2.822 24.589 1.00 59.78 352 GLN A N 1
ATOM 2643 C CA . GLN A 1 352 ? -5.911 3.898 23.597 1.00 59.78 352 GLN A CA 1
ATOM 2644 C C . GLN A 1 352 ? -4.502 4.107 23.033 1.00 59.78 352 GLN A C 1
ATOM 2646 O O . GLN A 1 352 ? -4.310 4.096 21.823 1.00 59.78 352 GLN A O 1
ATOM 2651 N N . GLU A 1 353 ? -3.511 4.171 23.927 1.00 64.56 353 GLU A N 1
ATOM 2652 C CA . GLU A 1 353 ? -2.092 4.341 23.600 1.00 64.56 353 GLU A CA 1
ATOM 2653 C C . GLU A 1 353 ? -1.581 3.245 22.652 1.00 64.56 353 GLU A C 1
ATOM 2655 O O . GLU A 1 353 ? -0.842 3.530 21.716 1.00 64.56 353 GLU A O 1
ATOM 2660 N N . ALA A 1 354 ? -2.013 1.993 22.838 1.00 64.62 354 ALA A N 1
ATOM 2661 C CA . ALA A 1 354 ? -1.608 0.885 21.974 1.00 64.62 354 ALA A CA 1
ATOM 2662 C C . ALA A 1 354 ? -2.234 0.942 20.567 1.00 64.62 354 ALA A C 1
ATOM 2664 O O . ALA A 1 354 ? -1.563 0.620 19.584 1.00 64.62 354 ALA A O 1
ATOM 2665 N N . ALA A 1 355 ? -3.511 1.323 20.457 1.00 69.31 355 ALA A N 1
ATOM 2666 C CA . ALA A 1 355 ? -4.193 1.442 19.168 1.00 69.31 355 ALA A CA 1
ATOM 2667 C C . ALA A 1 355 ? -3.670 2.650 18.372 1.00 69.31 355 ALA A C 1
ATOM 2669 O O . ALA A 1 355 ? -3.383 2.539 17.178 1.00 69.31 355 ALA A O 1
ATOM 2670 N N . ASP A 1 356 ? -3.459 3.767 19.065 1.00 77.81 356 ASP A N 1
ATOM 2671 C CA . ASP A 1 356 ? -2.876 4.985 18.515 1.00 77.81 356 ASP A CA 1
ATOM 2672 C C . ASP A 1 356 ? -1.409 4.770 18.097 1.00 77.81 356 ASP A C 1
ATOM 2674 O O . ASP A 1 356 ? -1.007 5.207 17.019 1.00 77.81 356 ASP A O 1
ATOM 2678 N N . ALA A 1 357 ? -0.621 4.002 18.858 1.00 84.25 357 ALA A N 1
ATOM 2679 C CA . ALA A 1 357 ? 0.730 3.623 18.445 1.00 84.25 357 ALA A CA 1
ATOM 2680 C C . ALA A 1 357 ? 0.742 2.756 17.180 1.00 84.25 357 ALA A C 1
ATOM 2682 O O . ALA A 1 357 ? 1.594 2.953 16.316 1.00 84.25 357 ALA A O 1
ATOM 2683 N N . GLY A 1 358 ? -0.205 1.823 17.029 1.00 89.75 358 GLY A N 1
ATOM 2684 C CA . GLY A 1 358 ? -0.319 1.017 15.811 1.00 89.75 358 GLY A CA 1
ATOM 2685 C C . GLY A 1 358 ? -0.571 1.876 14.569 1.00 89.75 358 GLY A C 1
ATOM 2686 O O . GLY A 1 358 ? 0.113 1.724 13.560 1.00 89.75 358 GLY A O 1
ATOM 2687 N N . ALA A 1 359 ? -1.496 2.832 14.664 1.00 92.75 359 ALA A N 1
ATOM 2688 C CA . ALA A 1 359 ? -1.761 3.785 13.589 1.00 92.75 359 ALA A CA 1
ATOM 2689 C C . ALA A 1 359 ? -0.559 4.721 13.343 1.00 92.75 359 ALA A C 1
ATOM 2691 O O . ALA A 1 359 ? -0.239 5.027 12.192 1.00 92.75 359 ALA A O 1
ATOM 2692 N N . ALA A 1 360 ? 0.167 5.104 14.399 1.00 94.00 360 ALA A N 1
ATOM 2693 C CA . ALA A 1 360 ? 1.376 5.911 14.285 1.00 94.00 360 ALA A CA 1
ATOM 2694 C C . ALA A 1 360 ? 2.515 5.182 13.552 1.00 94.00 360 ALA A C 1
ATOM 2696 O O . ALA A 1 360 ? 3.188 5.785 12.719 1.00 94.00 360 ALA A O 1
ATOM 2697 N N . TRP A 1 361 ? 2.692 3.877 13.793 1.00 94.88 361 TRP A N 1
ATOM 2698 C CA . TRP A 1 361 ? 3.663 3.043 13.076 1.00 94.88 361 TRP A CA 1
ATOM 2699 C C . TRP A 1 361 ? 3.401 2.981 11.566 1.00 94.88 361 TRP A C 1
ATOM 2701 O O . TRP A 1 361 ? 4.359 3.027 10.789 1.00 94.88 361 TRP A O 1
ATOM 2711 N N . LEU A 1 362 ? 2.130 2.907 11.148 1.00 96.69 362 LEU A N 1
ATOM 2712 C CA . LEU A 1 362 ? 1.751 2.937 9.729 1.00 96.69 362 LEU A CA 1
ATOM 2713 C C . LEU A 1 362 ? 2.034 4.305 9.102 1.00 96.69 362 LEU A C 1
ATOM 2715 O O . LEU A 1 362 ? 2.640 4.372 8.034 1.00 96.69 362 LEU A O 1
ATOM 2719 N N . GLY A 1 363 ? 1.662 5.388 9.795 1.00 97.44 363 GLY A N 1
ATOM 2720 C CA . GLY A 1 363 ? 1.975 6.750 9.357 1.00 97.44 363 GLY A CA 1
ATOM 2721 C C . GLY A 1 363 ? 3.483 6.976 9.206 1.00 97.44 363 GLY A C 1
ATOM 2722 O O . GLY A 1 363 ? 3.926 7.501 8.191 1.00 97.44 363 GLY A O 1
ATOM 2723 N N . LEU A 1 364 ? 4.291 6.514 10.169 1.00 97.50 364 LEU A N 1
ATOM 2724 C CA . LEU A 1 364 ? 5.753 6.614 10.092 1.00 97.50 364 LEU A CA 1
ATOM 2725 C C . LEU A 1 364 ? 6.316 5.815 8.920 1.00 97.50 364 LEU A C 1
ATOM 2727 O O . LEU A 1 364 ? 7.219 6.301 8.251 1.00 97.50 364 LEU A O 1
ATOM 2731 N N . ALA A 1 365 ? 5.798 4.612 8.661 1.00 97.50 365 ALA A N 1
ATOM 2732 C CA . ALA A 1 365 ? 6.281 3.781 7.563 1.00 97.50 365 ALA A CA 1
ATOM 2733 C C . ALA A 1 365 ? 6.173 4.509 6.215 1.00 97.50 365 ALA A C 1
ATOM 2735 O O . ALA A 1 365 ? 7.158 4.590 5.486 1.00 97.50 365 ALA A O 1
ATOM 2736 N N . ALA A 1 366 ? 5.000 5.082 5.930 1.00 97.56 366 ALA A N 1
ATOM 2737 C CA . ALA A 1 366 ? 4.749 5.841 4.709 1.00 97.56 366 ALA A CA 1
ATOM 2738 C C . ALA A 1 366 ? 5.648 7.082 4.615 1.00 97.56 366 ALA A C 1
ATOM 2740 O O . ALA A 1 366 ? 6.466 7.192 3.700 1.00 97.56 366 ALA A O 1
ATOM 2741 N N . VAL A 1 367 ? 5.579 7.969 5.618 1.00 98.06 367 VAL A N 1
ATOM 2742 C CA . VAL A 1 367 ? 6.297 9.251 5.567 1.00 98.06 367 VAL A CA 1
ATOM 2743 C C . VAL A 1 367 ? 7.809 9.040 5.493 1.00 98.06 367 VAL A C 1
ATOM 2745 O O . VAL A 1 367 ? 8.488 9.714 4.719 1.00 98.06 367 VAL A O 1
ATOM 2748 N N . LEU A 1 368 ? 8.370 8.101 6.261 1.00 97.56 368 LEU A N 1
ATOM 2749 C CA . LEU A 1 368 ? 9.814 7.864 6.259 1.00 97.56 368 LEU A CA 1
ATOM 2750 C C . LEU A 1 368 ? 10.304 7.261 4.939 1.00 97.56 368 LEU A C 1
ATOM 2752 O O . LEU A 1 368 ? 11.378 7.652 4.485 1.00 97.56 368 LEU A O 1
ATOM 2756 N N . VAL A 1 369 ? 9.552 6.351 4.312 1.00 94.69 369 VAL A N 1
ATOM 2757 C CA . VAL A 1 369 ? 9.955 5.761 3.025 1.00 94.69 369 VAL A CA 1
ATOM 2758 C C . VAL A 1 369 ? 9.963 6.815 1.917 1.00 94.69 369 VAL A C 1
ATOM 2760 O O . VAL A 1 369 ? 10.954 6.916 1.191 1.00 94.69 369 VAL A O 1
ATOM 2763 N N . ASP A 1 370 ? 8.934 7.655 1.823 1.00 93.81 370 ASP A N 1
ATOM 2764 C CA . ASP A 1 370 ? 8.840 8.638 0.735 1.00 93.81 370 ASP A CA 1
ATOM 2765 C C . ASP A 1 370 ? 9.784 9.831 0.891 1.00 93.81 370 ASP A C 1
ATOM 2767 O O . ASP A 1 370 ? 10.272 10.386 -0.103 1.00 93.81 370 ASP A O 1
ATOM 2771 N N . THR A 1 371 ? 10.097 10.195 2.137 1.00 94.19 371 THR A N 1
ATOM 2772 C CA . THR A 1 371 ? 11.019 11.296 2.461 1.00 94.19 371 THR A CA 1
ATOM 2773 C C . THR A 1 371 ? 12.464 10.848 2.684 1.00 94.19 371 THR A C 1
ATOM 2775 O O . THR A 1 371 ? 13.312 11.669 3.047 1.00 94.19 371 THR A O 1
ATOM 2778 N N . ALA A 1 372 ? 12.769 9.559 2.497 1.00 91.81 372 ALA A N 1
ATOM 2779 C CA . ALA A 1 372 ? 14.063 8.961 2.838 1.00 91.81 372 ALA A CA 1
ATOM 2780 C C . ALA A 1 372 ? 14.507 9.307 4.276 1.00 91.81 372 ALA A C 1
ATOM 2782 O O . ALA A 1 372 ? 15.639 9.722 4.527 1.00 91.81 372 ALA A O 1
ATOM 2783 N N . GLY A 1 373 ? 13.583 9.201 5.231 1.00 94.44 373 GLY A N 1
ATOM 2784 C CA . GLY A 1 373 ? 13.820 9.528 6.635 1.00 94.44 373 GLY A CA 1
ATOM 2785 C C . GLY A 1 373 ? 13.972 11.025 6.894 1.00 94.44 373 GLY A C 1
ATOM 2786 O O . GLY A 1 373 ? 14.757 11.408 7.762 1.00 94.44 373 GLY A O 1
ATOM 2787 N N . LEU A 1 374 ? 13.237 11.858 6.146 1.00 95.44 374 LEU A N 1
ATOM 2788 C CA . LEU A 1 374 ? 13.327 13.325 6.121 1.00 95.44 374 LEU A CA 1
ATOM 2789 C C . LEU A 1 374 ? 14.637 13.877 5.524 1.00 95.44 374 LEU A C 1
ATOM 2791 O O . LEU A 1 374 ? 14.979 15.038 5.749 1.00 95.44 374 LEU A O 1
ATOM 2795 N N . LYS A 1 375 ? 15.390 13.053 4.784 1.00 93.06 375 LYS A N 1
ATOM 2796 C CA . LYS A 1 375 ? 16.685 13.422 4.181 1.00 93.06 375 LYS A CA 1
ATOM 2797 C C . LYS A 1 375 ? 16.575 13.770 2.691 1.00 93.06 375 LYS A C 1
ATOM 2799 O O . LYS A 1 375 ? 17.520 14.319 2.130 1.00 93.06 375 LYS A O 1
ATOM 2804 N N . ALA A 1 376 ? 15.440 13.490 2.044 1.00 87.62 376 ALA A N 1
ATOM 2805 C CA . ALA A 1 376 ? 15.198 13.856 0.647 1.00 87.62 376 ALA A CA 1
ATOM 2806 C C . ALA A 1 376 ? 14.913 15.364 0.525 1.00 87.62 376 ALA A C 1
ATOM 2808 O O . ALA A 1 376 ? 13.770 15.794 0.687 1.00 87.62 376 ALA A O 1
ATOM 2809 N N . ALA A 1 377 ? 15.948 16.170 0.275 1.00 84.25 377 ALA A N 1
ATOM 2810 C CA . ALA A 1 377 ? 15.863 17.636 0.255 1.00 84.25 377 ALA A CA 1
ATOM 2811 C C . ALA A 1 377 ? 14.912 18.204 -0.819 1.00 84.25 377 ALA A C 1
ATOM 2813 O O . ALA A 1 377 ? 14.403 19.309 -0.666 1.00 84.25 377 ALA A O 1
ATOM 2814 N N . ASP A 1 378 ? 14.668 17.454 -1.893 1.00 81.62 378 ASP A N 1
ATOM 2815 C CA . ASP A 1 378 ? 13.789 17.813 -3.010 1.00 81.62 378 ASP A CA 1
ATOM 2816 C C . ASP A 1 378 ? 12.303 17.507 -2.752 1.00 81.62 378 ASP A C 1
ATOM 2818 O O . ASP A 1 378 ? 11.442 18.018 -3.467 1.00 81.62 378 ASP A O 1
ATOM 2822 N N . LYS A 1 379 ? 11.996 16.688 -1.737 1.00 83.88 379 LYS A N 1
ATOM 2823 C CA . LYS A 1 379 ? 10.628 16.238 -1.420 1.00 83.88 379 LYS A CA 1
ATOM 2824 C C . LYS A 1 379 ? 10.159 16.623 -0.024 1.00 83.88 379 LYS A C 1
ATOM 2826 O O . LYS A 1 379 ? 8.978 16.885 0.176 1.00 83.88 379 LYS A O 1
ATOM 2831 N N . THR A 1 380 ? 11.065 16.598 0.949 1.00 92.25 380 THR A N 1
ATOM 2832 C CA . THR A 1 380 ? 10.731 16.765 2.365 1.00 92.25 380 THR A CA 1
ATOM 2833 C C . THR A 1 380 ? 10.329 18.205 2.638 1.00 92.25 380 THR A C 1
ATOM 2835 O O . THR A 1 380 ? 11.070 19.143 2.348 1.00 92.25 380 THR A O 1
ATOM 2838 N N . THR A 1 381 ? 9.172 18.381 3.263 1.00 93.75 381 THR A N 1
ATOM 2839 C CA . THR A 1 381 ? 8.637 19.684 3.657 1.00 93.75 381 THR A CA 1
ATOM 2840 C C . THR A 1 381 ? 8.555 19.810 5.182 1.00 93.75 381 THR A C 1
ATOM 2842 O O . THR A 1 381 ? 8.569 18.806 5.900 1.00 93.75 381 THR A O 1
ATOM 2845 N N . PRO A 1 382 ? 8.381 21.031 5.728 1.00 93.88 382 PRO A N 1
ATOM 2846 C CA . PRO A 1 382 ? 8.122 21.216 7.158 1.00 93.88 382 PRO A CA 1
ATOM 2847 C C . PRO A 1 382 ? 6.881 20.468 7.665 1.00 93.88 382 PRO A C 1
ATOM 2849 O O . PRO A 1 382 ? 6.770 20.203 8.860 1.00 93.88 382 PRO A O 1
ATOM 2852 N N . ARG A 1 383 ? 5.936 20.146 6.772 1.00 93.50 383 ARG A N 1
ATOM 2853 C CA . ARG A 1 383 ? 4.751 19.345 7.085 1.00 93.50 383 ARG A CA 1
ATOM 2854 C C . ARG A 1 383 ? 5.135 17.909 7.437 1.00 93.50 383 ARG A C 1
ATOM 2856 O O . ARG A 1 383 ? 4.703 17.416 8.474 1.00 93.50 383 ARG A O 1
ATOM 2863 N N . ASP A 1 384 ? 6.004 17.292 6.637 1.00 96.25 384 ASP A N 1
ATOM 2864 C CA . ASP A 1 384 ? 6.501 15.930 6.874 1.00 96.25 384 ASP A CA 1
ATOM 2865 C C . ASP A 1 384 ? 7.270 15.842 8.196 1.00 96.25 384 ASP A C 1
ATOM 2867 O O . ASP A 1 384 ? 7.051 14.927 8.986 1.00 96.25 384 ASP A O 1
ATOM 2871 N N . VAL A 1 385 ? 8.100 16.850 8.488 1.00 94.75 385 VAL A N 1
ATOM 2872 C CA . VAL A 1 385 ? 8.835 16.942 9.760 1.00 94.75 385 VAL A CA 1
ATOM 2873 C C . VAL A 1 385 ? 7.871 16.964 10.949 1.00 94.75 385 VAL A C 1
ATOM 2875 O O . VAL A 1 385 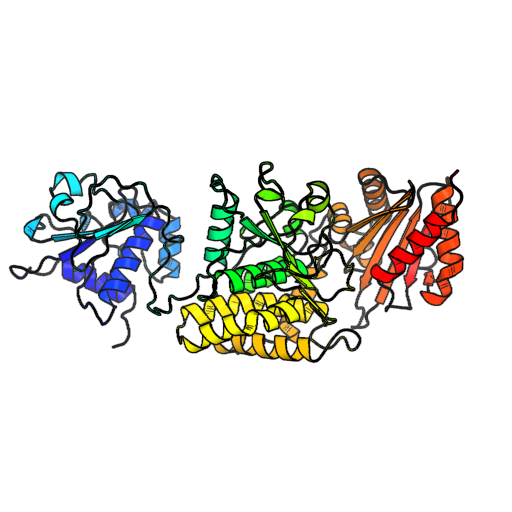? 8.006 16.147 11.859 1.00 94.75 385 VAL A O 1
ATOM 2878 N N . ARG A 1 386 ? 6.851 17.836 10.930 1.00 94.62 386 ARG A N 1
ATOM 2879 C CA . ARG A 1 386 ? 5.858 17.915 12.017 1.00 94.62 386 ARG A CA 1
ATOM 2880 C C . ARG A 1 386 ? 5.045 16.630 12.170 1.00 94.62 386 ARG A C 1
ATOM 2882 O O . ARG A 1 386 ? 4.725 16.253 13.299 1.00 94.62 386 ARG A O 1
ATOM 2889 N N . ALA A 1 387 ? 4.688 15.984 11.058 1.00 94.19 387 ALA A N 1
ATOM 2890 C CA . ALA A 1 387 ? 3.961 14.719 11.072 1.00 94.19 387 ALA A CA 1
ATOM 2891 C C . ALA A 1 387 ? 4.807 13.615 11.721 1.00 94.19 387 ALA A C 1
ATOM 2893 O O . ALA A 1 387 ? 4.343 12.978 12.665 1.00 94.19 387 ALA A O 1
ATOM 2894 N N . VAL A 1 388 ? 6.066 13.449 11.299 1.00 96.00 388 VAL A N 1
ATOM 2895 C CA . VAL A 1 388 ? 6.993 12.477 11.899 1.00 96.00 388 VAL A CA 1
ATOM 2896 C C . VAL A 1 388 ? 7.205 12.765 13.379 1.00 96.00 388 VAL A C 1
ATOM 2898 O O . VAL A 1 388 ? 6.983 11.876 14.190 1.00 96.00 388 VAL A O 1
ATOM 2901 N N . GLU A 1 389 ? 7.538 13.998 13.767 1.00 92.31 389 GLU A N 1
ATOM 2902 C CA . GLU A 1 389 ? 7.732 14.356 15.179 1.00 92.31 389 GLU A CA 1
ATOM 2903 C C . GLU A 1 389 ? 6.509 14.019 16.039 1.00 92.31 389 GLU A C 1
ATOM 2905 O O . GLU A 1 389 ? 6.638 13.612 17.195 1.00 92.31 389 GLU A O 1
ATOM 2910 N N . PHE A 1 390 ? 5.307 14.215 15.498 1.00 90.19 390 PHE A N 1
ATOM 2911 C CA . PHE A 1 390 ? 4.076 13.859 16.183 1.00 90.19 390 PHE A CA 1
ATOM 2912 C C . PHE A 1 390 ? 3.910 12.347 16.342 1.00 90.19 390 PHE A C 1
ATOM 2914 O O . PHE A 1 390 ? 3.682 11.882 17.458 1.00 90.19 390 PHE A O 1
ATOM 2921 N N . LEU A 1 391 ? 4.059 11.585 15.260 1.00 93.12 391 LEU A N 1
ATOM 2922 C CA . LEU A 1 391 ? 3.909 10.132 15.282 1.00 93.12 391 LEU A CA 1
ATOM 2923 C C . LEU A 1 391 ? 4.993 9.456 16.136 1.00 93.12 391 LEU A C 1
ATOM 2925 O O . LEU A 1 391 ? 4.706 8.502 16.855 1.00 93.12 391 LEU A O 1
ATOM 2929 N N . GLU A 1 392 ? 6.221 9.977 16.125 1.00 91.12 392 GLU A N 1
ATOM 2930 C CA . GLU A 1 392 ? 7.315 9.494 16.970 1.00 91.12 392 GLU A CA 1
ATOM 2931 C C . GLU A 1 392 ? 6.972 9.628 18.453 1.00 91.12 392 GLU A C 1
ATOM 2933 O O . GLU A 1 392 ? 7.190 8.686 19.211 1.00 91.12 392 GLU A O 1
ATOM 2938 N N . ARG A 1 393 ? 6.357 10.744 18.873 1.00 86.12 393 ARG A N 1
ATOM 2939 C CA . ARG A 1 393 ? 5.894 10.898 20.263 1.00 86.12 393 ARG A CA 1
ATOM 2940 C C . ARG A 1 393 ? 4.863 9.840 20.651 1.00 86.12 393 ARG A C 1
ATOM 2942 O O . ARG A 1 393 ? 4.907 9.357 21.779 1.00 86.12 393 ARG A O 1
ATOM 2949 N N . LEU A 1 394 ? 3.969 9.468 19.734 1.00 85.25 394 LEU A N 1
ATOM 2950 C CA . LEU A 1 394 ? 2.960 8.433 19.977 1.00 85.25 394 LEU A CA 1
ATOM 2951 C C . LEU A 1 394 ? 3.587 7.046 20.133 1.00 85.25 394 LEU A C 1
ATOM 2953 O O . LEU A 1 394 ? 3.204 6.297 21.025 1.00 85.25 394 LEU A O 1
ATOM 2957 N N . VAL A 1 395 ? 4.573 6.712 19.300 1.00 85.06 395 VAL A N 1
ATOM 2958 C CA . VAL A 1 395 ? 5.270 5.422 19.380 1.00 85.06 395 VAL A CA 1
ATOM 2959 C C . VAL A 1 395 ? 6.138 5.339 20.640 1.00 85.06 395 VAL A C 1
ATOM 2961 O O . VAL A 1 395 ? 6.061 4.356 21.379 1.00 85.06 395 VAL A O 1
ATOM 2964 N N . VAL A 1 396 ? 6.923 6.380 20.928 1.00 77.94 396 VAL A N 1
ATOM 2965 C CA . VAL A 1 396 ? 7.835 6.449 22.084 1.00 77.94 396 VAL A CA 1
ATOM 2966 C C . VAL A 1 396 ? 7.052 6.436 23.405 1.00 77.94 396 VAL A C 1
ATOM 2968 O O . VAL A 1 396 ? 7.383 5.661 24.302 1.00 77.94 396 VAL A O 1
ATOM 2971 N N . GLY A 1 397 ? 5.939 7.175 23.491 1.00 64.50 397 GLY A N 1
ATOM 2972 C CA . GLY A 1 397 ? 5.109 7.294 24.698 1.00 64.50 397 GLY A CA 1
ATOM 2973 C C . GLY A 1 397 ? 4.503 5.987 25.236 1.00 64.50 397 GLY A C 1
ATOM 2974 O O . GLY A 1 397 ? 4.012 5.966 26.359 1.00 64.50 397 GLY A O 1
ATOM 2975 N N . THR A 1 398 ? 4.577 4.879 24.490 1.00 62.47 398 THR A N 1
ATOM 2976 C CA . THR A 1 398 ? 4.094 3.552 24.925 1.00 62.47 398 THR A CA 1
ATOM 2977 C C . THR A 1 398 ? 5.109 2.728 25.730 1.00 62.47 398 THR A C 1
ATOM 2979 O O . THR A 1 398 ? 4.870 1.552 26.014 1.00 62.47 398 THR A O 1
ATOM 2982 N N . GLY A 1 399 ? 6.269 3.298 26.078 1.00 54.66 399 GLY A N 1
ATOM 2983 C CA . GLY A 1 399 ? 7.372 2.555 26.700 1.00 54.66 399 GLY A CA 1
ATOM 2984 C C . GLY A 1 399 ? 8.173 1.705 25.703 1.00 54.66 399 GLY A C 1
ATOM 2985 O O . GLY A 1 399 ? 9.009 0.899 26.106 1.00 54.66 399 GLY A O 1
ATOM 2986 N N . GLN A 1 400 ? 7.950 1.903 24.397 1.00 54.25 400 GLN A N 1
ATOM 2987 C CA . GLN A 1 400 ? 8.784 1.375 23.310 1.00 54.25 400 GLN A CA 1
ATOM 2988 C C . GLN A 1 400 ? 9.996 2.276 22.997 1.00 54.25 400 GLN A C 1
ATOM 2990 O O . GLN A 1 400 ? 10.611 2.129 21.942 1.00 54.25 400 GLN A O 1
ATOM 2995 N N . GLU A 1 401 ? 10.375 3.181 23.907 1.00 50.69 401 GLU A N 1
ATOM 2996 C CA . GLU A 1 401 ? 11.448 4.175 23.718 1.00 50.69 401 GLU A CA 1
ATOM 2997 C C . GLU A 1 401 ? 12.793 3.555 23.302 1.00 50.69 401 GLU A C 1
ATOM 2999 O O . GLU A 1 401 ? 13.559 4.160 22.562 1.00 50.69 401 GLU A O 1
ATOM 3004 N N . GLN A 1 402 ? 13.068 2.320 23.732 1.00 52.50 402 GLN A N 1
ATOM 3005 C CA . GLN A 1 402 ? 14.297 1.587 23.402 1.00 52.50 402 GLN A CA 1
ATOM 3006 C C . GLN A 1 402 ? 14.225 0.830 22.061 1.00 52.50 402 GLN A C 1
ATOM 3008 O O . GLN A 1 402 ? 15.241 0.317 21.599 1.00 52.50 402 GLN A O 1
ATOM 3013 N N . ALA A 1 403 ? 13.044 0.734 21.438 1.00 63.09 403 ALA A N 1
ATOM 3014 C CA . ALA A 1 403 ? 12.789 -0.076 20.241 1.00 63.09 403 ALA A CA 1
ATOM 3015 C C . ALA A 1 403 ? 12.567 0.748 18.958 1.00 63.09 403 ALA A C 1
ATOM 3017 O O . ALA A 1 403 ? 12.545 0.175 17.862 1.00 63.09 403 ALA A O 1
ATOM 3018 N N . TYR A 1 404 ? 12.387 2.069 19.072 1.00 82.81 404 TYR A N 1
ATOM 3019 C CA . TYR A 1 404 ? 12.230 2.957 17.923 1.00 82.81 404 TYR A CA 1
ATOM 3020 C C . TYR A 1 404 ? 13.510 3.750 17.652 1.00 82.81 404 TYR A C 1
ATOM 3022 O O . TYR A 1 404 ? 13.998 4.494 18.496 1.00 82.81 404 TYR A O 1
ATOM 3030 N N . GLY A 1 405 ? 14.015 3.625 16.429 1.00 89.44 405 GLY A N 1
ATOM 3031 C CA . GLY A 1 405 ? 15.017 4.517 15.867 1.00 89.44 405 GLY A CA 1
ATOM 3032 C C . GLY A 1 405 ? 14.661 4.772 14.413 1.00 89.44 405 GLY A C 1
ATOM 3033 O O . GLY A 1 405 ? 14.510 3.818 13.654 1.00 89.44 405 GLY A O 1
ATOM 3034 N N . ARG A 1 406 ? 14.522 6.044 14.027 1.00 92.81 406 ARG A N 1
ATOM 3035 C CA . ARG A 1 406 ? 14.066 6.448 12.688 1.00 92.81 406 ARG A CA 1
ATOM 3036 C C . ARG A 1 406 ? 14.853 5.766 11.568 1.00 92.81 406 ARG A C 1
ATOM 3038 O O . ARG A 1 406 ? 14.264 5.124 10.705 1.00 92.81 406 ARG A O 1
ATOM 3045 N N . ASP A 1 407 ? 16.181 5.853 11.631 1.00 93.38 407 ASP A N 1
ATOM 3046 C CA . ASP A 1 407 ? 17.074 5.261 10.629 1.00 93.38 407 ASP A CA 1
ATOM 3047 C C . ASP A 1 407 ? 17.059 3.727 10.665 1.00 93.38 407 ASP A C 1
ATOM 3049 O O . ASP A 1 407 ? 17.147 3.089 9.620 1.00 93.38 407 ASP A O 1
ATOM 3053 N N . ALA A 1 408 ? 16.886 3.123 11.846 1.00 93.06 408 ALA A N 1
ATOM 3054 C CA . ALA A 1 408 ? 16.766 1.672 11.974 1.00 93.06 408 ALA A CA 1
ATOM 3055 C C . ALA A 1 408 ? 15.452 1.158 11.367 1.00 93.06 408 ALA A C 1
ATOM 3057 O O . ALA A 1 408 ? 15.451 0.134 10.688 1.00 93.06 408 ALA A O 1
ATOM 3058 N N . TYR A 1 409 ? 14.346 1.876 11.576 1.00 93.81 409 TYR A N 1
ATOM 3059 C CA . TYR A 1 409 ? 13.048 1.505 11.021 1.00 93.81 409 TYR A CA 1
ATOM 3060 C C . TYR A 1 409 ? 12.994 1.718 9.507 1.00 93.81 409 TYR A C 1
ATOM 3062 O O . TYR A 1 409 ? 12.578 0.819 8.782 1.00 93.81 409 TYR A O 1
ATOM 3070 N N . LEU A 1 410 ? 13.494 2.855 9.012 1.00 95.12 410 LEU A N 1
ATOM 3071 C CA . LEU A 1 410 ? 13.658 3.064 7.574 1.00 95.12 410 LEU A CA 1
ATOM 3072 C C . LEU A 1 410 ? 14.556 1.984 6.960 1.00 95.12 410 LEU A C 1
ATOM 3074 O O . LEU A 1 410 ? 14.196 1.405 5.943 1.00 95.12 410 LEU A O 1
ATOM 3078 N N . GLY A 1 411 ? 15.692 1.679 7.594 1.00 93.94 411 GLY A N 1
ATOM 3079 C CA . GLY A 1 411 ? 16.608 0.637 7.135 1.00 93.94 411 GLY A CA 1
ATOM 3080 C C . GLY A 1 411 ? 15.955 -0.745 7.069 1.00 93.94 411 GLY A C 1
ATOM 3081 O O . GLY A 1 411 ? 16.173 -1.474 6.106 1.00 93.94 411 GLY A O 1
ATOM 3082 N N . GLU A 1 412 ? 15.111 -1.096 8.044 1.00 95.00 412 GLU A N 1
ATOM 3083 C CA . GLU A 1 412 ? 14.312 -2.326 8.011 1.00 95.00 412 GLU A CA 1
ATOM 3084 C C . GLU A 1 412 ? 13.373 -2.357 6.798 1.00 95.00 412 GLU A C 1
ATOM 3086 O O . GLU A 1 412 ? 13.401 -3.334 6.048 1.00 95.00 412 GLU A O 1
ATOM 3091 N N . LEU A 1 413 ? 12.583 -1.296 6.595 1.00 95.38 413 LEU A N 1
ATOM 3092 C CA . LEU A 1 413 ? 11.615 -1.193 5.498 1.00 95.38 413 LEU A CA 1
ATOM 3093 C C . LEU A 1 413 ? 12.299 -1.207 4.126 1.00 95.38 413 LEU A C 1
ATOM 3095 O O . LEU A 1 413 ? 11.875 -1.955 3.247 1.00 95.38 413 LEU A O 1
ATOM 3099 N N . SER A 1 414 ? 13.373 -0.433 3.948 1.00 92.88 414 SER A N 1
ATOM 3100 C CA . SER A 1 414 ? 14.148 -0.406 2.703 1.00 92.88 414 SER A CA 1
ATOM 3101 C C . SER A 1 414 ? 14.760 -1.769 2.404 1.00 92.88 414 SER A C 1
ATOM 3103 O O . SER A 1 414 ? 14.591 -2.279 1.300 1.00 92.88 414 SER A O 1
ATOM 3105 N N . ARG A 1 415 ? 15.374 -2.421 3.401 1.00 93.50 415 ARG A N 1
ATOM 3106 C CA . ARG A 1 415 ? 15.986 -3.744 3.222 1.00 93.50 415 ARG A CA 1
ATOM 3107 C C . ARG A 1 415 ? 14.979 -4.774 2.719 1.00 93.50 415 ARG A C 1
ATOM 3109 O O . ARG A 1 415 ? 15.303 -5.537 1.819 1.00 93.50 415 ARG A O 1
ATOM 3116 N N . VAL A 1 416 ? 13.777 -4.826 3.300 1.00 93.94 416 VAL A N 1
ATOM 3117 C CA . VAL A 1 416 ? 12.762 -5.792 2.846 1.00 93.94 416 VAL A CA 1
ATOM 3118 C C . VAL A 1 416 ? 12.129 -5.383 1.516 1.00 93.94 416 VAL A C 1
ATOM 3120 O O . VAL A 1 416 ? 11.814 -6.258 0.723 1.00 93.94 416 VAL A O 1
ATOM 3123 N N . LYS A 1 417 ? 11.981 -4.080 1.233 1.00 91.94 417 LYS A N 1
ATOM 3124 C CA . LYS A 1 417 ? 11.483 -3.569 -0.058 1.00 91.94 417 LYS A CA 1
ATOM 3125 C C . LYS A 1 417 ? 12.375 -3.994 -1.225 1.00 91.94 417 LYS A C 1
ATOM 3127 O O . LYS A 1 417 ? 11.863 -4.307 -2.303 1.00 91.94 417 LYS A O 1
ATOM 3132 N N . GLU A 1 418 ? 13.683 -3.940 -0.990 1.00 91.94 418 GLU A N 1
ATOM 3133 C CA . GLU A 1 418 ? 14.760 -4.245 -1.933 1.00 91.94 418 GLU A CA 1
ATOM 3134 C C . GLU A 1 418 ? 15.050 -5.751 -2.042 1.00 91.94 418 GLU A C 1
ATOM 3136 O O . GLU A 1 418 ? 15.696 -6.178 -2.995 1.00 91.94 418 GLU A O 1
ATOM 3141 N N . ASP A 1 419 ? 14.574 -6.577 -1.108 1.00 90.69 419 ASP A N 1
ATOM 3142 C CA . ASP A 1 419 ? 14.743 -8.030 -1.166 1.00 90.69 419 ASP A CA 1
ATOM 3143 C C . ASP A 1 419 ? 13.739 -8.660 -2.141 1.00 90.69 419 ASP A C 1
ATOM 3145 O O . ASP A 1 419 ? 12.548 -8.800 -1.847 1.00 90.69 419 ASP A O 1
ATOM 3149 N N . LEU A 1 420 ? 14.231 -9.042 -3.322 1.00 92.75 420 LEU A N 1
ATOM 3150 C CA . LEU A 1 420 ? 13.440 -9.710 -4.359 1.00 92.75 420 LEU A CA 1
ATOM 3151 C C . LEU A 1 420 ? 13.760 -11.208 -4.463 1.00 92.75 420 LEU A C 1
ATOM 3153 O O . LEU A 1 420 ? 13.221 -11.877 -5.341 1.00 92.75 420 LEU A O 1
ATOM 3157 N N . SER A 1 421 ? 14.614 -11.751 -3.588 1.00 86.06 421 SER A N 1
ATOM 3158 C CA . SER A 1 421 ? 15.124 -13.130 -3.692 1.00 86.06 421 SER A CA 1
ATOM 3159 C C . SER A 1 421 ? 14.025 -14.200 -3.620 1.00 86.06 421 SER A C 1
ATOM 3161 O O . SER A 1 421 ? 14.151 -15.276 -4.198 1.00 86.06 421 SER A O 1
ATOM 3163 N N . GLY A 1 422 ? 12.915 -13.895 -2.943 1.00 85.94 422 GLY A N 1
ATOM 3164 C CA . GLY A 1 422 ? 11.738 -14.762 -2.854 1.00 85.94 422 GLY A CA 1
ATOM 3165 C C . GLY A 1 422 ? 10.683 -14.546 -3.946 1.00 85.94 422 GLY A C 1
ATOM 3166 O O . GLY A 1 422 ? 9.621 -15.163 -3.866 1.00 85.94 422 GLY A O 1
ATOM 3167 N N . MET A 1 423 ? 10.913 -13.661 -4.924 1.00 92.38 423 MET A N 1
ATOM 3168 C CA . MET A 1 423 ? 9.923 -13.296 -5.945 1.00 92.38 423 MET A CA 1
ATOM 3169 C C . MET A 1 423 ? 10.281 -13.868 -7.317 1.00 92.38 423 MET A C 1
ATOM 3171 O O . MET A 1 423 ? 11.397 -13.715 -7.805 1.00 92.38 423 MET A O 1
ATOM 3175 N N . ALA A 1 424 ? 9.298 -14.472 -7.987 1.00 94.38 424 ALA A N 1
ATOM 3176 C CA . ALA A 1 424 ? 9.438 -14.836 -9.393 1.00 94.38 424 ALA A CA 1
ATOM 3177 C C . ALA A 1 424 ? 9.596 -13.576 -10.264 1.00 94.38 424 ALA A C 1
ATOM 3179 O O . ALA A 1 424 ? 9.015 -12.536 -9.965 1.00 94.38 424 ALA A O 1
ATOM 3180 N N . LEU A 1 425 ? 10.302 -13.666 -11.395 1.00 96.31 425 LEU A N 1
ATOM 3181 C CA . LEU A 1 425 ? 10.512 -12.515 -12.290 1.00 96.31 425 LEU A CA 1
ATOM 3182 C C . LEU A 1 425 ? 9.202 -11.873 -12.765 1.00 96.31 425 LEU A C 1
ATOM 3184 O O . LEU A 1 425 ? 9.075 -10.653 -12.743 1.00 96.31 425 LEU A O 1
ATOM 3188 N N . ARG A 1 426 ? 8.186 -12.683 -13.087 1.00 95.44 426 ARG A N 1
ATOM 3189 C CA . ARG A 1 426 ? 6.833 -12.187 -13.392 1.00 95.44 426 ARG A CA 1
ATOM 3190 C C . ARG A 1 426 ? 6.270 -11.302 -12.271 1.00 95.44 426 ARG A C 1
ATOM 3192 O O . ARG A 1 426 ? 5.603 -10.302 -12.532 1.00 95.44 426 ARG A O 1
ATOM 3199 N N . ASP A 1 427 ? 6.552 -11.658 -11.023 1.00 94.19 427 ASP A N 1
ATOM 3200 C CA . ASP A 1 427 ? 6.100 -10.935 -9.840 1.00 94.19 427 ASP A CA 1
ATOM 3201 C C . ASP A 1 427 ? 6.894 -9.643 -9.618 1.00 94.19 427 ASP A C 1
ATOM 3203 O O . ASP A 1 427 ? 6.314 -8.615 -9.265 1.00 94.19 427 ASP A O 1
ATOM 3207 N N . VAL A 1 428 ? 8.191 -9.655 -9.934 1.00 94.62 428 VAL A N 1
ATOM 3208 C CA . VAL A 1 428 ? 9.022 -8.445 -9.992 1.00 94.62 428 VAL A CA 1
ATOM 3209 C C . VAL A 1 428 ? 8.469 -7.459 -11.028 1.00 94.62 428 VAL A C 1
ATOM 3211 O O . VAL A 1 428 ? 8.323 -6.274 -10.725 1.00 94.62 428 VAL A O 1
ATOM 3214 N N . TRP A 1 429 ? 8.084 -7.933 -12.218 1.00 94.50 429 TRP A N 1
ATOM 3215 C CA . TRP A 1 429 ? 7.554 -7.076 -13.287 1.00 94.50 429 TRP A CA 1
ATOM 3216 C C . TRP A 1 429 ? 6.206 -6.445 -12.964 1.00 94.50 429 TRP A C 1
ATOM 3218 O O . TRP A 1 429 ? 5.964 -5.314 -13.392 1.00 94.50 429 TRP A O 1
ATOM 3228 N N . ARG A 1 430 ? 5.349 -7.150 -12.214 1.00 90.50 430 ARG A N 1
ATOM 3229 C CA . ARG A 1 430 ? 3.998 -6.686 -11.860 1.00 90.50 430 ARG A CA 1
ATOM 3230 C C . ARG A 1 430 ? 3.930 -5.836 -10.589 1.00 90.50 430 ARG A C 1
ATOM 3232 O O . ARG A 1 430 ? 2.939 -5.137 -10.411 1.00 90.50 430 ARG A O 1
ATOM 3239 N N . LYS A 1 431 ? 4.948 -5.886 -9.715 1.00 87.81 431 LYS A N 1
ATOM 3240 C CA . LYS A 1 431 ? 4.943 -5.246 -8.382 1.00 87.81 431 LYS A CA 1
ATOM 3241 C C . LYS A 1 431 ? 4.623 -3.745 -8.429 1.00 87.81 431 LYS A C 1
ATOM 3243 O O . LYS A 1 431 ? 3.673 -3.322 -7.772 1.00 87.81 431 LYS A O 1
ATOM 3248 N N . ASP A 1 432 ? 5.395 -2.966 -9.190 1.00 87.38 432 ASP A N 1
ATOM 3249 C CA . ASP A 1 432 ? 5.183 -1.525 -9.425 1.00 87.38 432 ASP A CA 1
ATOM 3250 C C . ASP A 1 432 ? 5.148 -1.244 -10.933 1.00 87.38 432 ASP A C 1
ATOM 3252 O O . ASP A 1 432 ? 6.100 -0.750 -11.549 1.00 87.38 432 ASP A O 1
ATOM 3256 N N . TYR A 1 433 ? 4.022 -1.612 -11.535 1.00 89.38 433 TYR A N 1
ATOM 3257 C CA . TYR A 1 433 ? 3.795 -1.571 -12.971 1.00 89.38 433 TYR A CA 1
ATOM 3258 C C . TYR A 1 433 ? 2.784 -0.488 -13.351 1.00 89.38 433 TYR A C 1
ATOM 3260 O O . TYR A 1 433 ? 1.767 -0.316 -12.683 1.00 89.38 433 TYR A O 1
ATOM 3268 N N . LYS A 1 434 ? 3.041 0.221 -14.454 1.00 86.44 434 LYS A N 1
ATOM 3269 C CA . LYS A 1 434 ? 2.056 1.102 -15.096 1.00 86.44 434 LYS A CA 1
ATOM 3270 C C . LYS A 1 434 ? 2.025 0.879 -16.599 1.00 86.44 434 LYS A C 1
ATOM 3272 O O . LYS A 1 434 ? 3.067 0.641 -17.207 1.00 86.44 434 LYS A O 1
ATOM 3277 N N . GLN A 1 435 ? 0.831 1.002 -17.170 1.00 89.19 435 GLN A N 1
ATOM 3278 C CA . GLN A 1 435 ? 0.564 0.783 -18.586 1.00 89.19 435 GLN A CA 1
ATOM 3279 C C . GLN A 1 435 ? -0.228 1.951 -19.168 1.00 89.19 435 GLN A C 1
ATOM 3281 O O . GLN A 1 435 ? -1.122 2.485 -18.514 1.00 89.19 435 GLN A O 1
ATOM 3286 N N . TRP A 1 436 ? 0.089 2.326 -20.403 1.00 86.88 436 TRP A N 1
ATOM 3287 C CA . TRP A 1 436 ? -0.620 3.360 -21.151 1.00 86.88 436 TRP A CA 1
ATOM 3288 C C . TRP A 1 436 ? -0.845 2.909 -22.592 1.00 86.88 436 TRP A C 1
ATOM 3290 O O . TRP A 1 436 ? 0.046 2.315 -23.194 1.00 86.88 436 TRP A O 1
ATOM 3300 N N . ASP A 1 437 ? -2.014 3.233 -23.141 1.00 86.19 437 ASP A N 1
ATOM 3301 C CA . ASP A 1 437 ? -2.301 3.135 -24.573 1.00 86.19 437 ASP A CA 1
ATOM 3302 C C . ASP A 1 437 ? -2.161 4.529 -25.197 1.00 86.19 437 ASP A C 1
ATOM 3304 O O . ASP A 1 437 ? -2.878 5.465 -24.835 1.00 86.19 437 ASP A O 1
ATOM 3308 N N . GLU A 1 438 ? -1.214 4.665 -26.121 1.00 85.25 438 GLU A N 1
ATOM 3309 C CA . GLU A 1 438 ? -0.978 5.878 -26.893 1.00 85.25 438 GLU A CA 1
ATOM 3310 C C . GLU A 1 438 ? -1.395 5.684 -28.347 1.00 85.25 438 GLU A C 1
ATOM 3312 O O . GLU A 1 438 ? -0.586 5.457 -29.248 1.00 85.25 438 GLU A O 1
ATOM 3317 N N . GLY A 1 439 ? -2.703 5.792 -28.577 1.00 79.19 439 GLY A N 1
ATOM 3318 C CA . GLY A 1 439 ? -3.273 5.780 -29.918 1.00 79.19 439 GLY A CA 1
ATOM 3319 C C . GLY A 1 439 ? -3.174 4.420 -30.609 1.00 79.19 439 GLY A C 1
ATOM 3320 O O . GLY A 1 439 ? -3.047 4.391 -31.835 1.00 79.19 439 GLY A O 1
ATOM 3321 N N . GLY A 1 440 ? -3.267 3.327 -29.852 1.00 83.88 440 GLY A N 1
ATOM 3322 C CA . GLY A 1 440 ? -3.156 1.944 -30.314 1.00 83.88 440 GLY A CA 1
ATOM 3323 C C . GLY A 1 440 ? -1.761 1.341 -30.153 1.00 83.88 440 GLY A C 1
ATOM 3324 O O . GLY A 1 440 ? -1.536 0.254 -30.670 1.00 83.88 440 GLY A O 1
ATOM 3325 N N . ARG A 1 441 ? -0.834 2.041 -29.482 1.00 89.38 441 ARG A N 1
ATOM 3326 C CA . ARG A 1 441 ? 0.475 1.507 -29.078 1.00 89.38 441 ARG A CA 1
ATOM 3327 C C . ARG A 1 441 ? 0.560 1.420 -27.567 1.00 89.38 441 ARG A C 1
ATOM 3329 O O . ARG A 1 441 ? 0.368 2.429 -26.886 1.00 89.38 441 ARG A O 1
ATOM 3336 N N . VAL A 1 442 ? 0.891 0.250 -27.046 1.00 92.81 442 VAL A N 1
ATOM 3337 C CA . VAL A 1 442 ? 0.835 -0.023 -25.612 1.00 92.81 442 VAL A CA 1
ATOM 3338 C C . VAL A 1 442 ? 2.235 0.028 -24.996 1.00 92.81 442 VAL A C 1
ATOM 3340 O O . VAL A 1 442 ? 3.120 -0.755 -25.338 1.00 92.81 442 VAL A O 1
ATOM 3343 N N . LEU A 1 443 ? 2.433 0.952 -24.055 1.00 95.31 443 LEU A N 1
ATOM 3344 C CA . LEU A 1 443 ? 3.660 1.109 -23.273 1.00 95.31 443 LEU A CA 1
ATOM 3345 C C . LEU A 1 443 ? 3.455 0.553 -21.866 1.00 95.31 443 LEU A C 1
ATOM 3347 O O . LEU A 1 443 ? 2.545 0.996 -21.166 1.00 95.31 443 LEU A O 1
ATOM 3351 N N . GLY A 1 444 ? 4.349 -0.325 -21.415 1.00 95.06 444 GLY A N 1
ATOM 3352 C CA . GLY A 1 444 ? 4.418 -0.774 -20.025 1.00 95.06 444 GLY A CA 1
ATOM 3353 C C . GLY A 1 444 ? 5.747 -0.413 -19.367 1.00 95.06 444 GLY A C 1
ATOM 3354 O O . GLY A 1 444 ? 6.807 -0.618 -19.952 1.00 95.06 444 GLY A O 1
ATOM 3355 N N . VAL A 1 445 ? 5.698 0.098 -18.135 1.00 96.50 445 VAL A N 1
ATOM 3356 C CA . VAL A 1 445 ? 6.888 0.431 -17.339 1.00 96.50 445 VAL A CA 1
ATOM 3357 C C . VAL A 1 445 ? 6.826 -0.262 -15.980 1.00 96.50 445 VAL A C 1
ATOM 3359 O O . VAL A 1 445 ? 5.968 0.066 -15.154 1.00 96.50 445 VAL A O 1
ATOM 3362 N N . SER A 1 446 ? 7.778 -1.160 -15.733 1.00 95.75 446 SER A N 1
ATOM 3363 C CA . SER A 1 446 ? 8.022 -1.815 -14.445 1.00 95.75 446 SER A CA 1
ATOM 3364 C C . SER A 1 446 ? 9.134 -1.077 -13.695 1.00 95.75 446 SER A C 1
ATOM 3366 O O . SER A 1 446 ? 10.261 -0.979 -14.184 1.00 95.75 446 SER A O 1
ATOM 3368 N N . ALA A 1 447 ? 8.835 -0.541 -12.512 1.00 94.44 447 ALA A N 1
ATOM 3369 C CA . ALA A 1 447 ? 9.836 0.043 -11.623 1.00 94.44 447 ALA A CA 1
ATOM 3370 C C . ALA A 1 447 ? 10.321 -1.007 -10.613 1.00 94.44 447 ALA A C 1
ATOM 3372 O O . ALA A 1 447 ? 9.514 -1.684 -9.980 1.00 94.44 447 ALA A O 1
ATOM 3373 N N . VAL A 1 448 ? 11.639 -1.151 -10.464 1.00 95.56 448 VAL A N 1
ATOM 3374 C CA . VAL A 1 448 ? 12.249 -2.236 -9.684 1.00 95.56 448 VAL A CA 1
ATOM 3375 C C . VAL A 1 448 ? 13.267 -1.670 -8.687 1.00 95.56 448 VAL A C 1
ATOM 3377 O O . VAL A 1 448 ? 14.177 -0.949 -9.100 1.00 95.56 448 VAL A O 1
ATOM 3380 N N . PRO A 1 449 ? 13.168 -1.984 -7.380 1.00 93.62 449 PRO A N 1
ATOM 3381 C CA . PRO A 1 449 ? 14.053 -1.430 -6.352 1.00 93.62 449 PRO A CA 1
ATOM 3382 C C . PRO A 1 449 ? 15.419 -2.138 -6.280 1.00 93.62 449 PRO A C 1
ATOM 3384 O O . PRO A 1 449 ? 16.016 -2.210 -5.214 1.00 93.62 449 PRO A O 1
ATOM 3387 N N . GLN A 1 450 ? 15.891 -2.696 -7.396 1.00 95.75 450 GLN A N 1
ATOM 3388 C CA . GLN A 1 450 ? 17.177 -3.376 -7.523 1.00 95.75 450 GLN A CA 1
ATOM 3389 C C . GLN A 1 450 ? 17.743 -3.192 -8.926 1.00 95.75 450 GLN A C 1
ATOM 3391 O O . GLN A 1 450 ? 16.982 -3.108 -9.890 1.00 95.75 450 GLN A O 1
ATOM 3396 N N . GLY A 1 451 ? 19.073 -3.163 -9.038 1.00 96.06 451 GLY A N 1
ATOM 3397 C CA . GLY A 1 451 ? 19.778 -2.986 -10.311 1.00 96.06 451 GLY A CA 1
ATOM 3398 C C . GLY A 1 451 ? 19.666 -4.185 -11.261 1.00 96.06 451 GLY A C 1
ATOM 3399 O O . GLY A 1 451 ? 19.433 -5.317 -10.839 1.00 96.06 451 GLY A O 1
ATOM 3400 N N . LEU A 1 452 ? 19.915 -3.961 -12.552 1.00 96.94 452 LEU A N 1
ATOM 3401 C CA . LEU A 1 452 ? 19.882 -4.990 -13.599 1.00 96.94 452 LEU A CA 1
ATOM 3402 C C . LEU A 1 452 ? 20.845 -6.146 -13.298 1.00 96.94 452 LEU A C 1
ATOM 3404 O O . LEU A 1 452 ? 20.517 -7.304 -13.545 1.00 96.94 452 LEU A O 1
ATOM 3408 N N . ARG A 1 453 ? 22.009 -5.850 -12.704 1.00 95.69 453 ARG A N 1
ATOM 3409 C CA . ARG A 1 453 ? 22.978 -6.874 -12.288 1.00 95.69 453 ARG A CA 1
ATOM 3410 C C . ARG A 1 453 ? 22.409 -7.794 -11.209 1.00 95.69 453 ARG A C 1
ATOM 3412 O O . ARG A 1 453 ? 22.550 -9.002 -11.332 1.00 95.69 453 ARG A O 1
ATOM 3419 N N . TYR A 1 454 ? 21.731 -7.231 -10.207 1.00 96.06 454 TYR A N 1
ATOM 3420 C CA . TYR A 1 454 ? 21.038 -8.005 -9.174 1.00 96.06 454 TYR A CA 1
ATOM 3421 C C . TYR A 1 454 ? 19.940 -8.876 -9.797 1.00 96.06 454 TYR A C 1
ATOM 3423 O O . TYR A 1 454 ? 19.818 -10.047 -9.459 1.00 96.06 454 TYR A O 1
ATOM 3431 N N . LEU A 1 455 ? 19.167 -8.335 -10.744 1.00 96.81 455 LEU A N 1
ATOM 3432 C CA . LEU A 1 455 ? 18.111 -9.102 -11.410 1.00 96.81 455 LEU A CA 1
ATOM 3433 C C . LEU A 1 455 ? 18.655 -10.304 -12.184 1.00 96.81 455 LEU A C 1
ATOM 3435 O O . LEU A 1 455 ? 18.025 -11.357 -12.182 1.00 96.81 455 LEU A O 1
ATOM 3439 N N . ILE A 1 456 ? 19.823 -10.166 -12.813 1.00 95.81 456 ILE A N 1
ATOM 3440 C CA . ILE A 1 456 ? 20.502 -11.295 -13.452 1.00 95.81 456 ILE A CA 1
ATOM 3441 C C . ILE A 1 456 ? 21.006 -12.270 -12.389 1.00 95.81 456 ILE A C 1
ATOM 3443 O O . ILE A 1 456 ? 20.651 -13.443 -12.419 1.00 95.81 456 ILE A O 1
ATOM 3447 N N . ASP A 1 457 ? 21.842 -11.794 -11.469 1.00 94.81 457 ASP A N 1
ATOM 3448 C CA . ASP A 1 457 ? 22.629 -12.656 -10.591 1.00 94.81 457 ASP A CA 1
ATOM 3449 C C . ASP A 1 457 ? 21.740 -13.359 -9.543 1.00 94.81 457 ASP A C 1
ATOM 3451 O O . ASP A 1 457 ? 21.855 -14.570 -9.364 1.00 94.81 457 ASP A O 1
ATOM 3455 N N . GLU A 1 458 ? 20.805 -12.634 -8.923 1.00 94.19 458 GLU A N 1
ATOM 3456 C CA . GLU A 1 458 ? 19.961 -13.126 -7.825 1.00 94.19 458 GLU A CA 1
ATOM 3457 C C . GLU A 1 458 ? 18.580 -13.585 -8.313 1.00 94.19 458 GLU A C 1
ATOM 3459 O O . GLU A 1 458 ? 18.163 -14.707 -8.037 1.00 94.19 458 GLU A O 1
ATOM 3464 N N . SER A 1 459 ? 17.850 -12.751 -9.064 1.00 93.94 459 SER A N 1
ATOM 3465 C CA . SER A 1 459 ? 16.467 -13.083 -9.459 1.00 93.94 459 SER A CA 1
ATOM 3466 C C . SER A 1 459 ? 16.384 -14.084 -10.615 1.00 93.94 459 SER A C 1
ATOM 3468 O O . SER A 1 459 ? 15.413 -14.835 -10.708 1.00 93.94 459 SER A O 1
ATOM 3470 N N . ALA A 1 460 ? 17.391 -14.110 -11.491 1.00 95.00 460 ALA A N 1
ATOM 3471 C CA . ALA A 1 460 ? 17.487 -15.044 -12.609 1.00 95.00 460 ALA A CA 1
ATOM 3472 C C . ALA A 1 460 ? 18.589 -16.103 -12.418 1.00 95.00 460 ALA A C 1
ATOM 3474 O O . ALA A 1 460 ? 18.871 -16.858 -13.343 1.00 95.00 460 ALA A O 1
ATOM 3475 N N . ASN A 1 461 ? 19.200 -16.206 -11.231 1.00 94.06 461 ASN A N 1
ATOM 3476 C CA . ASN A 1 461 ? 20.264 -17.177 -10.926 1.00 94.06 461 ASN A CA 1
ATOM 3477 C C . ASN A 1 461 ? 21.451 -17.137 -11.914 1.00 94.06 461 ASN A C 1
ATOM 3479 O O . ASN A 1 461 ? 21.986 -18.172 -12.313 1.00 94.06 461 ASN A O 1
ATOM 3483 N N . GLY A 1 462 ? 21.842 -15.940 -12.350 1.00 94.62 462 GLY A N 1
ATOM 3484 C CA . GLY A 1 462 ? 22.894 -15.710 -13.340 1.00 94.62 462 GLY A CA 1
ATOM 3485 C C . GLY A 1 462 ? 22.460 -15.875 -14.802 1.00 94.62 462 GLY A C 1
ATOM 3486 O O . GLY A 1 462 ? 23.285 -15.663 -15.693 1.00 94.62 462 GLY A O 1
ATOM 3487 N N . ASP A 1 463 ? 21.198 -16.220 -15.074 1.00 95.75 463 ASP A N 1
ATOM 3488 C CA . ASP A 1 463 ? 20.672 -16.459 -16.421 1.00 95.75 463 ASP A CA 1
ATOM 3489 C C . ASP A 1 463 ? 20.065 -15.188 -17.042 1.00 95.75 463 ASP A C 1
ATOM 3491 O O . ASP A 1 463 ? 18.888 -14.860 -16.869 1.00 95.75 463 ASP A O 1
ATOM 3495 N N . GLN A 1 464 ? 20.882 -14.454 -17.800 1.00 95.81 464 GLN A N 1
ATOM 3496 C CA . GLN A 1 464 ? 20.422 -13.268 -18.527 1.00 95.81 464 GLN A CA 1
ATOM 3497 C C . GLN A 1 464 ? 19.355 -13.599 -19.584 1.00 95.81 464 GLN A C 1
ATOM 3499 O O . GLN A 1 464 ? 18.430 -12.807 -19.774 1.00 95.81 464 GLN A O 1
ATOM 3504 N N . ASP A 1 465 ? 19.459 -14.739 -20.266 1.00 96.00 465 ASP A N 1
ATOM 3505 C CA . ASP A 1 465 ? 18.491 -15.116 -21.300 1.00 96.00 465 ASP A CA 1
ATOM 3506 C C . ASP A 1 465 ? 17.153 -15.490 -20.659 1.00 96.00 465 ASP A C 1
ATOM 3508 O O . ASP A 1 465 ? 16.099 -15.086 -21.150 1.00 96.00 465 ASP A O 1
ATOM 3512 N N . GLY A 1 466 ? 17.186 -16.160 -19.506 1.00 97.12 466 GLY A N 1
ATOM 3513 C CA . GLY A 1 466 ? 16.021 -16.395 -18.656 1.00 97.12 466 GLY A CA 1
ATOM 3514 C C . GLY A 1 466 ? 15.346 -15.098 -18.196 1.00 97.12 466 GLY A C 1
ATOM 3515 O O . GLY A 1 466 ? 14.118 -14.990 -18.267 1.00 97.12 466 GLY A O 1
ATOM 3516 N N . LEU A 1 467 ? 16.125 -14.080 -17.804 1.00 97.38 467 LEU A N 1
ATOM 3517 C CA . LEU A 1 467 ? 15.606 -12.749 -17.461 1.00 97.38 467 LEU A CA 1
ATOM 3518 C C . LEU A 1 467 ? 14.869 -12.103 -18.643 1.00 97.38 467 LEU A C 1
ATOM 3520 O O . LEU A 1 467 ? 13.741 -11.625 -18.499 1.00 97.38 467 LEU A O 1
ATOM 3524 N N . LEU A 1 468 ? 15.510 -12.096 -19.814 1.00 96.88 468 LEU A N 1
ATOM 3525 C CA . LEU A 1 468 ? 14.962 -11.515 -21.037 1.00 96.88 468 LEU A CA 1
ATOM 3526 C C . LEU A 1 468 ? 13.728 -12.277 -21.519 1.00 96.88 468 LEU A C 1
ATOM 3528 O O . LEU A 1 468 ? 12.743 -11.654 -21.908 1.00 96.88 468 LEU A O 1
ATOM 3532 N N . LYS A 1 469 ? 13.739 -13.608 -21.426 1.00 97.00 469 LYS A N 1
ATOM 3533 C CA . LYS A 1 469 ? 12.573 -14.435 -21.724 1.00 97.00 469 LYS A CA 1
ATOM 3534 C C . LYS A 1 469 ? 11.408 -14.087 -20.799 1.00 97.00 469 LYS A C 1
ATOM 3536 O O . LYS A 1 469 ? 10.301 -13.894 -21.284 1.00 97.00 469 LYS A O 1
ATOM 3541 N N . ALA A 1 470 ? 11.641 -13.956 -19.494 1.00 97.88 470 ALA A N 1
ATOM 3542 C CA . ALA A 1 470 ? 10.584 -13.594 -18.551 1.00 97.88 470 ALA A CA 1
ATOM 3543 C C . ALA A 1 470 ? 10.005 -12.194 -18.820 1.00 97.88 470 ALA A C 1
ATOM 3545 O O . ALA A 1 470 ? 8.812 -11.977 -18.618 1.00 97.88 470 ALA A O 1
ATOM 3546 N N . LEU A 1 471 ? 10.833 -11.241 -19.265 1.00 97.31 471 LEU A N 1
ATOM 3547 C CA . LEU A 1 471 ? 10.360 -9.921 -19.689 1.00 97.31 471 LEU A CA 1
ATOM 3548 C C . LEU A 1 471 ? 9.549 -9.999 -20.993 1.00 97.31 471 LEU A C 1
ATOM 3550 O O . LEU A 1 471 ? 8.517 -9.342 -21.091 1.00 97.31 471 LEU A O 1
ATOM 3554 N N . ASN A 1 472 ? 9.965 -10.824 -21.958 1.00 96.25 472 ASN A N 1
ATOM 3555 C CA . ASN A 1 472 ? 9.197 -11.075 -23.180 1.00 96.25 472 ASN A CA 1
ATOM 3556 C C . ASN A 1 472 ? 7.843 -11.737 -22.874 1.00 96.25 472 ASN A C 1
ATOM 3558 O O . ASN A 1 472 ? 6.816 -11.270 -23.344 1.00 96.25 472 ASN A O 1
ATOM 3562 N N . ASP A 1 473 ? 7.820 -12.770 -22.027 1.00 97.81 473 ASP A N 1
ATOM 3563 C CA . ASP A 1 473 ? 6.579 -13.432 -21.604 1.00 97.81 473 ASP A CA 1
ATOM 3564 C C . ASP A 1 473 ? 5.617 -12.430 -20.929 1.00 97.81 473 ASP A C 1
ATOM 3566 O O . ASP A 1 473 ? 4.405 -12.494 -21.122 1.00 97.81 473 ASP A O 1
ATOM 3570 N N . TRP A 1 474 ? 6.148 -11.474 -20.156 1.00 96.81 474 TRP A N 1
ATOM 3571 C CA . TRP A 1 474 ? 5.360 -10.400 -19.544 1.00 96.81 474 TRP A CA 1
ATOM 3572 C C . TRP A 1 474 ? 4.819 -9.388 -20.560 1.00 96.81 474 TRP A C 1
ATOM 3574 O O . TRP A 1 474 ? 3.680 -8.934 -20.441 1.00 96.81 474 TRP A O 1
ATOM 3584 N N . VAL A 1 475 ? 5.629 -9.034 -21.557 1.00 95.06 475 VAL A N 1
ATOM 3585 C CA . VAL A 1 475 ? 5.225 -8.192 -22.690 1.00 95.06 475 VAL A CA 1
ATOM 3586 C C . VAL A 1 475 ? 4.080 -8.847 -23.456 1.00 95.06 475 VAL A C 1
ATOM 3588 O O . VAL A 1 475 ? 3.078 -8.178 -23.707 1.00 95.06 475 VAL A O 1
ATOM 3591 N N . ASP A 1 476 ? 4.187 -10.145 -23.741 1.00 95.94 476 ASP A N 1
ATOM 3592 C CA . ASP A 1 476 ? 3.144 -10.925 -24.408 1.00 95.94 476 ASP A CA 1
ATOM 3593 C C . ASP A 1 476 ? 1.871 -11.001 -23.548 1.00 95.94 476 ASP A C 1
ATOM 3595 O O . ASP A 1 476 ? 0.773 -10.739 -24.039 1.00 95.94 476 ASP A O 1
ATOM 3599 N N . GLU A 1 477 ? 2.004 -11.286 -22.245 1.00 95.94 477 GLU A N 1
ATOM 3600 C CA . GLU A 1 477 ? 0.881 -11.332 -21.295 1.00 95.94 477 GLU A CA 1
ATOM 3601 C C . GLU A 1 477 ? 0.092 -10.014 -21.264 1.00 95.94 477 GLU A C 1
ATOM 3603 O O . GLU A 1 477 ? -1.135 -10.019 -21.136 1.00 95.94 477 GLU A O 1
ATOM 3608 N N . ARG A 1 478 ? 0.790 -8.878 -21.359 1.00 93.50 478 ARG A N 1
ATOM 3609 C CA . ARG A 1 478 ? 0.200 -7.536 -21.264 1.00 93.50 478 ARG A CA 1
ATOM 3610 C C . ARG A 1 478 ? -0.108 -6.889 -22.615 1.00 93.50 478 ARG A C 1
ATOM 3612 O O . ARG A 1 478 ? -0.699 -5.808 -22.626 1.00 93.50 478 ARG A O 1
ATOM 3619 N N . GLY A 1 479 ? 0.255 -7.538 -23.723 1.00 94.56 479 GLY A N 1
ATOM 3620 C CA . GLY A 1 479 ? 0.078 -7.026 -25.081 1.00 94.56 479 GLY A CA 1
ATOM 3621 C C . GLY A 1 479 ? 0.830 -5.717 -25.323 1.00 94.56 479 GLY A C 1
ATOM 3622 O O . GLY A 1 479 ? 0.231 -4.755 -25.798 1.00 94.56 479 GLY A O 1
ATOM 3623 N N . LEU A 1 480 ? 2.104 -5.644 -24.923 1.00 95.31 480 LEU A N 1
ATOM 3624 C CA . LEU A 1 480 ? 2.901 -4.414 -25.004 1.00 95.31 480 LEU A CA 1
ATOM 3625 C C . LEU A 1 480 ? 3.635 -4.290 -26.341 1.00 95.31 480 LEU A C 1
ATOM 3627 O O . LEU A 1 480 ? 4.265 -5.233 -26.804 1.00 95.31 480 LEU A O 1
ATOM 3631 N N . ASP A 1 481 ? 3.653 -3.083 -26.900 1.00 95.31 481 ASP A N 1
ATOM 3632 C CA . ASP A 1 481 ? 4.553 -2.716 -27.998 1.00 95.31 481 ASP A CA 1
ATOM 3633 C C . ASP A 1 481 ? 5.936 -2.305 -27.483 1.00 95.31 481 ASP A C 1
ATOM 3635 O O . ASP A 1 481 ? 6.947 -2.494 -28.164 1.00 95.31 481 ASP A O 1
ATOM 3639 N N . VAL A 1 482 ? 5.976 -1.714 -26.281 1.00 97.44 482 VAL A N 1
ATOM 3640 C CA . VAL A 1 482 ? 7.203 -1.292 -25.599 1.00 97.44 482 VAL A CA 1
ATOM 3641 C C . VAL A 1 482 ? 7.158 -1.716 -24.132 1.00 97.44 482 VAL A C 1
ATOM 3643 O O . VAL A 1 482 ? 6.312 -1.254 -23.363 1.00 97.44 482 VAL A O 1
ATOM 3646 N N . GLY A 1 483 ? 8.106 -2.562 -23.736 1.00 97.69 483 GLY A N 1
ATOM 3647 C CA . GLY A 1 483 ? 8.377 -2.930 -22.350 1.00 97.69 483 GLY A CA 1
ATOM 3648 C C . GLY A 1 483 ? 9.575 -2.158 -21.798 1.00 97.69 483 GLY A C 1
ATOM 3649 O O . GLY A 1 483 ? 10.626 -2.078 -22.435 1.00 97.69 483 GLY A O 1
ATOM 3650 N N . VAL A 1 484 ? 9.429 -1.589 -20.604 1.00 98.25 484 VAL A N 1
ATOM 3651 C CA . VAL A 1 484 ? 10.485 -0.821 -19.932 1.00 98.25 484 VAL A CA 1
ATOM 3652 C C . VAL A 1 484 ? 10.700 -1.342 -18.521 1.00 98.25 484 VAL A C 1
ATOM 3654 O O . VAL A 1 484 ? 9.745 -1.470 -17.755 1.00 98.25 484 VAL A O 1
ATOM 3657 N N . VAL A 1 485 ? 11.960 -1.553 -18.148 1.00 98.31 485 VAL A N 1
ATOM 3658 C CA . VAL A 1 485 ? 12.373 -1.801 -16.763 1.00 98.31 485 VAL A CA 1
ATOM 3659 C C . VAL A 1 485 ? 13.205 -0.613 -16.293 1.00 98.31 485 VAL A C 1
ATOM 3661 O O . VAL A 1 485 ? 14.245 -0.300 -16.870 1.00 98.31 485 VAL A O 1
ATOM 3664 N N . MET A 1 486 ? 12.735 0.066 -15.249 1.00 97.94 486 MET A N 1
ATOM 3665 C CA . MET A 1 486 ? 13.463 1.149 -14.590 1.00 97.94 486 MET A CA 1
ATOM 3666 C C . MET A 1 486 ? 13.936 0.678 -13.224 1.00 97.94 486 MET A C 1
ATOM 3668 O O . MET A 1 486 ? 13.112 0.402 -12.351 1.00 97.94 486 MET A O 1
ATOM 3672 N N . THR A 1 487 ? 15.245 0.625 -13.019 1.00 97.38 487 THR A N 1
ATOM 3673 C CA . THR A 1 487 ? 15.822 0.172 -11.754 1.00 97.38 487 THR A CA 1
ATOM 3674 C C . THR A 1 487 ? 16.238 1.345 -10.874 1.00 97.38 487 THR A C 1
ATOM 3676 O O . THR A 1 487 ? 16.546 2.445 -11.350 1.00 97.38 487 THR A O 1
ATOM 3679 N N . THR A 1 488 ? 16.253 1.114 -9.566 1.00 94.12 488 THR A N 1
ATOM 3680 C CA . THR A 1 488 ? 16.921 1.975 -8.588 1.00 94.12 488 THR A CA 1
ATOM 3681 C C . THR A 1 488 ? 17.836 1.144 -7.712 1.00 94.12 488 THR A C 1
ATOM 3683 O O . THR A 1 488 ? 17.453 0.054 -7.300 1.00 94.12 488 THR A O 1
ATOM 3686 N N . LEU A 1 489 ? 19.018 1.669 -7.401 1.00 92.88 489 LEU A N 1
ATOM 3687 C CA . LEU A 1 489 ? 20.014 0.996 -6.573 1.00 92.88 489 LEU A CA 1
ATOM 3688 C C . LEU A 1 489 ? 20.839 2.014 -5.778 1.00 92.88 489 LEU A C 1
ATOM 3690 O O . LEU A 1 489 ? 20.932 3.177 -6.170 1.00 92.88 489 LEU A O 1
ATOM 3694 N N . HIS A 1 490 ? 21.434 1.565 -4.671 1.00 87.94 490 HIS A N 1
ATOM 3695 C CA . HIS A 1 490 ? 22.184 2.409 -3.732 1.00 87.94 490 HIS A CA 1
ATOM 3696 C C . HIS A 1 490 ? 23.620 1.901 -3.462 1.00 87.94 490 HIS A C 1
ATOM 3698 O O . HIS A 1 490 ? 23.986 1.685 -2.301 1.00 87.94 490 HIS A O 1
ATOM 3704 N N . PRO A 1 491 ? 24.459 1.645 -4.487 1.00 83.88 491 PRO A N 1
ATOM 3705 C CA . PRO A 1 491 ? 25.822 1.164 -4.264 1.00 83.88 491 PRO A CA 1
ATOM 3706 C C . PRO A 1 491 ? 26.620 2.179 -3.434 1.00 83.88 491 PRO A C 1
ATOM 3708 O O . PRO A 1 491 ? 26.727 3.347 -3.793 1.00 83.88 491 PRO A O 1
ATOM 3711 N N . GLY A 1 492 ? 27.163 1.740 -2.295 1.00 78.75 492 GLY A N 1
ATOM 3712 C CA . GLY A 1 492 ? 27.908 2.622 -1.386 1.00 78.75 492 GLY A CA 1
ATOM 3713 C C . GLY A 1 492 ? 27.070 3.736 -0.738 1.00 78.75 492 GLY A C 1
ATOM 3714 O O . GLY A 1 492 ? 27.647 4.651 -0.162 1.00 78.75 492 GLY A O 1
ATOM 3715 N N . GLY A 1 493 ? 25.735 3.660 -0.813 1.00 79.31 493 GLY A N 1
ATOM 3716 C CA . GLY A 1 493 ? 24.810 4.685 -0.316 1.00 79.31 493 GLY A CA 1
ATOM 3717 C C . GLY A 1 493 ? 24.374 5.716 -1.363 1.00 79.31 493 GLY A C 1
ATOM 3718 O O . GLY A 1 493 ? 23.425 6.459 -1.110 1.00 79.31 493 GLY A O 1
ATOM 3719 N N . ASP A 1 494 ? 24.989 5.731 -2.547 1.00 84.62 494 ASP A N 1
ATOM 3720 C CA . ASP A 1 494 ? 24.661 6.686 -3.606 1.00 84.62 494 ASP A CA 1
ATOM 3721 C C . ASP A 1 494 ? 23.483 6.198 -4.446 1.00 84.62 494 ASP A C 1
ATOM 3723 O O . ASP A 1 494 ? 23.533 5.121 -5.037 1.00 84.62 494 ASP A O 1
ATOM 3727 N N . PHE A 1 495 ? 22.428 7.007 -4.541 1.00 88.88 495 PHE A N 1
ATOM 3728 C CA . PHE A 1 495 ? 21.263 6.682 -5.360 1.00 88.88 495 PHE A CA 1
ATOM 3729 C C . PHE A 1 495 ? 21.600 6.702 -6.853 1.00 88.88 495 PHE A C 1
ATOM 3731 O O . PHE A 1 495 ? 22.090 7.703 -7.378 1.00 88.88 495 PHE A O 1
ATOM 3738 N N . GLN A 1 496 ? 21.282 5.614 -7.550 1.00 94.19 496 GLN A N 1
ATOM 3739 C CA . GLN A 1 496 ? 21.486 5.450 -8.985 1.00 94.19 496 GLN A CA 1
ATOM 3740 C C . GLN A 1 496 ? 20.224 4.909 -9.661 1.00 94.19 496 GLN A C 1
ATOM 3742 O O . GLN A 1 496 ? 19.329 4.355 -9.016 1.00 94.19 496 GLN A O 1
ATOM 3747 N N . ARG A 1 497 ? 20.162 5.077 -10.984 1.00 96.81 497 ARG A N 1
ATOM 3748 C CA . ARG A 1 497 ? 19.095 4.554 -11.839 1.00 96.81 497 ARG A CA 1
ATOM 3749 C C . ARG A 1 497 ? 19.675 3.868 -13.061 1.00 96.81 497 ARG A C 1
ATOM 3751 O O . ARG A 1 497 ? 20.667 4.335 -13.623 1.00 96.81 497 ARG A O 1
ATOM 3758 N N . GLU A 1 498 ? 19.006 2.821 -13.514 1.00 98.25 498 GLU A N 1
ATOM 3759 C CA . GLU A 1 498 ? 19.257 2.213 -14.818 1.00 98.25 498 GLU A CA 1
ATOM 3760 C C . GLU A 1 498 ? 17.929 2.084 -15.569 1.00 98.25 498 GLU A C 1
ATOM 3762 O O . GLU A 1 498 ? 16.841 2.099 -14.982 1.00 98.25 498 GLU A O 1
ATOM 3767 N N . LEU A 1 499 ? 18.026 2.016 -16.889 1.00 98.38 499 LEU A N 1
ATOM 3768 C CA . LEU A 1 499 ? 16.892 1.999 -17.797 1.00 98.38 499 LEU A CA 1
ATOM 3769 C C . LEU A 1 499 ? 17.127 0.902 -18.829 1.00 98.38 499 LEU A C 1
ATOM 3771 O O . LEU A 1 499 ? 18.124 0.955 -19.535 1.00 98.38 499 LEU A O 1
ATOM 3775 N N . LEU A 1 500 ? 16.216 -0.059 -18.936 1.00 98.38 500 LEU A N 1
ATOM 3776 C CA . LEU A 1 500 ? 16.147 -1.038 -20.022 1.00 98.38 500 LEU A CA 1
ATOM 3777 C C . LEU A 1 500 ? 14.863 -0.767 -20.805 1.00 98.38 500 LEU A C 1
ATOM 3779 O O . LEU A 1 500 ? 13.784 -0.730 -20.214 1.00 98.38 500 LEU A O 1
ATOM 3783 N N . VAL A 1 501 ? 14.970 -0.583 -22.118 1.00 98.19 501 VAL A N 1
ATOM 3784 C CA . VAL A 1 501 ? 13.820 -0.389 -23.013 1.00 98.19 501 VAL A CA 1
ATOM 3785 C C . VAL A 1 501 ? 13.866 -1.444 -24.105 1.00 98.19 501 VAL A C 1
ATOM 3787 O O . VAL A 1 501 ? 14.919 -1.664 -24.701 1.00 98.19 501 VAL A O 1
ATOM 3790 N N . TRP A 1 502 ? 12.722 -2.069 -24.373 1.00 97.62 502 TRP A N 1
ATOM 3791 C CA . TRP A 1 502 ? 12.549 -3.081 -25.407 1.00 97.62 502 TRP A CA 1
ATOM 3792 C C . TRP A 1 502 ? 11.269 -2.812 -26.205 1.00 97.62 502 TRP A C 1
ATOM 3794 O O . TRP A 1 502 ? 10.179 -2.787 -25.641 1.00 97.62 502 TRP A O 1
ATOM 3804 N N . ALA A 1 503 ? 11.407 -2.586 -27.508 1.00 96.44 503 ALA A N 1
ATOM 3805 C CA . ALA A 1 503 ? 10.328 -2.446 -28.475 1.00 96.44 503 ALA A CA 1
ATOM 3806 C C . ALA A 1 503 ? 10.190 -3.707 -29.342 1.00 96.44 503 ALA A C 1
ATOM 3808 O O . ALA A 1 503 ? 11.194 -4.263 -29.799 1.00 96.44 503 ALA A O 1
ATOM 3809 N N . PHE A 1 504 ? 8.944 -4.114 -29.592 1.00 93.00 504 PHE A N 1
ATOM 3810 C CA . PHE A 1 504 ? 8.590 -5.406 -30.199 1.00 93.00 504 PHE A CA 1
ATOM 3811 C C . PHE A 1 504 ? 7.956 -5.291 -31.595 1.00 93.00 504 PHE A C 1
ATOM 3813 O O . PHE A 1 504 ? 7.537 -6.289 -32.178 1.00 93.00 504 PHE A O 1
ATOM 3820 N N . SER A 1 505 ? 7.910 -4.083 -32.163 1.00 87.88 505 SER A N 1
ATOM 3821 C CA . SER A 1 505 ? 7.465 -3.823 -33.536 1.00 87.88 505 SER A CA 1
ATOM 3822 C C . SER A 1 505 ? 8.311 -2.733 -34.193 1.00 87.88 505 SER A C 1
ATOM 3824 O O . SER A 1 505 ? 8.891 -1.892 -33.507 1.00 87.88 505 SER A O 1
ATOM 3826 N N . GLU A 1 506 ? 8.350 -2.696 -35.528 1.00 88.12 506 GLU A N 1
ATOM 3827 C CA . GLU A 1 506 ? 9.144 -1.706 -36.271 1.00 88.12 506 GLU A CA 1
ATOM 3828 C C . GLU A 1 506 ? 8.713 -0.263 -35.952 1.00 88.12 506 GLU A C 1
ATOM 3830 O O . GLU A 1 506 ? 9.548 0.610 -35.710 1.00 88.12 506 GLU A O 1
ATOM 3835 N N . GLY A 1 507 ? 7.402 -0.012 -35.868 1.00 88.69 507 GLY A N 1
ATOM 3836 C CA . GLY A 1 507 ? 6.877 1.301 -35.491 1.00 88.69 507 GLY A CA 1
ATOM 3837 C C . GLY A 1 507 ? 7.234 1.698 -34.055 1.00 88.69 507 GLY A C 1
ATOM 3838 O O . GLY A 1 507 ? 7.532 2.863 -33.794 1.00 88.69 507 GLY A O 1
ATOM 3839 N N . ALA A 1 508 ? 7.243 0.739 -33.124 1.00 92.00 508 ALA A N 1
ATOM 3840 C CA . ALA A 1 508 ? 7.671 0.976 -31.748 1.00 92.00 508 ALA A CA 1
ATOM 3841 C C . ALA A 1 508 ? 9.188 1.204 -31.651 1.00 92.00 508 ALA A C 1
ATOM 3843 O O . ALA A 1 508 ? 9.626 2.093 -30.922 1.00 92.00 508 ALA A O 1
ATOM 3844 N N . ALA A 1 509 ? 9.989 0.469 -32.426 1.00 93.69 509 ALA A N 1
ATOM 3845 C CA . ALA A 1 509 ? 11.436 0.646 -32.507 1.00 93.69 509 ALA A CA 1
ATOM 3846 C C . ALA A 1 509 ? 11.803 2.055 -32.997 1.00 93.69 509 ALA A C 1
ATOM 3848 O O . ALA A 1 509 ? 12.595 2.742 -32.353 1.00 93.69 509 ALA A O 1
ATOM 3849 N N . GLN A 1 510 ? 11.161 2.537 -34.068 1.00 92.38 510 GLN A N 1
ATOM 3850 C CA . GLN A 1 510 ? 11.354 3.905 -34.570 1.00 92.38 510 GLN A CA 1
ATOM 3851 C C . GLN A 1 510 ? 11.006 4.965 -33.512 1.00 92.38 510 GLN A C 1
ATOM 3853 O O . GLN A 1 510 ? 11.750 5.935 -33.336 1.00 92.38 510 GLN A O 1
ATOM 3858 N N . ALA A 1 511 ? 9.911 4.764 -32.772 1.00 93.06 511 ALA A N 1
ATOM 3859 C CA . ALA A 1 511 ? 9.502 5.659 -31.692 1.00 93.06 511 ALA A CA 1
ATOM 3860 C C . ALA A 1 511 ? 10.523 5.691 -30.546 1.00 93.06 511 ALA A C 1
ATOM 3862 O O . ALA A 1 511 ? 10.907 6.764 -30.078 1.00 93.06 511 ALA A O 1
ATOM 3863 N N . VAL A 1 512 ? 10.994 4.522 -30.105 1.00 94.75 512 VAL A N 1
ATOM 3864 C CA . VAL A 1 512 ? 11.987 4.421 -29.031 1.00 94.75 512 VAL A CA 1
ATOM 3865 C C . VAL A 1 512 ? 13.332 5.011 -29.464 1.00 94.75 512 VAL A C 1
ATOM 3867 O O . VAL A 1 512 ? 13.961 5.729 -28.687 1.00 94.75 512 VAL A O 1
ATOM 3870 N N . GLU A 1 513 ? 13.756 4.812 -30.711 1.00 94.69 513 GLU A N 1
ATOM 3871 C CA . GLU A 1 513 ? 14.946 5.480 -31.242 1.00 94.69 513 GLU A CA 1
ATOM 3872 C C . GLU A 1 513 ? 14.823 7.007 -31.222 1.00 94.69 513 GLU A C 1
ATOM 3874 O O . GLU A 1 513 ? 15.777 7.702 -30.861 1.00 94.69 513 GLU A O 1
ATOM 3879 N N . ALA A 1 514 ? 13.663 7.543 -31.610 1.00 94.06 514 ALA A N 1
ATOM 3880 C CA . ALA A 1 514 ? 13.395 8.978 -31.560 1.00 94.06 514 ALA A CA 1
ATOM 3881 C C . ALA A 1 514 ? 13.396 9.505 -30.116 1.00 94.06 514 ALA A C 1
ATOM 3883 O O . ALA A 1 514 ? 13.941 10.584 -29.855 1.00 94.06 514 ALA A O 1
ATOM 3884 N N . PHE A 1 515 ? 12.861 8.725 -29.169 1.00 96.00 515 PHE A N 1
ATOM 3885 C CA . PHE A 1 515 ? 12.953 9.016 -27.740 1.00 96.00 515 PHE A CA 1
ATOM 3886 C C . PHE A 1 515 ? 14.414 9.118 -27.287 1.00 96.00 515 PHE A C 1
ATOM 3888 O O . PHE A 1 515 ? 14.772 10.124 -26.672 1.00 96.00 515 PHE A O 1
ATOM 3895 N N . VAL A 1 516 ? 15.264 8.139 -27.619 1.00 96.00 516 VAL A N 1
ATOM 3896 C CA . VAL A 1 516 ? 16.684 8.158 -27.227 1.00 96.00 516 VAL A CA 1
ATOM 3897 C C . VAL A 1 516 ? 17.392 9.362 -27.839 1.00 96.00 516 VAL A C 1
ATOM 3899 O O . VAL A 1 516 ? 17.979 10.147 -27.102 1.00 96.00 516 VAL A O 1
ATOM 3902 N N . LYS A 1 517 ? 17.258 9.586 -29.154 1.00 95.12 517 LYS A N 1
ATOM 3903 C CA . LYS A 1 517 ? 17.887 10.727 -29.850 1.00 95.12 517 LYS A CA 1
ATOM 3904 C C . LYS A 1 517 ? 17.508 12.077 -29.232 1.00 95.12 517 LYS A C 1
ATOM 3906 O O . LYS A 1 517 ? 18.341 12.975 -29.159 1.00 95.12 517 LYS A O 1
ATOM 3911 N N . THR A 1 518 ? 16.260 12.217 -28.790 1.00 96.12 518 THR A N 1
ATOM 3912 C CA . THR A 1 518 ? 15.746 13.463 -28.203 1.00 96.12 518 THR A CA 1
ATOM 3913 C C . THR A 1 518 ? 16.180 13.646 -26.746 1.00 96.12 518 THR A C 1
ATOM 3915 O O . THR A 1 518 ? 16.494 14.763 -26.342 1.00 96.12 518 THR A O 1
ATOM 3918 N N . ASN A 1 519 ? 16.205 12.571 -25.949 1.00 96.56 519 ASN A N 1
ATOM 3919 C CA . ASN A 1 519 ? 16.280 12.663 -24.484 1.00 96.56 519 ASN A CA 1
ATOM 3920 C C . ASN A 1 519 ? 17.595 12.145 -23.873 1.00 96.56 519 ASN A C 1
ATOM 3922 O O . ASN A 1 519 ? 17.817 12.356 -22.683 1.00 96.56 519 ASN A O 1
ATOM 3926 N N . GLU A 1 520 ? 18.487 11.504 -24.641 1.00 96.19 520 GLU A N 1
ATOM 3927 C CA . GLU A 1 520 ? 19.743 10.903 -24.148 1.00 96.19 520 GLU A CA 1
ATOM 3928 C C . GLU A 1 520 ? 20.579 11.877 -23.308 1.00 96.19 520 GLU A C 1
ATOM 3930 O O . GLU A 1 520 ? 21.019 11.534 -22.209 1.00 96.19 520 GLU A O 1
ATOM 3935 N N . ARG A 1 521 ? 20.736 13.120 -23.779 1.00 96.69 521 ARG A N 1
ATOM 3936 C CA . ARG A 1 521 ? 21.501 14.153 -23.069 1.00 96.69 521 ARG A CA 1
ATOM 3937 C C . ARG A 1 521 ? 20.816 14.625 -21.784 1.00 96.69 521 ARG A C 1
ATOM 3939 O O . ARG A 1 521 ? 21.504 14.874 -20.800 1.00 96.69 521 ARG A O 1
ATOM 3946 N N . GLU A 1 522 ? 19.492 14.776 -21.791 1.00 96.44 522 GLU A N 1
ATOM 3947 C CA . GLU A 1 522 ? 18.723 15.223 -20.617 1.00 96.44 522 GLU A CA 1
ATOM 3948 C C . GLU A 1 522 ? 18.696 14.146 -19.526 1.00 96.44 522 GLU A C 1
ATOM 3950 O O . GLU A 1 522 ? 18.847 14.447 -18.341 1.00 96.44 522 GLU A O 1
ATOM 3955 N N . LEU A 1 523 ? 18.554 12.883 -19.928 1.00 96.62 523 LEU A N 1
ATOM 3956 C CA . LEU A 1 523 ? 18.547 11.732 -19.028 1.00 96.62 523 LEU A CA 1
ATOM 3957 C C . LEU A 1 523 ? 19.962 11.303 -18.600 1.00 96.62 523 LEU A C 1
ATOM 3959 O O . LEU A 1 523 ? 20.111 10.590 -17.605 1.00 96.62 523 LEU A O 1
ATOM 3963 N N . GLY A 1 524 ? 20.995 11.753 -19.320 1.00 97.44 524 GLY A N 1
ATOM 3964 C CA . GLY A 1 524 ? 22.381 11.348 -19.103 1.00 97.44 524 GLY A CA 1
ATOM 3965 C C . GLY A 1 524 ? 22.544 9.842 -19.282 1.00 97.44 524 GLY A C 1
ATOM 3966 O O . GLY A 1 524 ? 23.015 9.173 -18.364 1.00 97.44 524 GLY A O 1
ATOM 3967 N N . LEU A 1 525 ? 22.058 9.304 -20.404 1.00 97.62 525 LEU A N 1
ATOM 3968 C CA . LEU A 1 525 ? 22.122 7.871 -20.676 1.00 97.62 525 LEU A CA 1
ATOM 3969 C C . LEU A 1 525 ? 23.548 7.475 -21.067 1.00 97.62 525 LEU A C 1
ATOM 3971 O O . LEU A 1 525 ? 24.106 7.986 -22.031 1.00 97.62 525 LEU A O 1
ATOM 3975 N N . GLU A 1 526 ? 24.120 6.536 -20.324 1.00 97.62 526 GLU A N 1
ATOM 3976 C CA . GLU A 1 526 ? 25.384 5.883 -20.655 1.00 97.62 526 GLU A CA 1
ATOM 3977 C C . GLU A 1 526 ? 25.123 4.402 -20.894 1.00 97.62 526 GLU A C 1
ATOM 3979 O O . GLU A 1 526 ? 24.460 3.764 -20.077 1.00 97.62 526 GLU A O 1
ATOM 3984 N N . THR A 1 527 ? 25.635 3.846 -21.993 1.00 97.62 527 THR A N 1
ATOM 3985 C CA . THR A 1 527 ? 25.442 2.431 -22.341 1.00 97.62 527 THR A CA 1
ATOM 3986 C C . THR A 1 527 ? 25.771 1.513 -21.163 1.00 97.62 527 THR A C 1
ATOM 3988 O O . THR A 1 527 ? 26.811 1.646 -20.513 1.00 97.62 527 THR A O 1
ATOM 3991 N N . TYR A 1 528 ? 24.867 0.578 -20.878 1.00 97.44 528 TYR A N 1
ATOM 3992 C CA . TYR A 1 528 ? 25.043 -0.389 -19.805 1.00 97.44 528 TYR A CA 1
ATOM 3993 C C . TYR A 1 528 ? 26.003 -1.508 -20.229 1.00 97.44 528 TYR A C 1
ATOM 3995 O O . TYR A 1 528 ? 25.758 -2.172 -21.235 1.00 97.44 528 TYR A O 1
ATOM 4003 N N . ASP A 1 529 ? 27.065 -1.719 -19.442 1.00 94.19 529 ASP A N 1
ATOM 4004 C CA . ASP A 1 529 ? 28.052 -2.804 -19.569 1.00 94.19 529 ASP A CA 1
ATOM 4005 C C . ASP A 1 529 ? 28.404 -3.158 -21.028 1.00 94.19 529 ASP A C 1
ATOM 4007 O O . ASP A 1 529 ? 28.170 -4.274 -21.482 1.00 94.19 529 ASP A O 1
ATOM 4011 N N . ASP A 1 530 ? 28.919 -2.180 -21.780 1.00 94.38 530 ASP A N 1
ATOM 4012 C CA . ASP A 1 530 ? 29.356 -2.337 -23.178 1.00 94.38 530 ASP A CA 1
ATOM 4013 C C . ASP A 1 530 ? 28.285 -2.915 -24.129 1.00 94.38 530 ASP A C 1
ATOM 4015 O O . ASP A 1 530 ? 28.591 -3.617 -25.091 1.00 94.38 530 ASP A O 1
ATOM 4019 N N . GLY A 1 531 ? 27.011 -2.603 -23.874 1.00 94.62 531 GLY A N 1
ATOM 4020 C CA . GLY A 1 531 ? 25.889 -3.034 -24.709 1.00 94.62 531 GLY A CA 1
ATOM 4021 C C . GLY A 1 531 ? 25.425 -4.452 -24.389 1.00 94.62 531 GLY A C 1
ATOM 4022 O O . GLY A 1 531 ? 24.850 -5.121 -25.241 1.00 94.62 531 GLY A O 1
ATOM 4023 N N . ARG A 1 532 ? 25.644 -4.924 -23.156 1.00 94.31 532 ARG A N 1
ATOM 4024 C CA . ARG A 1 532 ? 25.282 -6.277 -22.695 1.00 94.31 532 ARG A CA 1
ATOM 4025 C C . ARG A 1 532 ? 23.836 -6.698 -22.997 1.00 94.31 532 ARG A C 1
ATOM 4027 O O . ARG A 1 532 ? 23.571 -7.889 -23.148 1.00 94.31 532 ARG A O 1
ATOM 4034 N N . PHE A 1 533 ? 22.908 -5.742 -23.047 1.00 94.94 533 PHE A N 1
ATOM 4035 C CA . PHE A 1 533 ? 21.491 -5.972 -23.346 1.00 94.94 533 PHE A CA 1
ATOM 4036 C C . PHE A 1 533 ? 21.084 -5.552 -24.764 1.00 94.94 533 PHE A C 1
ATOM 4038 O O . PHE A 1 533 ? 19.921 -5.738 -25.129 1.00 94.94 533 PHE A O 1
ATOM 4045 N N . ASP A 1 534 ? 21.993 -4.984 -25.552 1.00 95.19 534 ASP A N 1
ATOM 4046 C CA . ASP A 1 534 ? 21.659 -4.353 -26.822 1.00 95.19 534 ASP A CA 1
ATOM 4047 C C . ASP A 1 534 ? 21.334 -5.405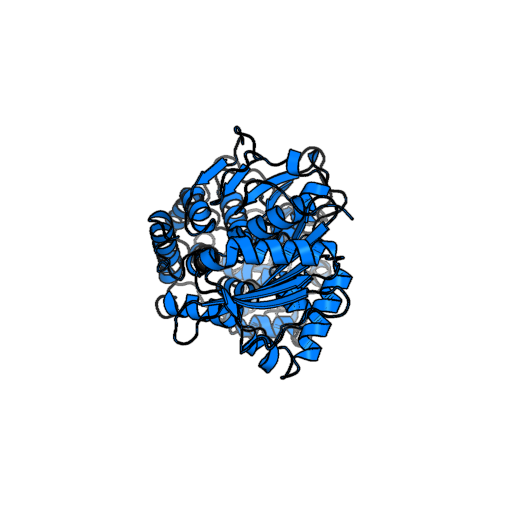 -27.893 1.00 95.19 534 ASP A C 1
ATOM 4049 O O . ASP A 1 534 ? 22.102 -6.335 -28.133 1.00 95.19 534 ASP A O 1
ATOM 4053 N N . ASP A 1 535 ? 20.182 -5.258 -28.546 1.00 94.50 535 ASP A N 1
ATOM 4054 C CA . ASP A 1 535 ? 19.748 -6.105 -29.659 1.00 94.50 535 ASP A CA 1
ATOM 4055 C C . ASP A 1 535 ? 18.838 -5.301 -30.592 1.00 94.50 535 ASP A C 1
ATOM 4057 O O . ASP A 1 535 ? 17.854 -4.708 -30.158 1.00 94.50 535 ASP A O 1
ATOM 4061 N N . VAL A 1 536 ? 19.181 -5.253 -31.878 1.00 89.31 536 VAL A N 1
ATOM 4062 C CA . VAL A 1 536 ? 18.413 -4.548 -32.922 1.00 89.31 536 VAL A CA 1
ATOM 4063 C C . VAL A 1 536 ? 18.071 -5.470 -34.097 1.00 89.31 536 VAL A C 1
ATOM 4065 O O . VAL A 1 536 ? 17.959 -5.037 -35.245 1.00 89.31 536 VAL A O 1
ATOM 4068 N N . SER A 1 537 ? 17.979 -6.773 -33.835 1.00 85.62 537 SER A N 1
ATOM 4069 C CA . SER A 1 537 ? 17.679 -7.788 -34.841 1.00 85.62 537 SER A CA 1
ATOM 4070 C C . SER A 1 537 ? 16.173 -8.052 -34.982 1.00 85.62 537 SER A C 1
ATOM 4072 O O . SER A 1 537 ? 15.376 -7.766 -34.094 1.00 85.62 537 SER A O 1
ATOM 4074 N N . ASN A 1 538 ? 15.767 -8.612 -36.128 1.00 78.12 538 ASN A N 1
ATOM 4075 C CA . ASN A 1 538 ? 14.411 -9.133 -36.370 1.00 78.12 538 ASN A CA 1
ATOM 4076 C C . ASN A 1 538 ? 13.254 -8.129 -36.168 1.00 78.12 538 ASN A C 1
ATOM 4078 O O . ASN A 1 538 ? 12.138 -8.528 -35.851 1.00 78.12 538 ASN A O 1
ATOM 4082 N N . GLY A 1 539 ? 13.502 -6.830 -36.369 1.00 76.38 539 GLY A N 1
ATOM 4083 C CA . GLY A 1 539 ? 12.489 -5.782 -36.184 1.00 76.38 539 GLY A CA 1
ATOM 4084 C C . GLY A 1 539 ? 12.211 -5.429 -34.719 1.00 76.38 539 GLY A C 1
ATOM 4085 O O . GLY A 1 539 ? 11.325 -4.620 -34.449 1.00 76.38 539 GLY A O 1
ATOM 4086 N N . TRP A 1 540 ? 12.968 -6.010 -33.785 1.00 86.75 540 TRP A N 1
ATOM 4087 C CA . TRP A 1 540 ? 12.986 -5.629 -32.379 1.00 86.75 540 TRP A CA 1
ATOM 4088 C C . TRP A 1 540 ? 14.090 -4.617 -32.112 1.00 86.75 540 TRP A C 1
ATOM 4090 O O . TRP A 1 540 ? 15.063 -4.503 -32.857 1.00 86.75 540 TRP A O 1
ATOM 4100 N N . TRP A 1 541 ? 13.928 -3.877 -31.021 1.00 95.50 541 TRP A N 1
ATOM 4101 C CA . TRP A 1 541 ? 14.917 -2.912 -30.568 1.00 95.50 541 TRP A CA 1
ATOM 4102 C C . TRP A 1 541 ? 14.994 -2.945 -29.049 1.00 95.50 541 TRP A C 1
ATOM 4104 O O . TRP A 1 541 ? 14.018 -2.631 -28.374 1.00 95.50 541 TRP A O 1
ATOM 4114 N N . ARG A 1 542 ? 16.142 -3.327 -28.496 1.00 96.81 542 ARG A N 1
ATOM 4115 C CA . ARG A 1 542 ? 16.397 -3.409 -27.058 1.00 96.81 542 ARG A CA 1
ATOM 4116 C C . ARG A 1 542 ? 17.719 -2.742 -26.727 1.00 96.81 542 ARG A C 1
ATOM 4118 O O . ARG A 1 542 ? 18.707 -3.006 -27.406 1.00 96.81 542 ARG A O 1
ATOM 4125 N N . ARG A 1 543 ? 17.743 -1.916 -25.679 1.00 97.69 543 ARG A N 1
ATOM 4126 C CA . ARG A 1 543 ? 18.967 -1.334 -25.103 1.00 97.69 543 ARG A CA 1
ATOM 4127 C C . ARG A 1 543 ? 18.824 -1.063 -23.616 1.00 97.69 543 ARG A C 1
ATOM 4129 O O . ARG A 1 543 ? 17.711 -0.843 -23.131 1.00 97.69 543 ARG A O 1
ATOM 4136 N N . ALA A 1 544 ? 19.958 -1.033 -22.919 1.00 98.19 544 ALA A N 1
ATOM 4137 C CA . ALA A 1 544 ? 20.027 -0.644 -21.515 1.00 98.19 544 ALA A CA 1
ATOM 4138 C C . ALA A 1 544 ? 21.068 0.450 -21.247 1.00 98.19 544 ALA A C 1
ATOM 4140 O O . ALA A 1 544 ? 22.108 0.520 -21.903 1.00 98.19 544 ALA A O 1
ATOM 4141 N N . TRP A 1 545 ? 20.812 1.270 -20.227 1.00 98.38 545 TRP A N 1
ATOM 4142 C CA . TRP A 1 545 ? 21.676 2.380 -19.832 1.00 98.38 545 TRP A CA 1
ATOM 4143 C C . TRP A 1 545 ? 21.775 2.545 -18.321 1.00 98.38 545 TRP A C 1
ATOM 4145 O O . TRP A 1 545 ? 20.810 2.322 -17.592 1.00 98.38 545 TRP A O 1
ATOM 4155 N N . LYS A 1 546 ? 22.915 3.066 -17.869 1.00 97.69 546 LYS A N 1
ATOM 4156 C CA . LYS A 1 546 ? 23.028 3.804 -16.609 1.00 97.69 546 LYS A CA 1
ATOM 4157 C C . LYS A 1 546 ? 22.448 5.200 -16.844 1.00 97.69 546 LYS A C 1
ATOM 4159 O O . LYS A 1 546 ? 22.904 5.917 -17.730 1.00 97.69 546 LYS A O 1
ATOM 4164 N N . GLN A 1 547 ? 21.440 5.589 -16.068 1.00 97.81 547 GLN A N 1
ATOM 4165 C CA . GLN A 1 547 ? 20.781 6.890 -16.184 1.00 97.81 547 GLN A CA 1
ATOM 4166 C C . GLN A 1 547 ? 21.375 7.856 -15.150 1.00 97.81 547 GLN A C 1
ATOM 4168 O O . GLN A 1 547 ? 21.022 7.816 -13.969 1.00 97.81 547 GLN A O 1
ATOM 4173 N N . ARG A 1 548 ? 22.286 8.736 -15.584 1.00 95.75 548 ARG A N 1
ATOM 4174 C CA . ARG A 1 548 ? 23.020 9.646 -14.685 1.00 95.75 548 ARG A CA 1
ATOM 4175 C C . ARG A 1 548 ? 22.152 10.744 -14.092 1.00 95.75 548 ARG A C 1
ATOM 4177 O O . ARG A 1 548 ? 22.400 11.169 -12.965 1.00 95.75 548 ARG A O 1
ATOM 4184 N N . ASN A 1 549 ? 21.118 11.188 -14.804 1.00 92.81 549 ASN A N 1
ATOM 4185 C CA . ASN A 1 549 ? 20.164 12.131 -14.239 1.00 92.81 549 ASN A CA 1
ATOM 4186 C C . ASN A 1 549 ? 19.126 11.394 -13.378 1.00 92.81 549 ASN A C 1
ATOM 4188 O O . ASN A 1 549 ? 18.045 11.004 -13.833 1.00 92.81 549 ASN A O 1
ATOM 4192 N N . VAL A 1 550 ? 19.463 11.205 -12.104 1.00 89.88 550 VAL A N 1
ATOM 4193 C CA . VAL A 1 550 ? 18.672 10.416 -11.148 1.00 89.88 550 VAL A CA 1
ATOM 4194 C C . VAL A 1 550 ? 17.348 11.072 -10.729 1.00 89.88 550 VAL A C 1
ATOM 4196 O O . VAL A 1 550 ? 16.485 10.399 -10.160 1.00 89.88 550 VAL A O 1
ATOM 4199 N N . ALA A 1 551 ? 17.130 12.352 -11.055 1.00 86.88 551 ALA A N 1
ATOM 4200 C CA . ALA A 1 551 ? 15.864 13.040 -10.793 1.00 86.88 551 ALA A CA 1
ATOM 4201 C C . ALA A 1 551 ? 14.716 12.537 -11.698 1.00 86.88 551 ALA A C 1
ATOM 4203 O O . ALA A 1 551 ? 13.539 12.622 -11.337 1.00 86.88 551 ALA A O 1
ATOM 4204 N N . HIS A 1 552 ? 15.032 11.962 -12.865 1.00 88.94 552 HIS A N 1
ATOM 4205 C CA . HIS A 1 552 ? 14.036 11.521 -13.846 1.00 88.94 552 HIS A CA 1
ATOM 4206 C C . HIS A 1 552 ? 13.525 10.106 -13.541 1.00 88.94 552 HIS A C 1
ATOM 4208 O O . HIS A 1 552 ? 14.024 9.106 -14.044 1.00 88.94 552 HIS A O 1
ATOM 4214 N N . SER A 1 553 ? 12.496 10.008 -12.702 1.00 89.38 553 SER A N 1
ATOM 4215 C CA . SER A 1 553 ? 11.781 8.746 -12.455 1.00 89.38 553 SER A CA 1
ATOM 4216 C C . SER A 1 553 ? 10.816 8.383 -13.599 1.00 89.38 553 SER A C 1
ATOM 4218 O O . SER A 1 553 ? 10.668 9.132 -14.569 1.00 89.38 553 SER A O 1
ATOM 4220 N N . ARG A 1 554 ? 10.054 7.287 -13.439 1.00 90.88 554 ARG A N 1
ATOM 4221 C CA . ARG A 1 554 ? 8.909 6.929 -14.302 1.00 90.88 554 ARG A CA 1
ATOM 4222 C C . ARG A 1 554 ? 7.959 8.107 -14.560 1.00 90.88 554 ARG A C 1
ATOM 4224 O O . ARG A 1 554 ? 7.436 8.221 -15.663 1.00 90.88 554 ARG A O 1
ATOM 4231 N N . LYS A 1 555 ? 7.778 9.016 -13.587 1.00 84.19 555 LYS A N 1
ATOM 4232 C CA . LYS A 1 555 ? 6.933 10.223 -13.724 1.00 84.19 555 LYS A CA 1
ATOM 4233 C C . LYS A 1 555 ? 7.448 11.209 -14.793 1.00 84.19 555 LYS A C 1
ATOM 4235 O O . LYS A 1 555 ? 6.681 12.051 -15.241 1.00 84.19 555 LYS A O 1
ATOM 4240 N N . ARG A 1 556 ? 8.717 11.117 -15.211 1.00 90.31 556 ARG A N 1
ATOM 4241 C CA . ARG A 1 556 ? 9.309 11.917 -16.304 1.00 90.31 556 ARG A CA 1
ATOM 4242 C C . ARG A 1 556 ? 9.575 11.076 -17.553 1.00 90.31 556 ARG A C 1
ATOM 4244 O O . ARG A 1 556 ? 9.172 11.477 -18.638 1.00 90.31 556 ARG A O 1
ATOM 4251 N N . VAL A 1 557 ? 10.174 9.895 -17.390 1.00 93.81 557 VAL A N 1
ATOM 4252 C CA . VAL A 1 557 ? 10.525 9.002 -18.511 1.00 93.81 557 VAL A CA 1
ATOM 4253 C C . VAL A 1 557 ? 9.283 8.444 -19.212 1.00 93.81 557 VAL A C 1
ATOM 4255 O O . VAL A 1 557 ? 9.239 8.419 -20.438 1.00 93.81 557 VAL A O 1
ATOM 4258 N N . GLY A 1 558 ? 8.240 8.074 -18.460 1.00 91.50 558 GLY A N 1
ATOM 4259 C CA . GLY A 1 558 ? 6.972 7.597 -19.021 1.00 91.50 558 GLY A CA 1
ATOM 4260 C C . GLY A 1 558 ? 6.344 8.608 -19.989 1.00 91.50 558 GLY A C 1
ATOM 4261 O O . GLY A 1 558 ? 6.135 8.264 -21.149 1.00 91.50 558 GLY A O 1
ATOM 4262 N N . PRO A 1 559 ? 6.090 9.868 -19.578 1.00 90.75 559 PRO A N 1
ATOM 4263 C CA . PRO A 1 559 ? 5.613 10.913 -20.487 1.00 90.75 559 PRO A CA 1
ATOM 4264 C C . PRO A 1 559 ? 6.498 11.155 -21.718 1.00 90.75 559 PRO A C 1
ATOM 4266 O O . PRO A 1 559 ? 5.959 11.327 -22.806 1.00 90.75 559 PRO A O 1
ATOM 4269 N N . MET A 1 560 ? 7.829 11.132 -21.578 1.00 95.25 560 MET A N 1
ATOM 4270 C CA . MET A 1 560 ? 8.751 11.302 -22.713 1.00 95.25 560 MET A CA 1
ATOM 4271 C C . MET A 1 560 ? 8.617 10.170 -23.746 1.00 95.25 560 MET A C 1
ATOM 4273 O O . MET A 1 560 ? 8.575 10.433 -24.947 1.00 95.25 560 MET A O 1
ATOM 4277 N N . LEU A 1 561 ? 8.503 8.916 -23.294 1.00 95.00 561 LEU A N 1
ATOM 4278 C CA . LEU A 1 561 ? 8.261 7.761 -24.168 1.00 95.00 561 LEU A CA 1
ATOM 4279 C C . LEU A 1 561 ? 6.883 7.824 -24.832 1.00 95.00 561 LEU A C 1
ATOM 4281 O O . LEU A 1 561 ? 6.762 7.581 -26.030 1.00 95.00 561 LEU A O 1
ATOM 4285 N N . ARG A 1 562 ? 5.846 8.190 -24.069 1.00 92.69 562 ARG A N 1
ATOM 4286 C CA . ARG A 1 562 ? 4.479 8.365 -24.586 1.00 92.69 562 ARG A CA 1
ATOM 4287 C C . ARG A 1 562 ? 4.432 9.413 -25.696 1.00 92.69 562 ARG A C 1
ATOM 4289 O O . ARG A 1 562 ? 3.800 9.190 -26.721 1.00 92.69 562 ARG A O 1
ATOM 4296 N N . GLU A 1 563 ? 5.131 10.532 -25.522 1.00 91.88 563 GLU A N 1
ATOM 4297 C CA . GLU A 1 563 ? 5.211 11.577 -26.544 1.00 91.88 563 GLU A CA 1
ATOM 4298 C C . GLU A 1 563 ? 5.899 11.078 -27.824 1.00 91.88 563 GLU A C 1
ATOM 4300 O O . GLU A 1 563 ? 5.391 11.295 -28.924 1.00 91.88 563 GLU A O 1
ATOM 4305 N N . ALA A 1 564 ? 6.990 10.319 -27.701 1.00 92.62 564 ALA A N 1
ATOM 4306 C CA . ALA A 1 564 ? 7.653 9.716 -28.858 1.00 92.62 564 ALA A CA 1
ATOM 4307 C C . ALA A 1 564 ? 6.758 8.696 -29.596 1.00 92.62 564 ALA A C 1
ATOM 4309 O O . ALA A 1 564 ? 6.750 8.640 -30.831 1.00 92.62 564 ALA A O 1
ATOM 4310 N N . LEU A 1 565 ? 5.948 7.927 -28.856 1.00 90.69 565 LEU A N 1
ATOM 4311 C CA . LEU A 1 565 ? 4.978 6.982 -29.425 1.00 90.69 565 LEU A CA 1
ATOM 4312 C C . LEU A 1 565 ? 3.854 7.680 -30.203 1.00 90.69 565 LEU A C 1
ATOM 4314 O O . LEU A 1 565 ? 3.430 7.155 -31.237 1.00 90.69 565 LEU A O 1
ATOM 4318 N N . LYS A 1 566 ? 3.416 8.869 -29.761 1.00 86.62 566 LYS A N 1
ATOM 4319 C CA . LYS A 1 566 ? 2.417 9.694 -30.467 1.00 86.62 566 LYS A CA 1
ATOM 4320 C C . LYS A 1 566 ? 2.935 10.271 -31.779 1.00 86.62 566 LYS A C 1
ATOM 4322 O O . LYS A 1 566 ? 2.190 10.342 -32.751 1.00 86.62 566 LYS A O 1
ATOM 4327 N N . GLN A 1 567 ? 4.190 10.716 -31.795 1.00 78.12 567 GLN A N 1
ATOM 4328 C CA . GLN A 1 567 ? 4.789 11.395 -32.949 1.00 78.12 567 GLN A CA 1
ATOM 4329 C C . GLN A 1 567 ? 5.180 10.434 -34.080 1.00 78.12 567 GLN A C 1
ATOM 4331 O O . GLN A 1 567 ? 5.448 10.872 -35.199 1.00 78.12 567 GLN A O 1
ATOM 4336 N N . SER A 1 568 ? 5.197 9.127 -33.813 1.00 66.12 568 SER A N 1
ATOM 4337 C CA . SER A 1 568 ? 5.596 8.121 -34.794 1.00 66.12 568 SER A CA 1
ATOM 4338 C C . SER A 1 568 ? 4.423 7.745 -35.714 1.00 66.12 568 SER A C 1
ATOM 4340 O O . SER A 1 568 ? 3.330 7.456 -35.215 1.00 66.12 568 SER A O 1
ATOM 4342 N N . PRO A 1 569 ? 4.605 7.708 -37.049 1.00 59.75 569 PRO A N 1
ATOM 4343 C CA . PRO A 1 569 ? 3.525 7.415 -37.992 1.00 59.75 569 PRO A CA 1
ATOM 4344 C C . PRO A 1 569 ? 2.909 6.041 -37.712 1.00 59.75 569 PRO A C 1
ATOM 4346 O O . PRO A 1 569 ? 3.632 5.090 -37.419 1.00 59.75 569 PRO A O 1
ATOM 4349 N N . LYS A 1 570 ? 1.575 5.929 -37.755 1.00 57.12 570 LYS A N 1
ATOM 4350 C CA . LYS A 1 570 ? 0.887 4.629 -37.702 1.00 57.12 570 LYS A CA 1
ATOM 4351 C C . LYS A 1 570 ? 1.213 3.887 -38.998 1.00 57.12 570 LYS A C 1
ATOM 4353 O O . LYS A 1 570 ? 0.891 4.407 -40.065 1.00 57.12 570 LYS A O 1
ATOM 4358 N N . LEU A 1 571 ? 1.910 2.758 -38.887 1.00 50.22 571 LEU A N 1
ATOM 4359 C CA . LEU A 1 571 ? 2.167 1.860 -40.013 1.00 50.22 571 LEU A CA 1
ATOM 4360 C C . LEU A 1 571 ? 0.923 1.019 -40.288 1.00 50.22 571 LEU A C 1
ATOM 4362 O O . LEU A 1 571 ? 0.320 0.553 -39.293 1.00 50.22 571 LEU A O 1
#